Protein AF-A0A2H0VYC4-F1 (afdb_monomer_lite)

Secondary structure (DSSP, 8-state):
-TTTT---EEEEETTEEEETTS-EE-HHHHHHHHHHHHTTTTSTT---------PPP-B-HHHHTT-SSS--EEEEEEETTEEEEEEEEE--TTTTT---GGGT-EEEEE-TTT-BEEEEEETTEEE--STT-TTPBPTTHHHHHHHHHHHHHHHT-SEEEEEEEEETTTEEEEEEEESS--TTHHHHTTS-HHHHHHHTTT----SHHHHHHHHHHHHS---------SS--EEE-SEEEEEEEETTEEEEEEEEEETTSSS-EEEHHHHHHTTSS-TT--SS--EEEEEEEETTEEEEEEEEEE--TTSS-SEEEEGGGGTTEEE-TT-------PPP------S----S-----HHHHHHHHHHHHHHH-HHHHSS-TTHHHHHHHHHHSTT---B---PPPSS-HHHHHHHHHT----SSHHHHHHHHHHHHHHHHHHHHHTTTSTTHHHHHHHHH----HHHHHHHHHHHHTS-SSPPPP---EEHHHHHHHHHHHHHHTT-TT-EEEEES--SSSEEE-SSSEEEEETT-EE-HHHHHHHIIIIIIIIIHHHHHHHTSSSTHHHH--TTHHHHHHHHHHHHHHHS-SS--GGGGHHHHHHHHHHHHHHS-HHHHHHHHHHTT--HHHHHHHHHHHHTT-SBTTSS---GGGGHHHHHHHHHHHHHHTT--GGGGGSSS--GGGHHHHHTSTTPPPP----TT-

Foldseek 3Di:
DPPPLDFAFDDDDVQWTATQLRDTHHPVNVVVSQVCQQCCVVPPVSHGHHDDDDDRFDADPLLCVQAPTEFKKKKFKDALLAGQWIKIWHHDVQLVHDSDLVSFIKIFTAFLQQQFTAFIDTPLDTDPGPPPNHRRRDPPNLVLLLVQSVVCVVVVQRIWMWIWTQGNPPGTDTDDIGSDDDQCRCSNLVHHSVVSVVVCVPPNDDHSNSNSVCNNVRGGPDPDDDDDDPDQAAEDEQKFWKFKQAPVGTDTFIEGEDQVAAAKAFEPVVCVVSVQDDPPDPDPDQWTWIWMATPNDIDIGIHGYDHCVVDPGGIYHYNVRRPRYDYDHVDDDDDDDDDPDDPDPDPPPPDDDDDDDLQVLLVLLVVLLVQLPLVLQLDFPCVVVQVVVCVVVLVDFGFGHTDDRPDDLVVSVVSLVPDQADPALSSVQSVLSSVLSNLSSVLSVQQAHPCNQVSLCVNANADDPVLLVVLVVLLVPADPDDDDFDQPQFQVNLQVVVVVVCVVQVVVQAHEDEDADDPDQWADDPRRYIYGYHGDTGGPLRSQLCCLQHPQQLVLQLVLQVVWPGNCQNVATRPLCLQRLLSSLLSSVVSDPDDDPVNSLLSLLNVLLVCLQAAALSVQLVVVVVSPDDSVSSNVSSSQFQRSHRGRRGGHTNNNRNSNSVSNVVVVVCVVVVHDPQLSSSGRYDPVCSVSVVSDPPRDRRPRHPPVD

Sequence (709 aa):
YGGEGIIPVVGRDGSNFITSSGRKISPDVFVEHIGDILDGRYSLTGSSDIAFFEQLIICDDKVGRYAYKGLPDIRVVVHNLIPVMAMLRLPTVNSDGKANLHLGAIAAGIDIAKGVTTHVVDNKKIVEGPKGLRGLEIPYWDEILLICSKVQIITNLGYLAVDIALDKTNGPVLLEVNARAGLGVQIANLAPLRKRLERIRGVKVTTPEKGVRIAQDMFGNKIEKDIQNVSGKAVVGQKETVDVIGKKGPMKVIASINPVVEGTVIDKSLAQSLALISDDASDEGDKIKLKFTMADIRLQTIAGLEDLSSKDFKLVIGKRDLGNFLVDPSRTYKSKGKIPEFKGVSPDNMGESSKINYADIDNILSDIDRQIKILHHLRPVNLEQERITFLKEKKYNPQFVYPDLKFDPFRLREKLKRIECDGLALGQIFNSKRREILKKLSLVEHIGTDAFSDKSYDLFGLPDDELLDAARAFLDAKPHSFPYEDLSIDHEEAAKRFDKIFNDYGLDEWSTKIKESMVSDCMAGKKGTLFVRKGSMFSEVRLKMLIAHEIETHILTAENGENQPYKVFNRGLAGYLETQEGLAVRNQMLVTDHDVEKNYWSALSVLAVSVAYEKSFYEVFEMVRDLGFSETRAFQVALKVKRGLEDTKLRGVFTKDFIYFKGFNAIKKFESEGGNIKDLYIGKFNLRDLDLVKSVPNLAPPKLLPKWL

pLDDT: mean 84.77, std 14.75, range [23.52, 97.81]

Radius of gyration: 34.25 Å; chains: 1; bounding box: 77×66×100 Å

Structure (mmCIF, N/CA/C/O backbone):
data_AF-A0A2H0VYC4-F1
#
_entry.id   AF-A0A2H0VYC4-F1
#
loop_
_atom_site.group_PDB
_atom_site.id
_atom_site.type_symbol
_atom_site.label_atom_id
_atom_site.label_alt_id
_atom_site.label_comp_id
_atom_site.label_asym_id
_atom_site.label_entity_id
_atom_site.label_seq_id
_atom_site.pdbx_PDB_ins_code
_atom_site.Cartn_x
_atom_site.Cartn_y
_atom_site.Cartn_z
_atom_site.occupancy
_atom_site.B_iso_or_equiv
_atom_site.auth_seq_id
_atom_site.auth_comp_id
_atom_site.auth_asym_id
_atom_site.auth_atom_id
_atom_site.pdbx_PDB_model_num
ATOM 1 N N . TYR A 1 1 ? 18.739 7.137 9.942 1.00 45.19 1 TYR A N 1
ATOM 2 C CA . TYR A 1 1 ? 17.852 8.258 9.591 1.00 45.19 1 TYR A CA 1
ATOM 3 C C . TYR A 1 1 ? 17.037 8.835 10.757 1.00 45.19 1 TYR A C 1
ATOM 5 O O . TYR A 1 1 ? 16.395 9.855 10.561 1.00 45.19 1 TYR A O 1
ATOM 13 N N . GLY A 1 2 ? 17.029 8.261 11.973 1.00 48.12 2 GLY A N 1
ATOM 14 C CA . GLY A 1 2 ? 16.269 8.855 13.090 1.00 48.12 2 GLY A CA 1
ATOM 15 C C . GLY A 1 2 ? 16.852 10.204 13.538 1.00 48.12 2 GLY A C 1
ATOM 16 O O . GLY A 1 2 ? 17.959 10.230 14.075 1.00 48.12 2 GLY A O 1
ATOM 17 N N . GLY A 1 3 ? 16.118 11.298 13.305 1.00 58.59 3 GLY A N 1
ATOM 18 C CA . GLY A 1 3 ? 16.447 12.656 13.766 1.00 58.59 3 GLY A CA 1
ATOM 19 C C . GLY A 1 3 ? 17.227 13.550 12.789 1.00 58.59 3 GLY A C 1
ATOM 20 O O . GLY A 1 3 ? 17.620 14.644 13.174 1.00 58.59 3 GLY A O 1
ATOM 21 N N . GLU A 1 4 ? 17.476 13.121 11.548 1.00 69.00 4 GLU A N 1
ATOM 22 C CA . GLU A 1 4 ? 18.211 13.926 10.545 1.00 69.00 4 GLU A CA 1
ATOM 23 C C . GLU A 1 4 ? 17.337 14.969 9.829 1.00 69.00 4 GLU A C 1
ATOM 25 O O . GLU A 1 4 ? 17.866 15.946 9.309 1.00 69.00 4 GLU A O 1
ATOM 30 N N . GLY A 1 5 ? 16.012 14.797 9.849 1.00 76.06 5 GLY A N 1
ATOM 31 C CA . GLY A 1 5 ? 15.053 15.753 9.282 1.00 76.06 5 GLY A CA 1
ATOM 32 C C . GLY A 1 5 ? 14.655 16.898 10.220 1.00 76.06 5 GLY A C 1
ATOM 33 O O . GLY A 1 5 ? 13.854 17.739 9.831 1.00 76.06 5 GLY A O 1
ATOM 34 N N . ILE A 1 6 ? 15.184 16.952 11.447 1.00 83.25 6 ILE A N 1
ATOM 35 C CA . ILE A 1 6 ? 14.765 17.916 12.477 1.00 83.25 6 ILE A CA 1
ATOM 36 C C . ILE A 1 6 ? 15.792 19.049 12.582 1.00 83.25 6 ILE A C 1
ATOM 38 O O . ILE A 1 6 ? 16.966 18.795 12.853 1.00 83.25 6 ILE A O 1
ATOM 42 N N . ILE A 1 7 ? 15.344 20.302 12.438 1.00 85.56 7 ILE A N 1
ATOM 43 C CA . ILE A 1 7 ? 16.171 21.500 12.652 1.00 85.56 7 ILE A CA 1
ATOM 44 C C . ILE A 1 7 ? 15.656 22.269 13.879 1.00 85.56 7 ILE A C 1
ATOM 46 O O . ILE A 1 7 ? 14.643 22.963 13.786 1.00 85.56 7 ILE A O 1
ATOM 50 N N . PRO A 1 8 ? 16.349 22.202 15.030 1.00 84.06 8 PRO A N 1
ATOM 51 C CA . PRO A 1 8 ? 15.995 22.996 16.202 1.00 84.06 8 PRO A CA 1
ATOM 52 C C . PRO A 1 8 ? 16.482 24.440 16.034 1.00 84.06 8 PRO A C 1
ATOM 54 O O . PRO A 1 8 ? 17.684 24.705 16.100 1.00 84.06 8 PRO A O 1
ATOM 57 N N . VAL A 1 9 ? 15.555 25.377 15.833 1.00 86.88 9 VAL A N 1
ATOM 58 C CA . VAL A 1 9 ? 15.842 26.814 15.697 1.00 86.88 9 VAL A CA 1
ATOM 59 C C . VAL A 1 9 ? 15.722 27.497 17.060 1.00 86.88 9 VAL A C 1
ATOM 61 O O . VAL A 1 9 ? 14.649 27.499 17.652 1.00 86.88 9 VAL A O 1
ATOM 64 N N . VAL A 1 10 ? 16.813 28.092 17.549 1.00 85.44 10 VAL A N 1
ATOM 65 C CA . VAL A 1 10 ? 16.896 28.739 18.878 1.00 85.44 10 VAL A CA 1
ATOM 66 C C . VAL A 1 10 ? 16.934 30.266 18.812 1.00 85.44 10 VAL A C 1
ATOM 68 O O . VAL A 1 10 ? 16.827 30.933 19.836 1.00 85.44 10 VAL A O 1
ATOM 71 N N . GLY A 1 11 ? 17.091 30.838 17.618 1.00 87.62 11 GLY A N 1
ATOM 72 C CA . GLY A 1 11 ? 17.141 32.284 17.429 1.00 87.62 11 GLY A CA 1
ATOM 73 C C . GLY A 1 11 ? 17.253 32.690 15.964 1.00 87.62 11 GLY A C 1
ATOM 74 O O . GLY A 1 11 ? 17.189 31.852 15.060 1.00 87.62 11 GLY A O 1
ATOM 75 N N . ARG A 1 12 ? 17.434 33.990 15.730 1.00 90.12 12 ARG A N 1
ATOM 76 C CA . ARG A 1 12 ? 17.667 34.579 14.406 1.00 90.12 12 ARG A CA 1
ATOM 77 C C . ARG A 1 12 ? 18.776 35.623 14.475 1.00 90.12 12 ARG A C 1
ATOM 79 O O . ARG A 1 12 ? 18.933 36.284 15.496 1.00 90.12 12 ARG A O 1
ATOM 86 N N . ASP A 1 13 ? 19.504 35.769 13.377 1.00 88.31 13 ASP A N 1
ATOM 87 C 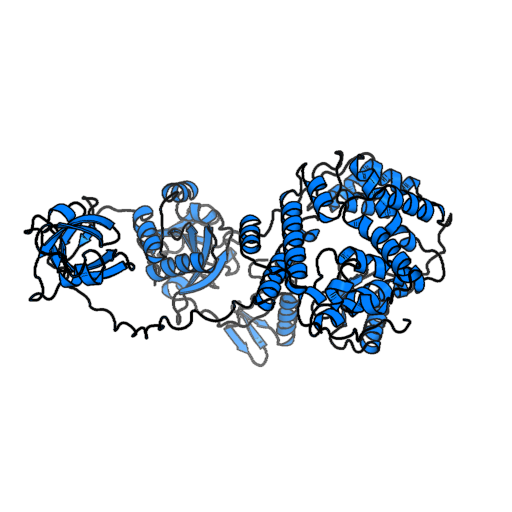CA . ASP A 1 13 ? 20.481 36.836 13.158 1.00 88.31 13 ASP A CA 1
ATOM 88 C C . ASP A 1 13 ? 20.283 37.407 11.749 1.00 88.31 13 ASP A C 1
ATOM 90 O O . ASP A 1 13 ? 20.564 36.746 10.743 1.00 88.31 13 ASP A O 1
ATOM 94 N N . GLY A 1 14 ? 19.700 38.606 11.682 1.00 90.19 14 GLY A N 1
ATOM 95 C CA . GLY A 1 14 ? 19.166 39.169 10.444 1.00 90.19 14 GLY A CA 1
ATOM 96 C C . GLY A 1 14 ? 18.089 38.265 9.831 1.00 90.19 14 GLY A C 1
ATOM 97 O O . GLY A 1 14 ? 17.106 37.919 10.487 1.00 90.19 14 GLY A O 1
ATOM 98 N N . SER A 1 15 ? 18.283 37.872 8.569 1.00 86.44 15 SER A N 1
ATOM 99 C CA . SER A 1 15 ? 17.416 36.931 7.844 1.00 86.44 15 SER A CA 1
ATOM 100 C C . SER A 1 15 ? 17.749 35.454 8.094 1.00 86.44 15 SER A C 1
ATOM 102 O O . SER A 1 15 ? 17.000 34.586 7.654 1.00 86.44 15 SER A O 1
ATOM 104 N N . ASN A 1 16 ? 18.845 35.148 8.796 1.00 89.50 16 ASN A N 1
ATOM 105 C CA . ASN A 1 16 ? 19.293 33.776 9.019 1.00 89.50 16 ASN A CA 1
ATOM 106 C C . ASN A 1 16 ? 18.719 33.190 10.315 1.00 89.50 16 ASN A C 1
ATOM 108 O O . ASN A 1 16 ? 18.574 33.876 11.330 1.00 89.50 16 ASN A O 1
ATOM 112 N N . PHE A 1 17 ? 18.466 31.886 10.305 1.00 89.88 17 PHE A N 1
ATOM 113 C CA . PHE A 1 17 ? 18.061 31.099 11.466 1.00 89.88 17 PHE A CA 1
ATOM 114 C C . PHE A 1 17 ? 19.286 30.564 12.212 1.00 89.88 17 PHE A C 1
ATOM 116 O O . PHE A 1 17 ? 20.222 30.067 11.589 1.00 89.88 17 PHE A O 1
ATOM 123 N N . ILE A 1 18 ? 19.285 30.627 13.544 1.00 87.62 18 ILE A N 1
ATOM 124 C CA . ILE A 1 18 ? 20.335 30.047 14.392 1.00 87.62 18 ILE A CA 1
ATOM 125 C C . ILE A 1 18 ? 19.831 28.721 14.957 1.00 87.62 18 ILE A C 1
ATOM 127 O O . ILE A 1 18 ? 18.775 28.669 15.587 1.00 87.62 18 ILE A O 1
ATOM 131 N N . THR A 1 19 ? 20.599 27.653 14.756 1.00 83.75 19 THR A N 1
ATOM 132 C CA . THR A 1 19 ? 20.294 26.315 15.288 1.00 83.75 19 THR A CA 1
ATOM 133 C C . THR A 1 19 ? 20.862 26.084 16.690 1.00 83.75 19 THR A C 1
ATOM 135 O O . THR A 1 19 ? 21.762 26.803 17.122 1.00 83.75 19 THR A O 1
ATOM 138 N N . SER A 1 20 ? 20.397 25.048 17.396 1.00 72.44 20 SER A N 1
ATOM 139 C CA . SER A 1 20 ? 20.893 24.694 18.743 1.00 72.44 20 SER A CA 1
ATOM 140 C C . SER A 1 20 ? 22.389 24.340 18.809 1.00 72.44 20 SER A C 1
ATOM 142 O O . SER A 1 20 ? 22.995 24.427 19.877 1.00 72.44 20 SER A O 1
ATOM 144 N N . SER A 1 21 ? 23.013 23.982 17.680 1.00 67.94 21 SER A N 1
ATOM 145 C CA . SER A 1 21 ? 24.465 23.772 17.579 1.00 67.94 21 SER A CA 1
ATOM 146 C C . SER A 1 21 ? 25.259 25.072 17.384 1.00 67.94 21 SER A C 1
ATOM 148 O O . SER A 1 21 ? 26.485 25.051 17.472 1.00 67.94 21 SER A O 1
ATOM 150 N N . GLY A 1 22 ? 24.580 26.199 17.140 1.00 74.69 22 GLY A N 1
ATOM 151 C CA . GLY A 1 22 ? 25.177 27.500 16.821 1.00 74.69 22 GLY A CA 1
ATOM 152 C C . GLY A 1 22 ? 25.361 27.761 15.321 1.00 74.69 22 GLY A C 1
ATOM 153 O O . GLY A 1 22 ? 25.827 28.834 14.943 1.00 74.69 22 GLY A O 1
ATOM 154 N N . ARG A 1 23 ? 24.983 26.817 14.443 1.00 81.25 23 ARG A N 1
ATOM 155 C CA . ARG A 1 23 ? 25.055 26.992 12.981 1.00 81.25 23 ARG A CA 1
ATOM 156 C C . ARG A 1 23 ? 23.983 27.973 12.496 1.00 81.25 23 ARG A C 1
ATOM 158 O O . ARG A 1 23 ? 22.827 27.857 12.908 1.00 81.25 23 ARG A O 1
ATOM 165 N N . LYS A 1 24 ? 24.362 28.877 11.586 1.00 88.12 24 LYS A N 1
ATOM 166 C CA . LYS A 1 24 ? 23.450 29.779 10.865 1.00 88.12 24 LYS A CA 1
ATOM 167 C C . LYS A 1 24 ? 22.939 29.111 9.583 1.00 88.12 24 LYS A C 1
ATOM 169 O O . LYS A 1 24 ? 23.734 28.536 8.842 1.00 88.12 24 LYS A O 1
ATOM 174 N N . ILE A 1 25 ? 21.634 29.183 9.336 1.00 89.25 25 ILE A N 1
ATOM 175 C CA . ILE A 1 25 ? 20.953 28.632 8.157 1.00 89.25 25 ILE A CA 1
ATOM 176 C C . ILE A 1 25 ? 20.221 29.772 7.447 1.00 89.25 25 ILE A C 1
ATOM 178 O O . ILE A 1 25 ? 19.449 30.492 8.082 1.00 89.25 25 ILE A O 1
ATOM 182 N N . SER A 1 26 ? 20.474 29.949 6.150 1.00 90.50 26 SER A N 1
ATOM 183 C CA . SER A 1 26 ? 19.767 30.941 5.335 1.00 90.50 26 SER A CA 1
ATOM 184 C C . SER A 1 26 ? 18.345 30.478 4.994 1.00 90.50 26 SER A C 1
ATOM 186 O O . SER A 1 26 ? 18.072 29.276 5.030 1.00 90.50 26 SER A O 1
ATOM 188 N N . PRO A 1 27 ? 17.428 31.399 4.642 1.00 88.38 27 PRO A N 1
ATOM 189 C CA . PRO A 1 27 ? 16.078 31.040 4.212 1.00 88.38 27 PRO A CA 1
ATOM 190 C C . PRO A 1 27 ? 16.046 30.014 3.072 1.00 88.38 27 PRO A C 1
ATOM 192 O O . PRO A 1 27 ? 15.267 29.071 3.151 1.00 88.38 27 PRO A O 1
ATOM 195 N N . ASP A 1 28 ? 16.927 30.139 2.076 1.00 86.06 28 ASP A N 1
ATOM 196 C CA . ASP A 1 28 ? 16.964 29.228 0.922 1.00 86.06 28 ASP A CA 1
ATOM 197 C C . ASP A 1 28 ? 17.301 27.791 1.336 1.00 86.06 28 ASP A C 1
ATOM 199 O O . ASP A 1 28 ? 16.578 26.858 1.002 1.00 86.06 28 ASP A O 1
ATOM 203 N N . VAL A 1 29 ? 18.328 27.613 2.173 1.00 83.88 29 VAL A N 1
ATOM 204 C CA . VAL A 1 29 ? 18.717 26.293 2.703 1.00 83.88 29 VAL A CA 1
ATOM 205 C C . VAL A 1 29 ? 17.620 25.712 3.600 1.00 83.88 29 VAL A C 1
ATOM 207 O O . VAL A 1 29 ? 17.426 24.500 3.668 1.00 83.88 29 VAL A O 1
ATOM 210 N N . PHE A 1 30 ? 16.880 26.570 4.303 1.00 84.56 30 PHE A N 1
ATOM 211 C CA . PHE A 1 30 ? 15.751 26.148 5.125 1.00 84.56 30 PHE A CA 1
ATOM 212 C C . PHE A 1 30 ? 14.576 25.653 4.262 1.00 84.56 30 PHE A C 1
ATOM 214 O O . PHE A 1 30 ? 13.944 24.657 4.609 1.00 84.56 30 PHE A O 1
ATOM 221 N N . VAL A 1 31 ? 14.321 26.298 3.116 1.00 88.94 31 VAL A N 1
ATOM 222 C CA . VAL A 1 31 ? 13.330 25.862 2.117 1.00 88.94 31 VAL A CA 1
ATOM 223 C C . VAL A 1 31 ? 13.757 24.560 1.438 1.00 88.94 31 VAL A C 1
ATOM 225 O O . VAL A 1 31 ? 12.932 23.657 1.311 1.00 88.94 31 VAL A O 1
ATOM 228 N N . GLU A 1 32 ? 15.031 24.416 1.069 1.00 85.50 32 GLU A N 1
ATOM 229 C CA . GLU A 1 32 ? 15.574 23.162 0.526 1.00 85.50 32 GLU A CA 1
ATOM 230 C C . GLU A 1 32 ? 15.392 21.996 1.505 1.00 85.50 32 GLU A C 1
ATOM 232 O O . GLU A 1 32 ? 14.917 20.931 1.118 1.00 85.50 32 GLU A O 1
ATOM 237 N N . HIS A 1 33 ? 15.678 22.211 2.794 1.00 84.88 33 HIS A N 1
ATOM 238 C CA . HIS A 1 33 ? 15.489 21.188 3.827 1.00 84.88 33 HIS A CA 1
ATOM 239 C C . HIS A 1 33 ? 14.016 20.790 4.002 1.00 84.88 33 HIS A C 1
ATOM 241 O O . HIS A 1 33 ? 13.701 19.619 4.215 1.00 84.88 33 HIS A O 1
ATOM 247 N N . ILE A 1 34 ? 13.088 21.746 3.888 1.00 88.69 34 ILE A N 1
ATOM 248 C CA . ILE A 1 34 ? 11.649 21.449 3.851 1.00 88.69 34 ILE A CA 1
ATOM 249 C C . ILE A 1 34 ? 11.321 20.599 2.617 1.00 88.69 34 ILE A C 1
ATOM 251 O O . ILE A 1 34 ? 10.604 19.608 2.749 1.00 88.69 34 ILE A O 1
ATOM 255 N N . GLY A 1 35 ? 11.875 20.939 1.450 1.00 81.56 35 GLY A N 1
ATOM 256 C CA . GLY A 1 35 ? 11.760 20.144 0.225 1.00 81.56 35 GLY A CA 1
ATOM 257 C C . GLY A 1 35 ? 12.229 18.702 0.422 1.00 81.56 35 GLY A C 1
ATOM 258 O O . GLY A 1 35 ? 11.482 17.771 0.138 1.00 81.56 35 GLY A O 1
ATOM 259 N N . ASP A 1 36 ? 13.396 18.509 1.037 1.00 81.56 36 ASP A N 1
ATOM 260 C CA . ASP A 1 36 ? 13.943 17.191 1.369 1.00 81.56 36 ASP A CA 1
ATOM 261 C C . ASP A 1 36 ? 13.001 16.357 2.263 1.00 81.56 36 ASP A C 1
ATOM 263 O O . ASP A 1 36 ? 12.834 15.150 2.051 1.00 81.56 36 ASP A O 1
ATOM 267 N N . ILE A 1 37 ? 12.357 16.975 3.263 1.00 78.88 37 ILE A N 1
ATOM 268 C CA . ILE A 1 37 ? 11.338 16.304 4.091 1.00 78.88 37 ILE A CA 1
ATOM 269 C C . ILE A 1 37 ? 10.130 15.922 3.229 1.00 78.88 37 ILE A C 1
ATOM 271 O O . ILE A 1 37 ? 9.696 14.768 3.249 1.00 78.88 37 ILE A O 1
ATOM 275 N N . LEU A 1 38 ? 9.606 16.869 2.448 1.00 79.44 38 LEU A N 1
ATOM 276 C CA . LEU A 1 38 ? 8.431 16.664 1.599 1.00 79.44 38 LEU A CA 1
ATOM 277 C C . LEU A 1 38 ? 8.662 15.622 0.502 1.00 79.44 38 LEU A C 1
ATOM 279 O O . LEU A 1 38 ? 7.714 14.946 0.114 1.00 79.44 38 LEU A O 1
ATOM 283 N N . ASP A 1 39 ? 9.899 15.433 0.054 1.00 72.25 39 ASP A N 1
ATOM 284 C CA . ASP A 1 39 ? 10.291 14.402 -0.909 1.00 72.25 39 ASP A CA 1
ATOM 285 C C . ASP A 1 39 ? 10.586 13.048 -0.249 1.00 72.25 39 ASP A C 1
ATOM 287 O O . ASP A 1 39 ? 10.765 12.031 -0.924 1.00 72.25 39 ASP A O 1
ATOM 291 N N . GLY A 1 40 ? 10.559 12.999 1.085 1.00 68.69 40 GLY A N 1
ATOM 292 C CA . GLY A 1 40 ? 10.718 11.770 1.845 1.00 68.69 40 GLY A CA 1
ATOM 293 C C . GLY A 1 40 ? 12.164 11.361 2.073 1.00 68.69 40 GLY A C 1
ATOM 294 O O . GLY A 1 40 ? 12.399 10.202 2.417 1.00 68.69 40 GLY A O 1
ATOM 295 N N . ARG A 1 41 ? 13.132 12.275 1.924 1.00 72.56 41 ARG A N 1
ATOM 296 C CA . ARG A 1 41 ? 14.566 12.012 2.153 1.00 72.56 41 ARG A CA 1
ATOM 297 C C . ARG A 1 41 ? 14.838 11.459 3.549 1.00 72.56 41 ARG A C 1
ATOM 299 O O . ARG A 1 41 ? 15.697 10.598 3.723 1.00 72.56 41 ARG A O 1
ATOM 306 N N . TYR A 1 42 ? 14.081 11.936 4.534 1.00 63.78 42 TYR A N 1
ATOM 307 C CA . TYR A 1 42 ? 14.176 11.509 5.931 1.00 63.78 42 TYR A CA 1
ATOM 308 C C . TYR A 1 42 ? 13.147 10.432 6.312 1.00 63.78 42 TYR A C 1
ATOM 310 O O . TYR A 1 42 ? 13.150 9.943 7.443 1.00 63.78 42 TYR A O 1
ATOM 318 N N . SER A 1 43 ? 12.298 10.019 5.367 1.00 57.53 43 SER A N 1
ATOM 319 C CA . SER A 1 43 ? 11.311 8.962 5.557 1.00 57.53 43 SER A CA 1
ATOM 320 C C . SER A 1 43 ? 11.963 7.587 5.401 1.00 57.53 43 SER A C 1
ATOM 322 O O . SER A 1 43 ? 12.645 7.309 4.416 1.00 57.53 43 SER A O 1
ATOM 324 N N . LEU A 1 44 ? 11.683 6.664 6.327 1.00 49.84 44 LEU A N 1
ATOM 325 C CA . LEU A 1 44 ? 12.146 5.265 6.268 1.00 49.84 44 LEU A CA 1
ATOM 326 C C . LEU A 1 44 ? 11.718 4.527 4.982 1.00 49.84 44 LEU A C 1
ATOM 328 O O . LEU A 1 44 ? 12.268 3.472 4.666 1.00 49.84 44 LEU A O 1
ATOM 332 N N . THR A 1 45 ? 10.719 5.048 4.266 1.00 47.66 45 THR A N 1
ATOM 333 C CA . THR A 1 45 ? 10.179 4.487 3.021 1.00 47.66 45 THR A CA 1
ATOM 334 C C . THR A 1 45 ? 10.528 5.296 1.771 1.00 47.66 45 THR A C 1
ATOM 336 O O . THR A 1 45 ? 10.102 4.894 0.688 1.00 47.66 45 THR A O 1
ATOM 339 N N . GLY A 1 46 ? 11.263 6.412 1.893 1.00 51.72 46 GLY A N 1
ATOM 340 C CA . GLY A 1 46 ? 11.589 7.303 0.767 1.00 51.72 46 GLY A CA 1
ATOM 341 C C . GLY A 1 46 ? 10.358 7.925 0.094 1.00 51.72 46 GLY A C 1
ATOM 342 O O . GLY A 1 46 ? 10.381 8.241 -1.091 1.00 51.72 46 GLY A O 1
ATOM 343 N N . SER A 1 47 ? 9.236 7.986 0.812 1.00 49.38 47 SER A N 1
ATOM 344 C CA . SER A 1 47 ? 7.960 8.524 0.335 1.00 49.38 47 SER A CA 1
ATOM 345 C C . SER A 1 47 ? 7.751 9.924 0.879 1.00 49.38 47 SER A C 1
ATOM 347 O O . SER A 1 47 ? 8.128 10.155 2.023 1.00 49.38 47 SER A O 1
ATOM 349 N N . SER A 1 48 ? 7.063 10.780 0.120 1.00 53.19 48 SER A N 1
ATOM 350 C CA . SER A 1 48 ? 6.764 12.152 0.529 1.00 53.19 48 SER A CA 1
ATOM 351 C C . SER A 1 48 ? 6.258 12.231 1.967 1.00 53.19 48 SER A C 1
ATOM 353 O O . SER A 1 48 ? 5.252 11.582 2.288 1.00 53.19 48 SER A O 1
ATOM 355 N N . ASP A 1 49 ? 6.953 12.996 2.798 1.00 71.00 49 ASP A N 1
ATOM 356 C CA . ASP A 1 49 ? 6.613 13.194 4.202 1.00 71.00 49 ASP A CA 1
ATOM 357 C C . ASP A 1 49 ? 5.934 14.557 4.397 1.00 71.00 49 ASP A C 1
ATOM 359 O O . ASP A 1 49 ? 5.692 15.293 3.438 1.00 71.00 49 ASP A O 1
ATOM 363 N N . ILE A 1 50 ? 5.564 14.887 5.629 1.00 81.69 50 ILE A N 1
ATOM 364 C CA . ILE A 1 50 ? 4.999 16.194 5.968 1.00 81.69 50 ILE A CA 1
ATOM 365 C C . ILE A 1 50 ? 6.048 16.969 6.756 1.00 81.69 50 ILE A C 1
ATOM 367 O O . ILE A 1 50 ? 6.487 16.525 7.813 1.00 81.69 50 ILE A O 1
ATOM 371 N N . ALA A 1 51 ? 6.419 18.149 6.262 1.00 84.38 51 ALA A N 1
ATOM 372 C CA . ALA A 1 51 ? 7.144 19.124 7.061 1.00 84.38 51 ALA A CA 1
ATOM 373 C C . ALA A 1 51 ? 6.137 19.917 7.898 1.00 84.38 51 ALA A C 1
ATOM 375 O O . ALA A 1 51 ? 5.179 20.479 7.366 1.00 84.38 51 ALA A O 1
ATOM 376 N N . PHE A 1 52 ? 6.346 19.960 9.205 1.00 86.31 52 PHE A N 1
ATOM 377 C CA . PHE A 1 52 ? 5.534 20.744 10.124 1.00 86.31 52 PHE A CA 1
ATOM 378 C C . PHE A 1 52 ? 6.448 21.504 11.083 1.00 86.31 52 PHE A C 1
ATOM 380 O O . PHE A 1 52 ? 7.578 21.095 11.352 1.00 86.31 52 PHE A O 1
ATOM 387 N N . PHE A 1 53 ? 5.959 22.644 11.562 1.00 87.00 53 PHE A N 1
ATOM 388 C CA . PHE A 1 53 ? 6.660 23.476 12.530 1.00 87.00 53 PHE A CA 1
ATOM 389 C C . PHE A 1 53 ? 6.043 23.249 13.896 1.00 87.00 53 PHE A C 1
ATOM 391 O O . PHE A 1 53 ? 4.846 23.468 14.078 1.00 87.00 53 PHE A O 1
ATOM 398 N N . GLU A 1 54 ? 6.867 22.839 14.850 1.00 85.00 54 GLU A N 1
ATOM 399 C CA . GLU A 1 54 ? 6.449 22.683 16.237 1.00 85.00 54 GLU A CA 1
ATOM 400 C C . GLU A 1 54 ? 7.127 23.707 17.130 1.00 85.00 54 GLU A C 1
ATOM 402 O O . GLU A 1 54 ? 8.147 24.314 16.788 1.00 85.00 54 GLU A O 1
ATOM 407 N N . GLN A 1 55 ? 6.541 23.884 18.307 1.00 83.94 55 GLN A N 1
ATOM 408 C CA . GLN A 1 55 ? 7.158 24.646 19.372 1.00 83.94 55 GLN A CA 1
ATOM 409 C C . GLN A 1 55 ? 8.510 24.022 19.749 1.00 83.94 55 GLN A C 1
ATOM 411 O O . GLN A 1 55 ? 8.619 22.814 19.956 1.00 83.94 55 GLN A O 1
ATOM 416 N N . LEU A 1 56 ? 9.537 24.864 19.889 1.00 85.94 56 LEU A N 1
ATOM 417 C CA . LEU A 1 56 ? 10.814 24.439 20.448 1.00 85.94 56 LEU A CA 1
ATOM 418 C C . LEU A 1 56 ? 10.619 24.034 21.915 1.00 85.94 56 LEU A C 1
ATOM 420 O O . LEU A 1 56 ? 10.216 24.859 22.736 1.00 85.94 56 LEU A O 1
ATOM 424 N N . ILE A 1 57 ? 10.957 22.787 22.237 1.00 86.38 57 ILE A N 1
ATOM 425 C CA . ILE A 1 57 ? 10.937 22.274 23.609 1.00 86.38 57 ILE A CA 1
ATOM 426 C C . ILE A 1 57 ? 12.163 22.798 24.360 1.00 86.38 57 ILE A C 1
ATOM 428 O O . ILE A 1 57 ? 13.305 22.596 23.937 1.00 86.38 57 ILE A O 1
ATOM 432 N N . ILE A 1 58 ? 11.922 23.451 25.493 1.00 85.88 58 ILE A N 1
ATOM 433 C CA . ILE A 1 58 ? 12.955 23.975 26.383 1.00 85.88 58 ILE A CA 1
ATOM 434 C C . ILE A 1 58 ? 13.086 23.001 27.545 1.00 85.88 58 ILE A C 1
ATOM 436 O O . ILE A 1 58 ? 12.173 22.866 28.350 1.00 85.88 58 ILE A O 1
ATOM 440 N N . CYS A 1 59 ? 14.224 22.318 27.647 1.00 86.69 59 CYS A N 1
ATOM 441 C CA . CYS A 1 59 ? 14.409 21.284 28.662 1.00 86.69 59 CYS A CA 1
ATOM 442 C C . CYS A 1 59 ? 14.290 21.835 30.095 1.00 86.69 59 CYS A C 1
ATOM 444 O O . CYS A 1 59 ? 14.838 22.892 30.411 1.00 86.69 59 CYS A O 1
ATOM 446 N N . ASP A 1 60 ? 13.614 21.088 30.970 1.00 90.00 60 ASP A N 1
ATOM 447 C CA . ASP A 1 60 ? 13.555 21.366 32.405 1.00 90.00 60 ASP A CA 1
ATOM 448 C C . ASP A 1 60 ? 14.954 21.318 33.054 1.00 90.00 60 ASP A C 1
ATOM 450 O O . ASP A 1 60 ? 15.704 20.347 32.905 1.00 90.00 60 ASP A O 1
ATOM 454 N N . ASP A 1 61 ? 15.293 22.350 33.833 1.00 87.94 61 ASP A N 1
ATOM 455 C CA . ASP A 1 61 ? 16.617 22.538 34.444 1.00 87.94 61 ASP A CA 1
ATOM 456 C C . ASP A 1 61 ? 17.027 21.391 35.394 1.00 87.94 61 ASP A C 1
ATOM 458 O O . ASP A 1 61 ? 18.217 21.203 35.675 1.00 87.94 61 ASP A O 1
ATOM 462 N N . LYS A 1 62 ? 16.079 20.613 35.939 1.00 87.25 62 LYS A N 1
ATOM 463 C CA . LYS A 1 62 ? 16.379 19.457 36.804 1.00 87.25 62 LYS A CA 1
ATOM 464 C C . LYS A 1 62 ? 17.021 18.312 36.032 1.00 87.25 62 LYS A C 1
ATOM 466 O O . LYS A 1 62 ? 17.888 17.645 36.587 1.00 87.25 62 LYS A O 1
ATOM 471 N N . VAL A 1 63 ? 16.641 18.111 34.771 1.00 88.69 63 VAL A N 1
ATOM 472 C CA . VAL A 1 63 ? 17.202 17.053 33.915 1.00 88.69 63 VAL A CA 1
ATOM 473 C C . VAL A 1 63 ? 18.246 17.619 32.954 1.00 88.69 63 VAL A C 1
ATOM 475 O O . VAL A 1 63 ? 19.316 17.031 32.792 1.00 88.69 63 VAL A O 1
ATOM 478 N N . GLY A 1 64 ? 17.990 18.800 32.386 1.00 86.81 64 GLY A N 1
ATOM 479 C CA . GLY A 1 64 ? 18.856 19.458 31.407 1.00 86.81 64 GLY A CA 1
ATOM 480 C C . GLY A 1 64 ? 20.271 19.736 31.912 1.00 86.81 64 GLY A C 1
ATOM 481 O O . GLY A 1 64 ? 21.216 19.633 31.136 1.00 86.81 64 GLY A O 1
ATOM 482 N N . ARG A 1 65 ? 20.458 19.973 33.220 1.00 88.69 65 ARG A N 1
ATOM 483 C CA . ARG A 1 65 ? 21.786 20.203 33.831 1.00 88.69 65 ARG A CA 1
ATOM 484 C C . ARG A 1 65 ? 22.783 19.051 33.649 1.00 88.69 65 ARG A C 1
ATOM 486 O O . ARG A 1 65 ? 23.980 19.257 33.820 1.00 88.69 65 ARG A O 1
ATOM 493 N N . TYR A 1 66 ? 22.294 17.840 33.377 1.00 88.19 66 TYR A N 1
ATOM 494 C CA . TYR A 1 66 ? 23.123 16.647 33.177 1.00 88.19 66 TYR A CA 1
ATOM 495 C C . TYR A 1 66 ? 23.433 16.379 31.701 1.00 88.19 66 TYR A C 1
ATOM 497 O O . TYR A 1 66 ? 24.232 15.493 31.398 1.00 88.19 66 TYR A O 1
ATOM 505 N N . ALA A 1 67 ? 22.795 17.111 30.788 1.00 86.12 67 ALA A N 1
ATOM 506 C CA . ALA A 1 67 ? 23.000 16.984 29.357 1.00 86.12 67 ALA A CA 1
ATOM 507 C C . ALA A 1 67 ? 24.085 17.952 28.885 1.00 86.12 67 ALA A C 1
ATOM 509 O O . ALA A 1 67 ? 24.199 19.067 29.386 1.00 86.12 67 ALA A O 1
ATOM 510 N N . TYR A 1 68 ? 24.873 17.540 27.891 1.00 78.25 68 TYR A N 1
ATOM 511 C CA . TYR A 1 68 ? 25.848 18.440 27.272 1.00 78.25 68 TYR A CA 1
ATOM 512 C C . TYR A 1 68 ? 25.149 19.531 26.443 1.00 78.25 68 TYR A C 1
ATOM 514 O O . TYR A 1 68 ? 25.278 20.721 26.718 1.00 78.25 68 TYR A O 1
ATOM 522 N N . LYS A 1 69 ? 24.415 19.097 25.412 1.00 77.62 69 LYS A N 1
ATOM 523 C CA . LYS A 1 69 ? 23.597 19.889 24.483 1.00 77.62 69 LYS A CA 1
ATOM 524 C C . LYS A 1 69 ? 22.473 18.992 23.961 1.00 77.62 69 LYS A C 1
ATOM 526 O O . LYS A 1 69 ? 22.661 17.780 23.902 1.00 77.62 69 LYS A O 1
ATOM 531 N N . GLY A 1 70 ? 21.350 19.572 23.548 1.00 79.19 70 GLY A N 1
ATOM 532 C CA . GLY A 1 70 ? 20.194 18.824 23.040 1.00 79.19 70 GLY A CA 1
ATOM 533 C C . GLY A 1 70 ? 19.179 18.456 24.121 1.00 79.19 70 GLY A C 1
ATOM 534 O O . GLY A 1 70 ? 19.251 18.953 25.242 1.00 79.19 70 GLY A O 1
ATOM 535 N N . LEU A 1 71 ? 18.204 17.620 23.759 1.00 86.44 71 LEU A N 1
ATOM 536 C CA . LEU A 1 71 ? 17.040 17.312 24.589 1.00 86.44 71 LEU A CA 1
ATOM 537 C C . LEU A 1 71 ? 17.163 15.904 25.197 1.00 86.44 71 LEU A C 1
ATOM 539 O O . LEU A 1 71 ? 17.148 14.925 24.449 1.00 86.44 71 LEU A O 1
ATOM 543 N N . PRO A 1 72 ? 17.298 15.781 26.529 1.00 91.75 72 PRO A N 1
ATOM 544 C CA . PRO A 1 72 ? 17.072 14.530 27.241 1.00 91.75 72 PRO A CA 1
ATOM 545 C C . PRO A 1 72 ? 15.660 14.008 27.030 1.00 91.75 72 PRO A C 1
ATOM 547 O O . PRO A 1 72 ? 14.703 14.784 27.026 1.00 91.75 72 PRO A O 1
ATOM 550 N N . ASP A 1 73 ? 15.527 12.691 26.957 1.00 93.19 73 ASP A N 1
ATOM 551 C CA . ASP A 1 73 ? 14.224 12.049 26.872 1.00 93.19 73 ASP A CA 1
ATOM 552 C C . ASP A 1 73 ? 14.134 10.827 27.794 1.00 93.19 73 ASP A C 1
ATOM 554 O O . ASP A 1 73 ? 15.121 10.159 28.117 1.00 93.19 73 ASP A O 1
ATOM 558 N N . ILE A 1 74 ? 12.919 10.551 28.240 1.00 96.00 74 ILE A N 1
ATOM 559 C CA . ILE A 1 74 ? 12.556 9.468 29.136 1.00 96.00 74 ILE A CA 1
ATOM 560 C C . ILE A 1 74 ? 11.830 8.423 28.305 1.00 96.00 74 ILE A C 1
ATOM 562 O O . ILE A 1 74 ? 10.683 8.618 27.904 1.00 96.00 74 ILE A O 1
ATOM 566 N N . ARG A 1 75 ? 12.487 7.285 28.096 1.00 96.06 75 ARG A N 1
ATOM 567 C CA . ARG A 1 75 ? 11.901 6.136 27.414 1.00 96.06 75 ARG A CA 1
ATOM 568 C C . ARG A 1 75 ? 11.179 5.249 28.409 1.00 96.06 75 ARG A C 1
ATOM 570 O O . ARG A 1 75 ? 11.822 4.692 29.297 1.00 96.06 75 ARG A O 1
ATOM 577 N N . VAL A 1 76 ? 9.884 5.031 28.209 1.00 96.75 76 VAL A N 1
ATOM 578 C CA . VAL A 1 76 ? 9.044 4.128 29.006 1.00 96.75 76 VAL A CA 1
ATOM 579 C C . VAL A 1 76 ? 8.505 3.012 28.120 1.00 96.75 76 VAL A C 1
ATOM 581 O O . VAL A 1 76 ? 7.785 3.252 27.156 1.00 96.75 76 VAL A O 1
ATOM 584 N N . VAL A 1 77 ? 8.831 1.764 28.447 1.00 96.06 77 VAL A N 1
ATOM 585 C CA . VAL A 1 77 ? 8.271 0.582 27.784 1.00 96.06 77 VAL A CA 1
ATOM 586 C C . VAL A 1 77 ? 6.950 0.222 28.447 1.00 96.06 77 VAL A C 1
ATOM 588 O O . VAL A 1 77 ? 6.898 0.069 29.666 1.00 96.06 77 VAL A O 1
ATOM 591 N N . VAL A 1 78 ? 5.897 0.040 27.652 1.00 94.44 78 VAL A N 1
ATOM 592 C CA . VAL A 1 78 ? 4.543 -0.257 28.131 1.00 94.44 78 VAL A CA 1
ATOM 593 C C . VAL A 1 78 ? 4.008 -1.516 27.456 1.00 94.44 78 VAL A C 1
ATOM 595 O O . VAL A 1 78 ? 4.094 -1.675 26.236 1.00 94.44 78 VAL A O 1
ATOM 598 N N . HIS A 1 79 ? 3.422 -2.418 28.240 1.00 93.12 79 HIS A N 1
ATOM 599 C CA . HIS A 1 79 ? 2.752 -3.622 27.754 1.00 93.12 79 HIS A CA 1
ATOM 600 C C . HIS A 1 79 ? 1.455 -3.850 28.524 1.00 93.12 79 HIS A C 1
ATOM 602 O O . HIS A 1 79 ? 1.469 -3.810 29.751 1.00 93.12 79 HIS A O 1
ATOM 608 N N . ASN A 1 80 ? 0.349 -4.129 27.824 1.00 88.81 80 ASN A N 1
ATOM 609 C CA . ASN A 1 80 ? -0.945 -4.413 28.461 1.00 88.81 80 ASN A CA 1
ATOM 610 C C . ASN A 1 80 ? -1.378 -3.318 29.467 1.00 88.81 80 ASN A C 1
ATOM 612 O O . ASN A 1 80 ? -1.855 -3.598 30.562 1.00 88.81 80 ASN A O 1
ATOM 616 N N . LEU A 1 81 ? -1.152 -2.058 29.088 1.00 90.62 81 LEU A N 1
ATOM 617 C CA . LEU A 1 81 ? -1.360 -0.822 29.852 1.00 90.62 81 LEU A CA 1
ATOM 618 C C . LEU A 1 81 ? -0.438 -0.637 31.063 1.00 90.62 81 LEU A C 1
ATOM 620 O O . LEU A 1 81 ? -0.585 0.336 31.799 1.00 90.62 81 LEU A O 1
ATOM 624 N N . ILE A 1 82 ? 0.530 -1.530 31.262 1.00 95.25 82 ILE A N 1
ATOM 625 C CA . ILE A 1 82 ? 1.450 -1.530 32.400 1.00 95.25 82 ILE A CA 1
ATOM 626 C C . ILE A 1 82 ? 2.815 -1.014 31.928 1.00 95.25 82 ILE A C 1
ATOM 628 O O . ILE A 1 82 ? 3.462 -1.670 31.104 1.00 95.25 82 ILE A O 1
ATOM 632 N N . PRO A 1 83 ? 3.293 0.135 32.435 1.00 95.69 83 PRO A N 1
ATOM 633 C CA . PRO A 1 83 ? 4.683 0.548 32.269 1.00 95.69 83 PRO A CA 1
ATOM 634 C C . PRO A 1 83 ? 5.639 -0.469 32.911 1.00 95.69 83 PRO A C 1
ATOM 636 O O . PRO A 1 83 ? 5.645 -0.663 34.121 1.00 95.69 83 PRO A O 1
ATOM 639 N N . VAL A 1 84 ? 6.446 -1.167 32.116 1.00 94.56 84 VAL A N 1
ATOM 640 C CA . VAL A 1 84 ? 7.268 -2.288 32.608 1.00 94.56 84 VAL A CA 1
ATOM 641 C C . VAL A 1 84 ? 8.695 -1.888 32.964 1.00 94.56 84 VAL A C 1
ATOM 643 O O . VAL A 1 84 ? 9.298 -2.473 33.869 1.00 94.56 84 VAL A O 1
ATOM 646 N N . MET A 1 85 ? 9.264 -0.924 32.242 1.00 94.62 85 MET A N 1
ATOM 647 C CA . MET A 1 85 ? 10.636 -0.444 32.412 1.00 94.62 85 MET A CA 1
ATOM 648 C C . MET A 1 85 ? 10.764 0.973 31.880 1.00 94.62 85 MET A C 1
ATOM 650 O O . MET A 1 85 ? 10.107 1.316 30.900 1.00 94.62 85 MET A O 1
ATOM 654 N N . ALA A 1 86 ? 11.660 1.758 32.470 1.00 96.06 86 ALA A N 1
ATOM 655 C CA . ALA A 1 86 ? 11.962 3.087 31.977 1.00 96.06 86 ALA A CA 1
ATOM 656 C C . ALA A 1 86 ? 13.450 3.420 32.090 1.00 96.06 86 ALA A C 1
ATOM 658 O O . ALA A 1 86 ? 14.170 2.847 32.909 1.00 96.06 86 ALA A O 1
ATOM 659 N N . MET A 1 87 ? 13.925 4.334 31.251 1.00 95.69 87 MET A N 1
ATOM 660 C CA . MET A 1 87 ? 15.263 4.906 31.360 1.00 95.69 87 MET A CA 1
ATOM 661 C C . MET A 1 87 ? 15.270 6.356 30.884 1.00 95.69 87 MET A C 1
ATOM 663 O O . MET A 1 87 ? 14.567 6.705 29.940 1.00 95.69 87 MET A O 1
ATOM 667 N N . LEU A 1 88 ? 16.106 7.175 31.508 1.00 95.62 88 LEU A N 1
ATOM 668 C CA . LEU A 1 88 ? 16.478 8.496 31.028 1.00 95.62 88 LEU A CA 1
ATOM 669 C C . LEU A 1 88 ? 17.639 8.347 30.041 1.00 95.62 88 LEU A C 1
ATOM 671 O O . LEU A 1 88 ? 18.631 7.694 30.360 1.00 95.62 88 LEU A O 1
ATOM 675 N N . ARG A 1 89 ? 17.534 8.952 28.860 1.00 94.12 89 ARG A N 1
ATOM 676 C CA . ARG A 1 89 ? 18.611 9.045 27.872 1.00 94.12 89 ARG A CA 1
ATOM 677 C C . ARG A 1 89 ? 19.182 10.458 27.886 1.00 94.12 89 ARG A C 1
ATOM 679 O O . ARG A 1 89 ? 18.452 11.434 27.732 1.00 94.12 89 ARG A O 1
ATOM 686 N N . LEU A 1 90 ? 20.493 10.558 28.071 1.00 92.00 90 LEU A N 1
ATOM 687 C CA . LEU A 1 90 ? 21.218 11.820 28.150 1.00 92.00 90 LEU A CA 1
ATOM 688 C C . LEU A 1 90 ? 22.133 12.007 26.940 1.00 92.00 90 LEU A C 1
ATOM 690 O O . LEU A 1 90 ? 23.057 11.209 26.741 1.00 92.00 90 LEU A O 1
ATOM 694 N N . PRO A 1 91 ? 21.922 13.083 26.170 1.00 89.94 91 PRO A N 1
ATOM 695 C CA . PRO A 1 91 ? 22.862 13.524 25.159 1.00 89.94 91 PRO A CA 1
ATOM 696 C C . PRO A 1 91 ? 24.250 13.843 25.724 1.00 89.94 91 PRO A C 1
ATOM 698 O O . PRO A 1 91 ? 24.405 14.582 26.700 1.00 89.94 91 PRO A O 1
ATOM 701 N N . THR A 1 92 ? 25.271 13.334 25.048 1.00 87.38 92 THR A N 1
ATOM 702 C CA . THR A 1 92 ? 26.690 13.573 25.330 1.00 87.38 92 THR A CA 1
ATOM 703 C C . THR A 1 92 ? 27.388 14.234 24.143 1.00 87.38 92 THR A C 1
ATOM 705 O O . THR A 1 92 ? 26.835 14.320 23.041 1.00 87.38 92 THR A O 1
ATOM 708 N N . VAL A 1 93 ? 28.642 14.642 24.356 1.00 83.94 93 VAL A N 1
ATOM 709 C CA . VAL A 1 93 ? 29.546 15.092 23.286 1.00 83.94 93 VAL A CA 1
ATOM 710 C C . VAL A 1 93 ? 29.693 14.020 22.200 1.00 83.94 93 VAL A C 1
ATOM 712 O O . VAL A 1 93 ? 29.574 14.333 21.022 1.00 83.94 93 VAL A O 1
ATOM 715 N N . ASN A 1 94 ? 29.866 12.750 22.586 1.00 83.06 94 ASN A N 1
ATOM 716 C CA . ASN A 1 94 ? 30.040 11.637 21.644 1.00 83.06 94 ASN A CA 1
ATOM 717 C C . ASN A 1 94 ? 28.812 11.433 20.747 1.00 83.06 94 ASN A C 1
ATOM 719 O O . ASN A 1 94 ? 28.953 11.095 19.578 1.00 83.06 94 ASN A O 1
ATOM 723 N N . SER A 1 95 ? 27.618 11.692 21.287 1.00 80.56 95 SER A N 1
ATOM 724 C CA . SER A 1 95 ? 26.354 11.610 20.548 1.00 80.56 95 SER A CA 1
ATOM 725 C C . SER A 1 95 ? 25.993 12.853 19.738 1.00 80.56 95 SER A C 1
ATOM 727 O O . SER A 1 95 ? 24.879 12.921 19.220 1.00 80.56 95 SER A O 1
ATOM 729 N N . ASP A 1 96 ? 26.884 13.847 19.681 1.00 77.50 96 ASP A N 1
ATOM 730 C CA . ASP A 1 96 ? 26.638 15.149 19.048 1.00 77.50 96 ASP A CA 1
ATOM 731 C C . ASP A 1 96 ? 25.341 15.817 19.552 1.00 77.50 96 ASP A C 1
ATOM 733 O O . ASP A 1 96 ? 24.544 16.378 18.803 1.00 77.50 96 ASP A O 1
ATOM 737 N N . GLY A 1 97 ? 25.069 15.683 20.855 1.00 79.81 97 GLY A N 1
ATOM 738 C CA . GLY A 1 97 ? 23.865 16.239 21.472 1.00 79.81 97 GLY A CA 1
ATOM 739 C C . GLY A 1 97 ? 22.553 15.503 21.153 1.00 79.81 97 GLY A C 1
ATOM 740 O O . GLY A 1 97 ? 21.478 16.067 21.355 1.00 79.81 97 GLY A O 1
ATOM 741 N N . LYS A 1 98 ? 22.597 14.237 20.712 1.00 82.00 98 LYS A N 1
ATOM 742 C CA . LYS A 1 98 ? 21.400 13.406 20.468 1.00 82.00 98 LYS A CA 1
ATOM 743 C C . LYS A 1 98 ? 21.194 12.349 21.553 1.00 82.00 98 LYS A C 1
ATOM 745 O O . LYS A 1 98 ? 22.124 11.653 21.941 1.00 82.00 98 LYS A O 1
ATOM 750 N N . ALA A 1 99 ? 19.951 12.114 21.969 1.00 82.62 99 ALA A N 1
ATOM 751 C CA . ALA A 1 99 ? 19.605 11.079 22.951 1.00 82.62 99 ALA A CA 1
ATOM 752 C C . ALA A 1 99 ? 19.532 9.655 22.337 1.00 82.62 99 ALA A C 1
ATOM 754 O O . ALA A 1 99 ? 18.562 8.904 22.484 1.00 82.62 99 ALA A O 1
ATOM 755 N N . ASN A 1 100 ? 20.577 9.260 21.603 1.00 82.56 100 ASN A N 1
ATOM 756 C CA . ASN A 1 100 ? 20.672 7.965 20.929 1.00 82.56 100 ASN A CA 1
ATOM 757 C C . ASN A 1 100 ? 21.848 7.140 21.473 1.00 82.56 100 ASN A C 1
ATOM 759 O O . ASN A 1 100 ? 23.012 7.477 21.265 1.00 82.56 100 ASN A O 1
ATOM 763 N N . LEU A 1 101 ? 21.541 6.016 22.131 1.00 83.88 101 LEU A N 1
ATOM 764 C CA . LEU A 1 101 ? 22.546 5.142 22.754 1.00 83.88 101 LEU A CA 1
ATOM 765 C C . LEU A 1 101 ? 23.530 4.533 21.744 1.00 83.88 101 LEU A C 1
ATOM 767 O O . LEU A 1 101 ? 24.670 4.260 22.101 1.00 83.88 101 LEU A O 1
ATOM 771 N N . HIS A 1 102 ? 23.126 4.345 20.483 1.00 81.12 102 HIS A N 1
ATOM 772 C CA . HIS A 1 102 ? 24.029 3.858 19.432 1.00 81.12 102 HIS A CA 1
ATOM 773 C C . HIS A 1 102 ? 25.050 4.910 18.990 1.00 81.12 102 HIS A C 1
ATOM 775 O O . HIS A 1 102 ? 26.098 4.545 18.469 1.00 81.12 102 HIS A O 1
ATOM 781 N N . LEU A 1 103 ? 24.747 6.193 19.205 1.00 79.69 103 LEU A N 1
ATOM 782 C CA . LEU A 1 103 ? 25.638 7.311 18.900 1.00 79.69 103 LEU A CA 1
ATOM 783 C C . LEU A 1 103 ? 26.508 7.703 20.108 1.00 79.69 103 LEU A C 1
ATOM 785 O O . LEU A 1 103 ? 27.273 8.647 20.014 1.00 79.69 103 LEU A O 1
ATOM 789 N N . GLY A 1 104 ? 26.414 7.000 21.243 1.00 82.94 104 GLY A N 1
ATOM 790 C CA . GLY A 1 104 ? 27.214 7.295 22.441 1.00 82.94 104 GLY A CA 1
ATOM 791 C C . GLY A 1 104 ? 26.511 8.157 23.493 1.00 82.94 104 GLY A C 1
ATOM 792 O O . GLY A 1 104 ? 27.178 8.773 24.324 1.00 82.94 104 GLY A O 1
ATOM 793 N N . ALA A 1 105 ? 25.175 8.226 23.472 1.00 87.81 105 ALA A N 1
ATOM 794 C CA . ALA A 1 105 ? 24.410 8.786 24.584 1.00 87.81 105 ALA A CA 1
ATOM 795 C C . ALA A 1 105 ? 24.465 7.860 25.810 1.00 87.81 105 ALA A C 1
ATOM 797 O O . ALA A 1 105 ? 24.563 6.637 25.677 1.00 87.81 105 ALA A O 1
ATOM 798 N N . ILE A 1 106 ? 24.335 8.443 26.999 1.00 91.75 106 ILE A N 1
ATOM 799 C CA . ILE A 1 106 ? 24.316 7.709 28.270 1.00 91.75 106 ILE A CA 1
ATOM 800 C C . ILE A 1 106 ? 22.863 7.394 28.648 1.00 91.75 106 ILE A C 1
ATOM 802 O O . ILE A 1 106 ? 21.970 8.207 28.419 1.00 91.75 106 ILE A O 1
ATOM 806 N N . ALA A 1 107 ? 22.608 6.227 29.244 1.00 93.69 107 ALA A N 1
ATOM 807 C CA . ALA A 1 107 ? 21.303 5.868 29.805 1.00 93.69 107 ALA A CA 1
ATOM 808 C C . ALA A 1 107 ? 21.363 5.758 31.330 1.00 93.69 107 ALA A C 1
ATOM 810 O O . ALA A 1 107 ? 22.287 5.152 31.857 1.00 93.69 107 ALA A O 1
ATOM 811 N N . ALA A 1 108 ? 20.345 6.236 32.039 1.00 94.75 108 ALA A N 1
ATOM 812 C CA . ALA A 1 108 ? 20.127 5.942 33.452 1.00 94.75 108 ALA A CA 1
ATOM 813 C C . ALA A 1 108 ? 18.792 5.207 33.626 1.00 94.75 108 ALA A C 1
ATOM 815 O O . ALA A 1 108 ? 17.750 5.723 33.229 1.00 94.75 108 ALA A O 1
ATOM 816 N N . GLY A 1 109 ? 18.792 3.994 34.188 1.00 94.19 109 GLY A N 1
ATOM 817 C CA . GLY A 1 109 ? 17.548 3.247 34.426 1.00 94.19 109 GLY A CA 1
ATOM 818 C C . GLY A 1 109 ? 16.691 3.943 35.479 1.00 94.19 109 GLY A C 1
ATOM 819 O O . GLY A 1 109 ? 17.249 4.500 36.418 1.00 94.19 109 GLY A O 1
ATOM 820 N N . ILE A 1 110 ? 15.365 3.909 35.365 1.00 95.44 110 ILE A N 1
ATOM 821 C CA . ILE A 1 110 ? 14.457 4.580 36.308 1.00 95.44 110 ILE A CA 1
ATOM 822 C C . ILE A 1 110 ? 13.633 3.535 37.059 1.00 95.44 110 ILE A C 1
ATOM 824 O O . ILE A 1 110 ? 13.013 2.657 36.455 1.00 95.44 110 ILE A O 1
ATOM 828 N N . ASP A 1 111 ? 13.609 3.645 38.385 1.00 93.06 111 ASP A N 1
ATOM 829 C CA . ASP A 1 111 ? 12.732 2.845 39.229 1.00 93.06 111 ASP A CA 1
ATOM 830 C C . ASP A 1 111 ? 11.265 3.218 38.981 1.00 93.06 111 ASP A C 1
ATOM 832 O O . ASP A 1 111 ? 10.869 4.366 39.171 1.00 93.06 111 ASP A O 1
ATOM 836 N N . ILE A 1 112 ? 10.452 2.243 38.571 1.00 93.31 112 ILE A N 1
ATOM 837 C CA . ILE A 1 112 ? 9.059 2.486 38.176 1.00 93.31 112 ILE A CA 1
ATOM 838 C C . ILE A 1 112 ? 8.202 2.992 39.340 1.00 93.31 112 ILE A C 1
ATOM 840 O O . ILE A 1 112 ? 7.317 3.811 39.112 1.00 93.31 112 ILE A O 1
ATOM 844 N N . ALA A 1 113 ? 8.453 2.546 40.572 1.00 87.31 113 ALA A N 1
ATOM 845 C CA . ALA A 1 113 ? 7.661 2.979 41.719 1.00 87.31 113 ALA A CA 1
ATOM 846 C C . ALA A 1 113 ? 8.075 4.364 42.206 1.00 87.31 113 ALA A C 1
ATOM 848 O O . ALA A 1 113 ? 7.220 5.180 42.527 1.00 87.31 113 ALA A O 1
ATOM 849 N N . LYS A 1 114 ? 9.384 4.622 42.271 1.00 85.81 114 LYS A N 1
ATOM 850 C CA . LYS A 1 114 ? 9.914 5.844 42.890 1.00 85.81 114 LYS A CA 1
ATOM 851 C C . LYS A 1 114 ? 10.117 6.993 41.907 1.00 85.81 114 LYS A C 1
ATOM 853 O O . LYS A 1 114 ? 10.228 8.130 42.341 1.00 85.81 114 LYS A O 1
ATOM 858 N N . GLY A 1 115 ? 10.235 6.710 40.610 1.00 92.25 115 GLY A N 1
ATOM 859 C CA . GLY A 1 115 ? 10.645 7.711 39.622 1.00 92.25 115 GLY A CA 1
ATOM 860 C C . GLY A 1 115 ? 12.084 8.175 39.808 1.00 92.25 115 GLY A C 1
ATOM 861 O O . GLY A 1 115 ? 12.430 9.281 39.414 1.00 92.25 115 GLY A O 1
ATOM 862 N N . VAL A 1 116 ? 12.922 7.345 40.435 1.00 94.19 116 VAL A N 1
ATOM 863 C CA . VAL A 1 116 ? 14.307 7.682 40.773 1.00 94.19 116 VAL A CA 1
ATOM 864 C C . VAL A 1 116 ? 15.259 6.947 39.843 1.00 94.19 116 VAL A C 1
ATOM 866 O O . VAL A 1 116 ? 15.134 5.738 39.628 1.00 94.19 116 VAL A O 1
ATOM 869 N N . THR A 1 117 ? 16.233 7.663 39.297 1.00 94.31 117 THR A N 1
ATOM 870 C CA . THR A 1 117 ? 17.290 7.073 38.473 1.00 94.31 117 THR A CA 1
ATOM 871 C C . THR A 1 117 ? 18.201 6.151 39.293 1.00 94.31 117 THR A C 1
ATOM 873 O O . THR A 1 117 ? 18.535 6.400 40.453 1.00 94.31 117 THR A O 1
ATOM 876 N N . THR A 1 118 ? 18.652 5.067 38.673 1.00 91.00 118 THR A N 1
ATOM 877 C CA . THR A 1 118 ? 19.394 3.985 39.322 1.00 91.00 118 THR A CA 1
ATOM 878 C C . THR A 1 118 ? 20.783 3.825 38.707 1.00 91.00 118 THR A C 1
ATOM 880 O O . THR A 1 118 ? 21.683 4.602 39.010 1.00 91.00 118 THR A O 1
ATOM 883 N N . HIS A 1 119 ? 20.998 2.820 37.866 1.00 91.00 119 HIS A N 1
ATOM 884 C CA . HIS A 1 119 ? 22.298 2.536 37.274 1.00 91.00 119 HIS A CA 1
ATOM 885 C C . HIS A 1 119 ? 22.478 3.340 35.995 1.00 91.00 119 HIS A C 1
ATOM 887 O O . HIS A 1 119 ? 21.554 3.451 35.186 1.00 91.00 119 HIS A O 1
ATOM 893 N N . VAL A 1 120 ? 23.681 3.880 35.824 1.00 92.81 120 VAL A N 1
ATOM 894 C CA . VAL A 1 120 ? 24.071 4.618 34.629 1.00 92.81 120 VAL A CA 1
ATOM 895 C C . VAL A 1 120 ? 24.862 3.687 33.719 1.00 92.81 120 VAL A C 1
ATOM 897 O O . VAL A 1 120 ? 25.711 2.923 34.175 1.00 92.81 120 VAL A O 1
ATOM 900 N N . VAL A 1 121 ? 24.550 3.721 32.429 1.00 90.25 121 VAL A N 1
ATOM 901 C CA . VAL A 1 121 ? 25.129 2.865 31.401 1.00 90.25 121 VAL A CA 1
ATOM 902 C C . VAL A 1 121 ? 25.651 3.722 30.264 1.00 90.25 121 VAL A C 1
ATOM 904 O O . VAL A 1 121 ? 24.914 4.524 29.691 1.00 90.25 121 VAL A O 1
ATOM 907 N N . ASP A 1 122 ? 26.903 3.478 29.902 1.00 89.19 122 ASP A N 1
ATOM 908 C CA . ASP A 1 122 ? 27.556 4.027 28.721 1.00 89.19 122 ASP A CA 1
ATOM 909 C C . ASP A 1 122 ? 28.141 2.874 27.900 1.00 89.19 122 ASP A C 1
ATOM 911 O O . ASP A 1 122 ? 28.793 1.980 28.440 1.00 89.19 122 ASP A O 1
ATOM 915 N N . ASN A 1 123 ? 27.848 2.843 26.599 1.00 84.00 123 ASN A N 1
ATOM 916 C CA . ASN A 1 123 ? 28.300 1.808 25.667 1.00 84.00 123 ASN A CA 1
ATOM 917 C C . ASN A 1 123 ? 28.187 0.362 26.219 1.00 84.00 123 ASN A C 1
ATOM 919 O O . ASN A 1 123 ? 29.120 -0.440 26.150 1.00 84.00 123 ASN A O 1
ATOM 923 N N . LYS A 1 124 ? 27.022 0.036 26.802 1.00 81.25 124 LYS A N 1
ATOM 924 C CA . LYS A 1 124 ? 26.683 -1.259 27.438 1.00 81.25 124 LYS A CA 1
ATOM 925 C C . LYS A 1 124 ? 27.469 -1.608 28.715 1.00 81.25 124 LYS A C 1
ATOM 927 O O . LYS A 1 124 ? 27.325 -2.724 29.209 1.00 81.25 124 LYS A O 1
ATOM 932 N N . LYS A 1 125 ? 28.257 -0.688 29.274 1.00 86.31 125 LYS A N 1
ATOM 933 C CA . LYS A 1 125 ? 28.964 -0.849 30.554 1.00 86.31 125 LYS A CA 1
ATOM 934 C C . LYS A 1 125 ? 28.326 0.021 31.628 1.00 86.31 125 LYS A C 1
ATOM 936 O O . LYS A 1 125 ? 27.898 1.135 31.347 1.00 86.31 125 LYS A O 1
ATOM 941 N N . ILE A 1 126 ? 28.271 -0.486 32.857 1.00 88.81 126 ILE A N 1
ATOM 942 C CA . ILE A 1 126 ? 27.839 0.307 34.012 1.00 88.81 126 ILE A CA 1
ATOM 943 C C . ILE A 1 126 ? 28.954 1.298 34.344 1.00 88.81 126 ILE A C 1
ATOM 945 O O . ILE A 1 126 ? 30.114 0.904 34.464 1.00 88.81 126 ILE A O 1
ATOM 949 N N . VAL A 1 127 ? 28.593 2.567 34.490 1.00 90.12 127 VAL A N 1
ATOM 950 C CA . VAL A 1 127 ? 29.502 3.666 34.831 1.00 90.12 127 VAL A CA 1
ATOM 951 C C . VAL A 1 127 ? 28.924 4.468 35.997 1.00 90.12 127 VAL A C 1
ATOM 953 O O . VAL A 1 127 ? 27.749 4.323 36.332 1.00 90.12 127 VAL A O 1
ATOM 956 N N . GLU A 1 128 ? 29.727 5.327 36.624 1.00 84.38 128 GLU A N 1
ATOM 957 C CA . GLU A 1 128 ? 29.208 6.251 37.646 1.00 84.38 128 GLU A CA 1
ATOM 958 C C . GLU A 1 128 ? 28.305 7.334 37.038 1.00 84.38 128 GLU A C 1
ATOM 960 O O . GLU A 1 128 ? 27.285 7.694 37.626 1.00 84.38 128 GLU A O 1
ATOM 965 N N . GLY A 1 129 ? 28.644 7.806 35.834 1.00 85.50 129 GLY A N 1
ATOM 966 C CA . GLY A 1 129 ? 27.948 8.906 35.171 1.00 85.50 129 GLY A CA 1
ATOM 967 C C . GLY A 1 129 ? 28.180 10.270 35.840 1.00 85.50 129 GLY A C 1
ATOM 968 O O . GLY A 1 129 ? 28.997 10.398 36.752 1.00 85.50 129 GLY A O 1
ATOM 969 N N . PRO A 1 130 ? 27.473 11.319 35.388 1.00 87.12 130 PRO A N 1
ATOM 970 C CA . PRO A 1 130 ? 27.502 12.632 36.025 1.00 87.12 130 PRO A CA 1
ATOM 971 C C . PRO A 1 130 ? 27.104 12.577 37.508 1.00 87.12 130 PRO A C 1
ATOM 973 O O . PRO A 1 130 ? 26.130 11.922 37.888 1.00 87.12 130 PRO A O 1
ATOM 976 N N . LYS A 1 131 ? 27.827 13.313 38.359 1.00 86.94 131 LYS A N 1
ATOM 977 C CA . LYS A 1 131 ? 27.556 13.361 39.803 1.00 86.94 131 LYS A CA 1
ATOM 978 C C . LYS A 1 131 ? 26.128 13.843 40.073 1.00 86.94 131 LYS A C 1
ATOM 980 O O . LYS A 1 131 ? 25.740 14.918 39.629 1.00 86.94 131 LYS A O 1
ATOM 985 N N . GLY A 1 132 ? 25.366 13.062 40.838 1.00 86.06 132 GLY A N 1
ATOM 986 C CA . GLY A 1 132 ? 23.965 13.351 41.161 1.00 86.06 132 GLY A CA 1
ATOM 987 C C . GLY A 1 132 ? 22.961 12.876 40.109 1.00 86.06 132 GLY A C 1
ATOM 988 O O . GLY A 1 132 ? 21.767 13.030 40.330 1.00 86.06 132 GLY A O 1
ATOM 989 N N . LEU A 1 133 ? 23.416 12.275 38.999 1.00 90.75 133 LEU A N 1
ATOM 990 C CA . LEU A 1 133 ? 22.509 11.643 38.045 1.00 90.75 133 LEU A CA 1
ATOM 991 C C . LEU A 1 133 ? 21.865 10.395 38.634 1.00 90.75 133 LEU A C 1
ATOM 993 O O . LEU A 1 133 ? 20.701 10.162 38.363 1.00 90.75 133 LEU A O 1
ATOM 997 N N . ARG A 1 134 ? 22.599 9.584 39.403 1.00 91.44 134 ARG A N 1
ATOM 998 C CA . ARG A 1 134 ? 22.052 8.445 40.156 1.00 91.44 134 ARG A CA 1
ATOM 999 C C . ARG A 1 134 ? 21.348 8.960 41.410 1.00 91.44 134 ARG A C 1
ATOM 1001 O O . ARG A 1 134 ? 21.961 9.690 42.183 1.00 91.44 134 ARG A O 1
ATOM 1008 N N . GLY A 1 135 ? 20.101 8.551 41.629 1.00 89.12 135 GLY A N 1
ATOM 1009 C CA . GLY A 1 135 ? 19.272 9.072 42.719 1.00 89.12 135 GLY A CA 1
ATOM 1010 C C . GLY A 1 135 ? 18.482 10.336 42.361 1.00 89.12 135 GLY A C 1
ATOM 1011 O O . GLY A 1 135 ? 17.841 10.909 43.234 1.00 89.12 135 GLY A O 1
ATOM 1012 N N . LEU A 1 136 ? 18.514 10.771 41.099 1.00 92.81 136 LEU A N 1
ATOM 1013 C CA . LEU A 1 136 ? 17.716 11.888 40.605 1.00 92.81 136 LEU A CA 1
ATOM 1014 C C . LEU A 1 136 ? 16.235 11.496 40.573 1.00 92.81 136 LEU A C 1
ATOM 1016 O O . LEU A 1 136 ? 15.864 10.527 39.910 1.00 92.81 136 LEU A O 1
ATOM 1020 N N . GLU A 1 137 ? 15.397 12.279 41.246 1.00 94.25 137 GLU A N 1
ATOM 1021 C CA . GLU A 1 137 ? 13.941 12.195 41.140 1.00 94.25 137 GLU A CA 1
ATOM 1022 C C . GLU A 1 137 ? 13.469 12.849 39.839 1.00 94.25 137 GLU A C 1
ATOM 1024 O O . GLU A 1 137 ? 13.709 14.035 39.596 1.00 94.25 137 GLU A O 1
ATOM 1029 N N . ILE A 1 138 ? 12.793 12.066 39.001 1.00 94.94 138 ILE A N 1
ATOM 1030 C CA . ILE A 1 138 ? 12.212 12.530 37.747 1.00 94.94 138 ILE A CA 1
ATOM 1031 C C . ILE A 1 138 ? 10.916 13.304 38.050 1.00 94.94 138 ILE A C 1
ATOM 1033 O O . ILE A 1 138 ? 9.985 12.737 38.628 1.00 94.94 138 ILE A O 1
ATOM 1037 N N . PRO A 1 139 ? 10.815 14.588 37.659 1.00 91.12 139 PRO A N 1
ATOM 1038 C CA . PRO A 1 139 ? 9.591 15.369 37.822 1.00 91.12 139 PRO A CA 1
ATOM 1039 C C . PRO A 1 139 ? 8.393 14.736 37.105 1.00 91.12 139 PRO A C 1
ATOM 1041 O O . PRO A 1 139 ? 8.554 14.118 36.055 1.00 91.12 139 PRO A O 1
ATOM 1044 N N . TYR A 1 140 ? 7.186 14.937 37.647 1.00 93.25 140 TYR A N 1
ATOM 1045 C CA . TYR A 1 140 ? 5.919 14.494 37.040 1.00 93.25 140 TYR A CA 1
ATOM 1046 C C . TYR A 1 140 ? 5.830 12.978 36.788 1.00 93.25 140 TYR A C 1
ATOM 1048 O O . TYR A 1 140 ? 5.138 12.536 35.876 1.00 93.25 140 TYR A O 1
ATOM 1056 N N . TRP A 1 141 ? 6.521 12.158 37.584 1.00 95.31 141 TRP A N 1
ATOM 1057 C CA . TRP A 1 141 ? 6.676 10.733 37.291 1.00 95.31 141 TRP A CA 1
ATOM 1058 C C . TRP A 1 141 ? 5.359 9.961 37.112 1.00 95.31 141 TRP A C 1
ATOM 1060 O O . TRP A 1 141 ? 5.183 9.266 36.111 1.00 95.31 141 TRP A O 1
ATOM 1070 N N . ASP A 1 142 ? 4.403 10.121 38.029 1.00 89.69 142 ASP A N 1
ATOM 1071 C CA . ASP A 1 142 ? 3.096 9.454 37.931 1.00 89.69 142 ASP A CA 1
ATOM 1072 C C . ASP A 1 142 ? 2.320 9.885 36.680 1.00 89.69 142 ASP A C 1
ATOM 1074 O O . ASP A 1 142 ? 1.658 9.076 36.025 1.00 89.69 142 ASP A O 1
ATOM 1078 N N . GLU A 1 143 ? 2.429 11.164 36.324 1.00 93.00 143 GLU A N 1
ATOM 1079 C CA . GLU A 1 143 ? 1.818 11.725 35.125 1.00 93.00 143 GLU A CA 1
ATOM 1080 C C . GLU A 1 143 ? 2.470 11.162 33.858 1.00 93.00 143 GLU A C 1
ATOM 1082 O O . GLU A 1 143 ? 1.753 10.744 32.952 1.00 93.00 143 GLU A O 1
ATOM 1087 N N . ILE A 1 144 ? 3.801 11.042 33.819 1.00 97.06 144 ILE A N 1
ATOM 1088 C CA . ILE A 1 144 ? 4.544 10.405 32.721 1.00 97.06 144 ILE A CA 1
ATOM 1089 C C . ILE A 1 144 ? 4.068 8.967 32.520 1.00 97.06 144 ILE A C 1
ATOM 1091 O O . ILE A 1 144 ? 3.725 8.580 31.401 1.00 97.06 144 ILE A O 1
ATOM 1095 N N . LEU A 1 145 ? 4.009 8.168 33.591 1.00 95.88 145 LEU A N 1
ATOM 1096 C CA . LEU A 1 145 ? 3.543 6.782 33.517 1.00 95.88 145 LEU A CA 1
ATOM 1097 C C . LEU A 1 145 ? 2.105 6.700 32.992 1.00 95.88 145 LEU A C 1
ATOM 1099 O O . LEU A 1 145 ? 1.791 5.842 32.157 1.00 95.88 145 LEU A O 1
ATOM 1103 N N . LEU A 1 146 ? 1.244 7.614 33.443 1.00 93.38 146 LEU A N 1
ATOM 1104 C CA . LEU A 1 146 ? -0.143 7.688 33.008 1.00 93.38 146 LEU A CA 1
ATOM 1105 C C . LEU A 1 146 ? -0.268 8.091 31.536 1.00 93.38 146 LEU A C 1
ATOM 1107 O O . LEU A 1 146 ? -1.042 7.465 30.810 1.00 93.38 146 LEU A O 1
ATOM 1111 N N . ILE A 1 147 ? 0.499 9.085 31.080 1.00 94.88 147 ILE A N 1
ATOM 1112 C CA . ILE A 1 147 ? 0.588 9.478 29.669 1.00 94.88 147 ILE A CA 1
ATOM 1113 C C . ILE A 1 147 ? 1.009 8.269 28.840 1.00 94.88 147 ILE A C 1
ATOM 1115 O O . ILE A 1 147 ? 0.321 7.926 27.884 1.00 94.88 147 ILE A O 1
ATOM 1119 N N . CYS A 1 148 ? 2.064 7.556 29.237 1.00 96.00 148 CYS A N 1
ATOM 1120 C CA . CYS A 1 148 ? 2.566 6.403 28.492 1.00 96.00 148 CYS A CA 1
ATOM 1121 C C . CYS A 1 148 ? 1.519 5.280 28.379 1.00 96.00 148 CYS A C 1
ATOM 1123 O O . CYS A 1 148 ? 1.336 4.689 27.312 1.00 96.00 148 CYS A O 1
ATOM 1125 N N . SER A 1 149 ? 0.782 5.011 29.459 1.00 91.50 149 SER A N 1
ATOM 1126 C CA . SER A 1 149 ? -0.299 4.021 29.457 1.00 91.50 149 SER A CA 1
ATOM 1127 C C . SER A 1 149 ? -1.514 4.471 28.624 1.00 91.50 149 SER A C 1
ATOM 1129 O O . SER A 1 149 ? -2.077 3.685 27.861 1.00 91.50 149 SER A O 1
ATOM 1131 N N . LYS A 1 150 ? -1.880 5.760 28.665 1.00 90.19 150 LYS A N 1
ATOM 1132 C CA . LYS A 1 150 ? -2.918 6.340 27.792 1.00 90.19 150 LYS A CA 1
ATOM 1133 C C . LYS A 1 150 ? -2.517 6.294 26.320 1.00 90.19 150 LYS A C 1
ATOM 1135 O O . LYS A 1 150 ? -3.333 5.911 25.485 1.00 90.19 150 LYS A O 1
ATOM 1140 N N . VAL A 1 151 ? -1.263 6.610 26.002 1.00 90.94 151 VAL A N 1
ATOM 1141 C CA . VAL A 1 151 ? -0.702 6.494 24.649 1.00 90.94 151 VAL A CA 1
ATOM 1142 C C . VAL A 1 151 ? -0.825 5.057 24.149 1.00 90.94 151 VAL A C 1
ATOM 1144 O O . VAL A 1 151 ? -1.196 4.852 22.994 1.00 90.94 151 VAL A O 1
ATOM 1147 N N . GLN A 1 152 ? -0.622 4.049 25.005 1.00 87.69 152 GLN A N 1
ATOM 1148 C CA . GLN A 1 152 ? -0.851 2.654 24.624 1.00 87.69 152 GLN A CA 1
ATOM 1149 C C . GLN A 1 152 ? -2.305 2.371 24.218 1.00 87.69 152 GLN A C 1
ATOM 1151 O O . GLN A 1 152 ? -2.531 1.689 23.218 1.00 87.69 152 GLN A O 1
ATOM 1156 N N . ILE A 1 153 ? -3.284 2.912 24.953 1.00 79.56 153 ILE A N 1
ATOM 1157 C CA . ILE A 1 153 ? -4.705 2.798 24.581 1.00 79.56 153 ILE A CA 1
ATOM 1158 C C . ILE A 1 153 ? -4.969 3.490 23.246 1.00 79.56 153 ILE A C 1
ATOM 1160 O O . ILE A 1 153 ? -5.550 2.884 22.349 1.00 79.56 153 ILE A O 1
ATOM 1164 N N . ILE A 1 154 ? -4.534 4.744 23.110 1.00 83.75 154 ILE A N 1
ATOM 1165 C CA . ILE A 1 154 ? -4.824 5.588 21.943 1.00 83.75 154 ILE A CA 1
ATOM 1166 C C . ILE A 1 154 ? -4.215 4.984 20.672 1.00 83.75 154 ILE A C 1
ATOM 1168 O O . ILE A 1 154 ? -4.864 4.921 19.631 1.00 83.75 154 ILE A O 1
ATOM 1172 N N . THR A 1 155 ? -2.979 4.490 20.763 1.00 80.12 155 THR A N 1
ATOM 1173 C CA . THR A 1 155 ? -2.278 3.850 19.638 1.00 80.12 155 THR A CA 1
ATOM 1174 C C . THR A 1 155 ? -2.732 2.409 19.401 1.00 80.12 155 THR A C 1
ATOM 1176 O O . THR A 1 155 ? -2.535 1.867 18.310 1.00 80.12 155 THR A O 1
ATOM 1179 N N . ASN A 1 156 ? -3.372 1.789 20.399 1.00 79.50 156 ASN A N 1
ATOM 1180 C CA . ASN A 1 156 ? -3.812 0.395 20.403 1.00 79.50 156 ASN A CA 1
ATOM 1181 C C . ASN A 1 156 ? -2.672 -0.592 20.063 1.00 79.50 156 ASN A C 1
ATOM 1183 O O . ASN A 1 156 ? -2.887 -1.611 19.400 1.00 79.50 156 ASN A O 1
ATOM 1187 N N . LEU A 1 157 ? -1.445 -0.272 20.485 1.00 81.19 157 LEU A N 1
ATOM 1188 C CA . LEU A 1 157 ? -0.268 -1.130 20.344 1.00 81.19 157 LEU A CA 1
ATOM 1189 C C . LEU A 1 157 ? -0.128 -2.015 21.586 1.00 81.19 157 LEU A C 1
ATOM 1191 O O . LEU A 1 157 ? 0.001 -1.518 22.698 1.00 81.19 157 LEU A O 1
ATOM 1195 N N . GLY A 1 158 ? -0.094 -3.340 21.422 1.00 80.88 158 GLY A N 1
ATOM 1196 C CA . GLY A 1 158 ? 0.025 -4.261 22.563 1.00 80.88 158 GLY A CA 1
ATOM 1197 C C . GLY A 1 158 ? 1.334 -4.109 23.353 1.00 80.88 158 GLY A C 1
ATOM 1198 O O . GLY A 1 158 ? 1.374 -4.398 24.546 1.00 80.88 158 GLY A O 1
ATOM 1199 N N . TYR A 1 159 ? 2.394 -3.627 22.707 1.00 89.81 159 TYR A N 1
ATOM 1200 C CA . TYR A 1 159 ? 3.707 -3.341 23.279 1.00 89.81 159 TYR A CA 1
ATOM 1201 C C . TYR A 1 159 ? 4.301 -2.133 22.548 1.00 89.81 159 TYR A C 1
ATOM 1203 O O . TYR A 1 159 ? 4.254 -2.091 21.319 1.00 89.81 159 TYR A O 1
ATOM 1211 N N . LEU A 1 160 ? 4.840 -1.158 23.277 1.00 93.81 160 LEU A N 1
ATOM 1212 C CA . LEU A 1 160 ? 5.529 -0.003 22.695 1.00 93.81 160 LEU A CA 1
ATOM 1213 C C . LEU A 1 160 ? 6.542 0.599 23.679 1.00 93.81 160 LEU A C 1
ATOM 1215 O O . LEU A 1 160 ? 6.491 0.327 24.878 1.00 93.81 160 LEU A O 1
ATOM 1219 N N . ALA A 1 161 ? 7.435 1.441 23.168 1.00 94.44 161 ALA A N 1
ATOM 1220 C CA . ALA A 1 161 ? 8.161 2.435 23.947 1.00 94.44 161 ALA A CA 1
ATOM 1221 C C . ALA A 1 161 ? 7.589 3.822 23.655 1.00 94.44 161 ALA A C 1
ATOM 1223 O O . ALA A 1 161 ? 7.331 4.157 22.501 1.00 94.44 161 ALA A O 1
ATOM 1224 N N . VAL A 1 162 ? 7.401 4.604 24.705 1.00 95.12 162 VAL A N 1
ATOM 1225 C CA . VAL A 1 162 ? 6.982 6.001 24.652 1.00 95.12 162 VAL A CA 1
ATOM 1226 C C . VAL A 1 162 ? 8.162 6.837 25.105 1.00 95.12 162 VAL A C 1
ATOM 1228 O O . VAL A 1 162 ? 8.705 6.570 26.175 1.00 95.12 162 VAL A O 1
ATOM 1231 N N . ASP A 1 163 ? 8.544 7.826 24.309 1.00 94.56 163 ASP A N 1
ATOM 1232 C CA . ASP A 1 163 ? 9.653 8.714 24.635 1.00 94.56 163 ASP A CA 1
ATOM 1233 C C . ASP A 1 163 ? 9.110 10.099 24.973 1.00 94.56 163 ASP A C 1
ATOM 1235 O O . ASP A 1 163 ? 8.424 10.733 24.168 1.00 94.56 163 ASP A O 1
ATOM 1239 N N . ILE A 1 164 ? 9.373 10.527 26.205 1.00 95.44 164 ILE A N 1
ATOM 1240 C CA . ILE A 1 164 ? 8.827 11.739 26.813 1.00 95.44 164 ILE A CA 1
ATOM 1241 C C . ILE A 1 164 ? 9.962 12.722 27.095 1.00 95.44 164 ILE A C 1
ATOM 1243 O O . ILE A 1 164 ? 10.932 12.371 27.761 1.00 95.44 164 ILE A O 1
ATOM 1247 N N . ALA A 1 165 ? 9.830 13.967 26.652 1.00 93.38 165 ALA A N 1
ATOM 1248 C CA . ALA A 1 165 ? 10.668 15.066 27.118 1.00 93.38 165 ALA A CA 1
ATOM 1249 C C . ALA A 1 165 ? 10.028 15.772 28.312 1.00 93.38 165 ALA A C 1
ATOM 1251 O O . ALA A 1 165 ? 8.809 15.771 28.473 1.00 93.38 165 ALA A O 1
ATOM 1252 N N . LEU A 1 166 ? 10.860 16.422 29.123 1.00 92.06 166 LEU A N 1
ATOM 1253 C CA . LEU A 1 166 ? 10.401 17.365 30.136 1.00 92.06 166 LEU A CA 1
ATOM 1254 C C . LEU A 1 166 ? 10.647 18.786 29.648 1.00 92.06 166 LEU A C 1
ATOM 1256 O O . LEU A 1 166 ? 11.795 19.232 29.583 1.00 92.06 166 LEU A O 1
ATOM 1260 N N . ASP A 1 167 ? 9.560 19.465 29.301 1.00 90.38 167 ASP A N 1
ATOM 1261 C CA . ASP A 1 167 ? 9.553 20.872 28.937 1.00 90.38 167 ASP A CA 1
ATOM 1262 C C . ASP A 1 167 ? 9.392 21.753 30.183 1.00 90.38 167 ASP A C 1
ATOM 1264 O O . ASP A 1 167 ? 8.556 21.491 31.050 1.00 90.38 167 ASP A O 1
ATOM 1268 N N . LYS A 1 168 ? 10.169 22.832 30.255 1.00 87.00 168 LYS A N 1
ATOM 1269 C CA . LYS A 1 168 ? 10.187 23.786 31.368 1.00 87.00 168 LYS A CA 1
ATOM 1270 C C . LYS A 1 168 ? 8.859 24.528 31.543 1.00 87.00 168 LYS A C 1
ATOM 1272 O O . LYS A 1 168 ? 8.569 24.990 32.645 1.00 87.00 168 LYS A O 1
ATOM 1277 N N . THR A 1 169 ? 8.075 24.687 30.477 1.00 83.25 169 THR A N 1
ATOM 1278 C CA . THR A 1 169 ? 6.807 25.430 30.494 1.00 83.25 169 THR A CA 1
ATOM 1279 C C . THR A 1 169 ? 5.602 24.495 30.537 1.00 83.25 169 THR A C 1
ATOM 1281 O O . THR A 1 169 ? 4.669 24.740 31.298 1.00 83.25 169 THR A O 1
ATOM 1284 N N . ASN A 1 170 ? 5.626 23.423 29.748 1.00 83.00 170 ASN A N 1
ATOM 1285 C CA . ASN A 1 170 ? 4.486 22.537 29.523 1.00 83.00 170 ASN A CA 1
ATOM 1286 C C . ASN A 1 170 ? 4.540 21.225 30.328 1.00 83.00 170 ASN A C 1
ATOM 1288 O O . ASN A 1 170 ? 3.564 20.479 30.322 1.00 83.00 170 ASN A O 1
ATOM 1292 N N . GLY A 1 171 ? 5.645 20.926 31.021 1.00 90.81 171 GLY A N 1
ATOM 1293 C CA . GLY A 1 171 ? 5.812 19.665 31.746 1.00 90.81 171 GLY A CA 1
ATOM 1294 C C . GLY A 1 171 ? 6.102 18.483 30.805 1.00 90.81 171 GLY A C 1
ATOM 1295 O O . GLY A 1 171 ? 6.864 18.640 29.848 1.00 90.81 171 GLY A O 1
ATOM 1296 N N . PRO A 1 172 ? 5.565 17.275 31.066 1.00 92.44 172 PRO A N 1
ATOM 1297 C CA . PRO A 1 172 ? 5.792 16.104 30.217 1.00 92.44 172 PRO A CA 1
ATOM 1298 C C . PRO A 1 172 ? 5.219 16.254 28.801 1.00 92.44 172 PRO A C 1
ATOM 1300 O O . PRO A 1 172 ? 4.011 16.396 28.619 1.00 92.44 172 PRO A O 1
ATOM 1303 N N . VAL A 1 173 ? 6.073 16.130 27.785 1.00 92.25 173 VAL A N 1
ATOM 1304 C CA . VAL A 1 173 ? 5.699 16.215 26.365 1.00 92.25 173 VAL A CA 1
ATOM 1305 C C . VAL A 1 173 ? 6.055 14.915 25.648 1.00 92.25 173 VAL A C 1
ATOM 1307 O O . VAL A 1 173 ? 7.178 14.424 25.744 1.00 92.25 173 VAL A O 1
ATOM 1310 N N . LEU A 1 174 ? 5.098 14.352 24.910 1.00 92.19 174 LEU A N 1
ATOM 1311 C CA . LEU A 1 174 ? 5.314 13.176 24.067 1.00 92.19 174 LEU A CA 1
ATOM 1312 C C . LEU A 1 174 ? 6.152 13.540 22.835 1.00 92.19 174 LEU A C 1
ATOM 1314 O O . LEU A 1 174 ? 5.703 14.346 22.029 1.00 92.19 174 LEU A O 1
ATOM 1318 N N . LEU A 1 175 ? 7.324 12.917 22.673 1.00 88.19 175 LEU A N 1
ATOM 1319 C CA . LEU A 1 175 ? 8.190 13.112 21.505 1.00 88.19 175 LEU A CA 1
ATOM 1320 C C . LEU A 1 175 ? 7.936 12.074 20.413 1.00 88.19 175 LEU A C 1
ATOM 1322 O O . LEU A 1 175 ? 7.672 12.411 19.264 1.00 88.19 175 LEU A O 1
ATOM 1326 N N . GLU A 1 176 ? 8.060 10.794 20.761 1.00 88.81 176 GLU A N 1
ATOM 1327 C CA . GLU A 1 176 ? 7.965 9.702 19.795 1.00 88.81 176 GLU A CA 1
ATOM 1328 C C . GLU A 1 176 ? 7.312 8.459 20.410 1.00 88.81 176 GLU A C 1
ATOM 1330 O O . GLU A 1 176 ? 7.421 8.178 21.608 1.00 88.81 176 GLU A O 1
ATOM 1335 N N . VAL A 1 177 ? 6.616 7.695 19.563 1.00 89.25 177 VAL A N 1
ATOM 1336 C CA . VAL A 1 177 ? 6.044 6.392 19.914 1.00 89.25 177 VAL A CA 1
ATOM 1337 C C . VAL A 1 177 ? 6.689 5.313 19.060 1.00 89.25 177 VAL A C 1
ATOM 1339 O O . VAL A 1 177 ? 6.520 5.258 17.844 1.00 89.25 177 VAL A O 1
ATOM 1342 N N . ASN A 1 178 ? 7.389 4.401 19.722 1.00 87.94 178 ASN A N 1
ATOM 1343 C CA . ASN A 1 178 ? 8.167 3.347 19.100 1.00 87.94 178 ASN A CA 1
ATOM 1344 C C . ASN A 1 178 ? 7.483 1.983 19.271 1.00 87.94 178 ASN A C 1
ATOM 1346 O O . ASN A 1 178 ? 7.536 1.371 20.337 1.00 87.94 178 ASN A O 1
ATOM 1350 N N . ALA A 1 179 ? 6.899 1.448 18.194 1.00 80.31 179 ALA A N 1
ATOM 1351 C CA . ALA A 1 179 ? 6.263 0.121 18.199 1.00 80.31 179 ALA A CA 1
ATOM 1352 C C . ALA A 1 179 ? 7.259 -1.043 18.408 1.00 80.31 179 ALA A C 1
ATOM 1354 O O . ALA A 1 179 ? 6.867 -2.152 18.765 1.00 80.31 179 ALA A O 1
ATOM 1355 N N . ARG A 1 180 ? 8.562 -0.800 18.203 1.00 79.06 180 ARG A N 1
ATOM 1356 C CA . ARG A 1 180 ? 9.656 -1.750 18.457 1.00 79.06 180 ARG A CA 1
ATOM 1357 C C . ARG A 1 180 ? 10.622 -1.156 19.480 1.00 79.06 180 ARG A C 1
ATOM 1359 O O . ARG A 1 180 ? 11.635 -0.565 19.121 1.00 79.06 180 ARG A O 1
ATOM 1366 N N . ALA A 1 181 ? 10.299 -1.286 20.763 1.00 76.75 181 ALA A N 1
ATOM 1367 C CA . ALA A 1 181 ? 11.165 -0.775 21.821 1.00 76.75 181 ALA A CA 1
ATOM 1368 C C . ALA A 1 181 ? 12.521 -1.506 21.839 1.00 76.75 181 ALA A C 1
ATOM 1370 O O . ALA A 1 181 ? 12.577 -2.734 21.937 1.00 76.75 181 ALA A O 1
ATOM 1371 N N . GLY A 1 182 ? 13.614 -0.744 21.774 1.00 70.69 182 GLY A N 1
ATOM 1372 C CA . GLY A 1 182 ? 14.969 -1.285 21.847 1.00 70.69 182 GLY A CA 1
ATOM 1373 C C . GLY A 1 182 ? 15.259 -1.971 23.187 1.00 70.69 182 GLY A C 1
ATOM 1374 O O . GLY A 1 182 ? 14.868 -1.495 24.251 1.00 70.69 182 GLY A O 1
ATOM 1375 N N . LEU A 1 183 ? 16.011 -3.074 23.146 1.00 80.06 183 LEU A N 1
ATOM 1376 C CA . LEU A 1 183 ? 16.301 -3.907 24.322 1.00 80.06 183 LEU A CA 1
ATOM 1377 C C . LEU A 1 183 ? 17.268 -3.260 25.333 1.00 80.06 183 LEU A C 1
ATOM 1379 O O . LEU A 1 183 ? 17.397 -3.772 26.444 1.00 80.06 183 LEU A O 1
ATOM 1383 N N . GLY A 1 184 ? 17.917 -2.144 24.976 1.00 80.44 184 GLY A N 1
ATOM 1384 C CA . GLY A 1 184 ? 18.924 -1.461 25.801 1.00 80.44 184 GLY A CA 1
ATOM 1385 C C . GLY A 1 184 ? 18.423 -0.995 27.173 1.00 80.44 184 GLY A C 1
ATOM 1386 O O . GLY A 1 184 ? 19.212 -0.937 28.113 1.00 80.44 184 GLY A O 1
ATOM 1387 N N . VAL A 1 185 ? 17.110 -0.778 27.326 1.00 86.31 185 VAL A N 1
ATOM 1388 C CA . VAL A 1 185 ? 16.476 -0.421 28.611 1.00 86.31 185 VAL A CA 1
ATOM 1389 C C . VAL A 1 185 ? 16.749 -1.448 29.718 1.00 86.31 185 VAL A C 1
ATOM 1391 O O . VAL A 1 185 ? 16.841 -1.091 30.891 1.00 86.31 185 VAL A O 1
ATOM 1394 N N . GLN A 1 186 ? 16.955 -2.716 29.350 1.00 89.75 186 GLN A N 1
ATOM 1395 C CA . GLN A 1 186 ? 17.263 -3.804 30.283 1.00 89.75 186 GLN A CA 1
ATOM 1396 C C . GLN A 1 186 ? 18.615 -3.631 30.963 1.00 89.75 186 GLN A C 1
ATOM 1398 O O . GLN A 1 186 ? 18.759 -3.963 32.137 1.00 89.75 186 GLN A O 1
ATOM 1403 N N . ILE A 1 187 ? 19.596 -3.105 30.223 1.00 87.50 187 ILE A N 1
ATOM 1404 C CA . ILE A 1 187 ? 20.961 -2.914 30.717 1.00 87.50 187 ILE A CA 1
ATOM 1405 C C . ILE A 1 187 ? 20.953 -1.794 31.759 1.00 87.50 187 ILE A C 1
ATOM 1407 O O . ILE A 1 187 ? 21.488 -1.967 32.845 1.00 87.50 187 ILE A O 1
ATOM 1411 N N . ALA A 1 188 ? 20.263 -0.686 31.475 1.00 86.75 188 ALA A N 1
ATOM 1412 C CA . ALA A 1 188 ? 20.147 0.443 32.399 1.00 86.75 188 ALA A CA 1
ATOM 1413 C C . ALA A 1 188 ? 19.384 0.090 33.692 1.00 86.75 188 ALA A C 1
ATOM 1415 O O . ALA A 1 188 ? 19.675 0.628 34.755 1.00 86.75 188 ALA A O 1
ATOM 1416 N N . ASN A 1 189 ? 18.432 -0.845 33.616 1.00 88.19 189 ASN A N 1
ATOM 1417 C CA . ASN A 1 189 ? 17.643 -1.303 34.765 1.00 88.19 189 ASN A CA 1
ATOM 1418 C C . ASN A 1 189 ? 18.223 -2.541 35.473 1.00 88.19 189 ASN A C 1
ATOM 1420 O O . ASN A 1 189 ? 17.638 -2.990 36.457 1.00 88.19 189 ASN A O 1
ATOM 1424 N N . LEU A 1 190 ? 19.318 -3.125 34.965 1.00 88.06 190 LEU A N 1
ATOM 1425 C CA . LEU A 1 190 ? 19.901 -4.397 35.429 1.00 88.06 190 LEU A CA 1
ATOM 1426 C C . LEU A 1 190 ? 18.871 -5.520 35.631 1.00 88.06 190 LEU A C 1
ATOM 1428 O O . LEU A 1 190 ? 18.975 -6.343 36.540 1.00 88.06 190 LEU A O 1
ATOM 1432 N N . ALA A 1 191 ? 17.858 -5.563 34.769 1.00 86.25 191 ALA A N 1
ATOM 1433 C CA . ALA A 1 191 ? 16.761 -6.511 34.869 1.00 86.25 191 ALA A CA 1
ATOM 1434 C C . ALA A 1 191 ? 16.399 -7.055 33.478 1.00 86.25 191 ALA A C 1
ATOM 1436 O O . ALA A 1 191 ? 16.307 -6.277 32.527 1.00 86.25 191 ALA A O 1
ATOM 1437 N N . PRO A 1 192 ? 16.140 -8.370 33.330 1.00 87.69 192 PRO A N 1
ATOM 1438 C CA . PRO A 1 192 ? 15.647 -8.921 32.073 1.00 87.69 192 PRO A CA 1
ATOM 1439 C C . PRO A 1 192 ? 14.199 -8.489 31.817 1.00 87.69 192 PRO A C 1
ATOM 1441 O O . PRO A 1 192 ? 13.298 -8.785 32.607 1.00 87.69 192 PRO A O 1
ATOM 1444 N N . LEU A 1 193 ? 13.953 -7.848 30.678 1.00 88.75 193 LEU A N 1
ATOM 1445 C CA . LEU A 1 193 ? 12.628 -7.400 30.244 1.00 88.75 193 LEU A CA 1
ATOM 1446 C C . LEU A 1 193 ? 11.676 -8.580 30.096 1.00 88.75 193 LEU A C 1
ATOM 1448 O O . LEU A 1 193 ? 10.538 -8.497 30.545 1.00 88.75 193 LEU A O 1
ATOM 1452 N N . ARG A 1 194 ? 12.162 -9.705 29.554 1.00 88.62 194 ARG A N 1
ATOM 1453 C CA . ARG A 1 194 ? 11.376 -10.938 29.423 1.00 88.62 194 ARG A CA 1
ATOM 1454 C C . ARG A 1 194 ? 10.741 -11.355 30.752 1.00 88.62 194 ARG A C 1
ATOM 1456 O O . ARG A 1 194 ? 9.539 -11.583 30.790 1.00 88.62 194 ARG A O 1
ATOM 1463 N N . LYS A 1 195 ? 11.512 -11.363 31.848 1.00 85.81 195 LYS A N 1
ATOM 1464 C CA . LYS A 1 195 ? 11.000 -11.723 33.183 1.00 85.81 195 LYS A CA 1
ATOM 1465 C C . LYS A 1 195 ? 9.909 -10.761 33.659 1.00 85.81 195 LYS A C 1
ATOM 1467 O O . LYS A 1 195 ? 8.963 -11.192 34.309 1.00 85.81 195 LYS A O 1
ATOM 1472 N N . ARG A 1 196 ? 10.022 -9.462 33.352 1.00 88.81 196 ARG A N 1
ATOM 1473 C CA . ARG A 1 196 ? 8.982 -8.477 33.698 1.00 88.81 196 ARG A CA 1
ATOM 1474 C C . ARG A 1 196 ? 7.717 -8.669 32.864 1.00 88.81 196 ARG A C 1
ATOM 1476 O O . ARG A 1 196 ? 6.632 -8.666 33.431 1.00 88.81 196 ARG A O 1
ATOM 1483 N N . LEU A 1 197 ? 7.852 -8.908 31.559 1.00 89.81 197 LEU A N 1
ATOM 1484 C CA . LEU A 1 197 ? 6.721 -9.190 30.667 1.00 89.81 197 LEU A CA 1
ATOM 1485 C C . LEU A 1 197 ? 5.986 -10.480 31.059 1.00 89.81 197 LEU A C 1
ATOM 1487 O O . LEU A 1 197 ? 4.760 -10.503 31.095 1.00 89.81 197 LEU A O 1
ATOM 1491 N N . GLU A 1 198 ? 6.719 -11.537 31.413 1.00 88.06 198 GLU A N 1
ATOM 1492 C CA . GLU A 1 198 ? 6.134 -12.799 31.880 1.00 88.06 198 GLU A CA 1
ATOM 1493 C C . GLU A 1 198 ? 5.338 -12.624 33.184 1.00 88.06 198 GLU A C 1
ATOM 1495 O O . GLU A 1 198 ? 4.268 -13.213 33.312 1.00 88.06 198 GLU A O 1
ATOM 1500 N N . ARG A 1 199 ? 5.790 -11.770 34.119 1.00 83.62 199 ARG A N 1
ATOM 1501 C CA . ARG A 1 199 ? 5.076 -11.490 35.385 1.00 83.62 199 ARG A CA 1
ATOM 1502 C C . ARG A 1 199 ? 3.699 -10.859 35.194 1.00 83.62 199 ARG A C 1
ATOM 1504 O O . ARG A 1 199 ? 2.814 -11.095 36.008 1.00 83.62 199 ARG A O 1
ATOM 1511 N N . ILE A 1 200 ? 3.522 -10.060 34.145 1.00 86.50 200 ILE A N 1
ATOM 1512 C CA . ILE A 1 200 ? 2.245 -9.388 33.856 1.00 86.50 200 ILE A CA 1
ATOM 1513 C C . ILE A 1 200 ? 1.396 -10.143 32.831 1.00 86.50 200 ILE A C 1
ATOM 1515 O O . ILE A 1 200 ? 0.301 -9.700 32.474 1.00 86.50 200 ILE A O 1
ATOM 1519 N N . ARG A 1 201 ? 1.872 -11.300 32.357 1.00 81.75 201 ARG A N 1
ATOM 1520 C CA . ARG A 1 201 ? 1.140 -12.143 31.416 1.00 81.75 201 ARG A CA 1
ATOM 1521 C C . ARG A 1 201 ? -0.161 -12.622 32.063 1.00 81.75 201 ARG A C 1
ATOM 1523 O O . ARG A 1 201 ? -0.151 -13.257 33.109 1.00 81.75 201 ARG A O 1
ATOM 1530 N N . GLY A 1 202 ? -1.290 -12.326 31.421 1.00 75.62 202 GLY A N 1
ATOM 1531 C CA . GLY A 1 202 ? -2.620 -12.713 31.906 1.00 75.62 202 GLY A CA 1
ATOM 1532 C C . GLY A 1 202 ? -3.237 -11.768 32.946 1.00 75.62 202 GLY A C 1
ATOM 1533 O O . GLY A 1 202 ? -4.395 -11.964 33.318 1.00 75.62 202 GLY A O 1
ATOM 1534 N N . VAL A 1 203 ? -2.530 -10.718 33.378 1.00 77.25 203 VAL A N 1
ATOM 1535 C CA . VAL A 1 203 ? -3.100 -9.674 34.243 1.00 77.25 203 VAL A CA 1
ATOM 1536 C C . VAL A 1 203 ? -4.125 -8.863 33.443 1.00 77.25 203 VAL A C 1
ATOM 1538 O O . VAL A 1 203 ? -3.819 -8.353 32.371 1.00 77.25 203 VAL A O 1
ATOM 1541 N N . LYS A 1 204 ? -5.361 -8.729 33.938 1.00 75.88 204 LYS A N 1
ATOM 1542 C CA . LYS A 1 204 ? -6.411 -7.954 33.254 1.00 75.88 204 LYS A CA 1
ATOM 1543 C C . LYS A 1 204 ? -6.409 -6.496 33.711 1.00 75.88 204 LYS A C 1
ATOM 1545 O O . LYS A 1 204 ? -6.842 -6.178 34.827 1.00 75.88 204 LYS A O 1
ATOM 1550 N N . VAL A 1 205 ? -5.968 -5.614 32.821 1.00 78.69 205 VAL A N 1
ATOM 1551 C CA . VAL A 1 205 ? -5.926 -4.167 33.040 1.00 78.69 205 VAL A CA 1
ATOM 1552 C C . VAL A 1 205 ? -6.988 -3.501 32.180 1.00 78.69 205 VAL A C 1
ATOM 1554 O O . VAL A 1 205 ? -7.028 -3.692 30.971 1.00 78.69 205 VAL A O 1
ATOM 1557 N N . THR A 1 206 ? -7.884 -2.761 32.824 1.00 75.25 206 THR A N 1
ATOM 1558 C CA . THR A 1 206 ? -9.062 -2.157 32.186 1.00 75.25 206 THR A CA 1
ATOM 1559 C C . THR A 1 206 ? -8.938 -0.647 32.021 1.00 75.25 206 THR A C 1
ATOM 1561 O O . THR A 1 206 ? -9.674 -0.075 31.225 1.00 75.25 206 THR A O 1
ATOM 1564 N N . THR A 1 207 ? -8.024 -0.001 32.753 1.00 77.75 207 THR A N 1
ATOM 1565 C CA . THR A 1 207 ? -7.771 1.445 32.680 1.00 77.75 207 THR A CA 1
ATOM 1566 C C . THR A 1 207 ? -6.272 1.750 32.802 1.00 77.75 207 THR A C 1
ATOM 1568 O O . THR A 1 207 ? -5.552 0.981 33.453 1.00 77.75 207 THR A O 1
ATOM 1571 N N . PRO A 1 208 ? -5.783 2.864 32.222 1.00 78.25 208 PRO A N 1
ATOM 1572 C CA . PRO A 1 208 ? -4.393 3.291 32.361 1.00 78.25 208 PRO A CA 1
ATOM 1573 C C . PRO A 1 208 ? -3.953 3.461 33.814 1.00 78.25 208 PRO A C 1
ATOM 1575 O O . PRO A 1 208 ? -2.884 3.000 34.201 1.00 78.25 208 PRO A O 1
ATOM 1578 N N . GLU A 1 209 ? -4.814 4.046 34.647 1.00 85.50 209 GLU A N 1
ATOM 1579 C CA . GLU A 1 209 ? -4.545 4.304 36.063 1.00 85.50 209 GLU A CA 1
ATOM 1580 C C . GLU A 1 209 ? -4.302 2.995 36.827 1.00 85.50 209 GLU A C 1
ATOM 1582 O O . GLU A 1 209 ? -3.405 2.907 37.668 1.00 85.50 209 GLU A O 1
ATOM 1587 N N . LYS A 1 210 ? -5.063 1.943 36.496 1.00 80.19 210 LYS A N 1
ATOM 1588 C CA . LYS A 1 210 ? -4.864 0.605 37.059 1.00 80.19 210 LYS A CA 1
ATOM 1589 C C . LYS A 1 210 ? -3.542 -0.004 36.593 1.00 80.19 210 LYS A C 1
ATOM 1591 O O . LYS A 1 210 ? -2.857 -0.648 37.383 1.00 80.19 210 LYS A O 1
ATOM 1596 N N . GLY A 1 211 ? -3.182 0.203 35.328 1.00 85.94 211 GLY A N 1
ATOM 1597 C CA . GLY A 1 211 ? -1.921 -0.268 34.763 1.00 85.94 211 GLY A CA 1
ATOM 1598 C C . GLY A 1 211 ? -0.695 0.369 35.415 1.00 85.94 211 GLY A C 1
ATOM 1599 O O . GLY A 1 211 ? 0.247 -0.344 35.755 1.00 85.94 211 GLY A O 1
ATOM 1600 N N . VAL A 1 212 ? -0.741 1.680 35.675 1.00 87.81 212 VAL A N 1
ATOM 1601 C CA . VAL A 1 212 ? 0.307 2.409 36.410 1.00 87.81 212 VAL A CA 1
ATOM 1602 C C . VAL A 1 212 ? 0.441 1.891 37.841 1.00 87.81 212 VAL A C 1
ATOM 1604 O O . VAL A 1 212 ? 1.547 1.568 38.264 1.00 87.81 212 VAL A O 1
ATOM 1607 N N . ARG A 1 213 ? -0.670 1.707 38.565 1.00 83.62 213 ARG A N 1
ATOM 1608 C CA . ARG A 1 213 ? -0.627 1.160 39.932 1.00 83.62 213 ARG A CA 1
ATOM 1609 C C . ARG A 1 213 ? 0.024 -0.227 39.975 1.00 83.62 213 ARG A C 1
ATOM 1611 O O . ARG A 1 213 ? 0.932 -0.462 40.763 1.00 83.62 213 ARG A O 1
ATOM 1618 N N . ILE A 1 214 ? -0.389 -1.124 39.074 1.00 85.19 214 ILE A N 1
ATOM 1619 C CA . ILE A 1 214 ? 0.187 -2.474 38.962 1.00 85.19 214 ILE A CA 1
ATOM 1620 C C . ILE A 1 214 ? 1.685 -2.410 38.644 1.00 85.19 214 ILE A C 1
ATOM 1622 O O . ILE A 1 214 ? 2.465 -3.175 39.207 1.00 85.19 214 ILE A O 1
ATOM 1626 N N . ALA A 1 215 ? 2.095 -1.504 37.754 1.00 89.00 215 ALA A N 1
ATOM 1627 C CA . ALA A 1 215 ? 3.496 -1.303 37.412 1.00 89.00 215 ALA A CA 1
ATOM 1628 C C . ALA A 1 215 ? 4.337 -0.914 38.635 1.00 89.00 215 ALA A C 1
ATOM 1630 O O . ALA A 1 215 ? 5.384 -1.517 38.881 1.00 89.00 215 ALA A O 1
ATOM 1631 N N . GLN A 1 216 ? 3.865 0.064 39.408 1.00 86.19 216 GLN A N 1
ATOM 1632 C CA . GLN A 1 216 ? 4.536 0.543 40.616 1.00 86.19 216 GLN A CA 1
ATOM 1633 C C . GLN A 1 216 ? 4.642 -0.571 41.666 1.00 86.19 216 GLN A C 1
ATOM 1635 O O . GLN A 1 216 ? 5.727 -0.817 42.193 1.00 86.19 216 GLN A O 1
ATOM 1640 N N . ASP A 1 217 ? 3.564 -1.328 41.879 1.00 80.88 217 ASP A N 1
ATOM 1641 C CA . ASP A 1 217 ? 3.538 -2.431 42.844 1.00 80.88 217 ASP A CA 1
ATOM 1642 C C . ASP A 1 217 ? 4.458 -3.602 42.450 1.00 80.88 217 ASP A C 1
ATOM 1644 O O . ASP A 1 217 ? 5.118 -4.201 43.303 1.00 80.88 217 ASP A O 1
ATOM 1648 N N . MET A 1 218 ? 4.503 -3.958 41.160 1.00 79.94 218 MET A N 1
ATOM 1649 C CA . MET A 1 218 ? 5.218 -5.148 40.676 1.00 79.94 218 MET A CA 1
ATOM 1650 C C . MET A 1 218 ? 6.700 -4.913 40.366 1.00 79.94 218 MET A C 1
ATOM 1652 O O . MET A 1 218 ? 7.485 -5.872 40.390 1.00 79.94 218 MET A O 1
ATOM 1656 N N . PHE A 1 219 ? 7.081 -3.683 40.006 1.00 82.38 219 PHE A N 1
ATOM 1657 C CA . PHE A 1 219 ? 8.384 -3.395 39.397 1.00 82.38 219 PHE A CA 1
ATOM 1658 C C . PHE A 1 219 ? 9.235 -2.345 40.117 1.00 82.38 219 PHE A C 1
ATOM 1660 O O . PHE A 1 219 ? 10.360 -2.095 39.669 1.00 82.38 219 PHE A O 1
ATOM 1667 N N . GLY A 1 220 ? 8.751 -1.767 41.218 1.00 68.81 220 GLY A N 1
ATOM 1668 C CA . GLY A 1 220 ? 9.568 -0.950 42.116 1.00 68.81 220 GLY A CA 1
ATOM 1669 C C . GLY A 1 220 ? 10.570 -1.774 42.922 1.00 68.81 220 GLY A C 1
ATOM 1670 O O . GLY A 1 220 ? 10.252 -2.865 43.404 1.00 68.81 220 GLY A O 1
ATOM 1671 N N . ASN A 1 221 ? 11.781 -1.251 43.124 1.00 53.69 221 ASN A N 1
ATOM 1672 C CA . ASN A 1 221 ? 12.711 -1.812 44.097 1.00 53.69 221 ASN A CA 1
ATOM 1673 C C . ASN A 1 221 ? 12.225 -1.459 45.509 1.00 53.69 221 ASN A C 1
ATOM 1675 O O . ASN A 1 221 ? 12.444 -0.352 46.018 1.00 53.69 221 ASN A O 1
ATOM 1679 N N . LYS A 1 222 ? 11.570 -2.424 46.160 1.00 36.47 222 LYS A N 1
ATOM 1680 C CA . LYS A 1 222 ? 11.322 -2.386 47.602 1.00 36.47 222 LYS A CA 1
ATOM 1681 C C . LYS A 1 222 ? 12.665 -2.419 48.335 1.00 36.47 222 LYS A C 1
ATOM 1683 O O . LYS A 1 222 ? 13.286 -3.467 48.454 1.00 36.47 222 LYS A O 1
ATOM 1688 N N . ILE A 1 223 ? 13.086 -1.265 48.850 1.00 32.22 223 ILE A N 1
ATOM 1689 C CA . ILE A 1 223 ? 13.673 -1.247 50.190 1.00 32.22 223 ILE A CA 1
ATOM 1690 C C . ILE A 1 223 ? 12.459 -1.320 51.110 1.00 32.22 223 ILE A C 1
ATOM 1692 O O . ILE A 1 223 ? 11.562 -0.484 51.009 1.00 32.22 223 ILE A O 1
ATOM 1696 N N . GLU A 1 224 ? 12.386 -2.385 51.897 1.00 34.81 224 GLU A N 1
ATOM 1697 C CA . GLU A 1 224 ? 11.366 -2.572 52.921 1.00 34.81 224 GLU A CA 1
ATOM 1698 C C . GLU A 1 224 ? 11.357 -1.397 53.907 1.00 34.81 224 GLU A C 1
ATOM 1700 O O . GLU A 1 224 ? 12.424 -0.964 54.348 1.00 34.81 224 GLU A O 1
ATOM 1705 N N . LYS A 1 225 ? 10.129 -0.960 54.234 1.00 29.19 225 LYS A N 1
ATOM 1706 C CA . LYS A 1 225 ? 9.636 0.078 55.170 1.00 29.19 225 LYS A CA 1
ATOM 1707 C C . LYS A 1 225 ? 8.791 1.081 54.368 1.00 29.19 225 LYS A C 1
ATOM 1709 O O . LYS A 1 225 ? 9.336 1.842 53.586 1.00 29.19 225 LYS A O 1
ATOM 1714 N N . ASP A 1 226 ? 7.460 1.058 54.372 1.00 29.84 226 ASP A N 1
ATOM 1715 C CA . ASP A 1 226 ? 6.549 0.728 55.463 1.00 29.84 226 ASP A CA 1
ATOM 1716 C C . ASP A 1 226 ? 5.374 -0.169 55.053 1.00 29.84 226 ASP A C 1
ATOM 1718 O O . ASP A 1 226 ? 4.910 -0.228 53.914 1.00 29.84 226 ASP A O 1
ATOM 1722 N N . ILE A 1 227 ? 4.938 -0.920 56.053 1.00 39.62 227 ILE A N 1
ATOM 1723 C CA . ILE A 1 227 ? 3.888 -1.925 56.048 1.00 39.62 227 ILE A CA 1
ATOM 1724 C C . ILE A 1 227 ? 2.529 -1.236 55.920 1.00 39.62 227 ILE A C 1
ATOM 1726 O O . ILE A 1 227 ? 2.106 -0.564 56.851 1.00 39.62 227 ILE A O 1
ATOM 1730 N N . GLN A 1 228 ? 1.816 -1.483 54.817 1.00 34.72 228 GLN A N 1
ATOM 1731 C CA . GLN A 1 228 ? 0.347 -1.506 54.769 1.00 34.72 228 GLN A CA 1
ATOM 1732 C C . GLN A 1 228 ? -0.126 -2.222 53.492 1.00 34.72 228 GLN A C 1
ATOM 1734 O O . GLN A 1 228 ? -0.584 -1.608 52.542 1.00 34.72 228 GLN A O 1
ATOM 1739 N N . ASN A 1 229 ? 0.080 -3.543 53.442 1.00 36.41 229 ASN A N 1
ATOM 1740 C CA . ASN A 1 229 ? -0.738 -4.513 52.692 1.00 36.41 229 ASN A CA 1
ATOM 1741 C C . ASN A 1 229 ? -0.215 -5.925 52.985 1.00 36.41 229 ASN A C 1
ATOM 1743 O O . ASN A 1 229 ? 0.335 -6.609 52.127 1.00 36.41 229 ASN A O 1
ATOM 1747 N N . VAL A 1 230 ? -0.349 -6.349 54.243 1.00 37.03 230 VAL A N 1
ATOM 1748 C CA . VAL A 1 230 ? 0.000 -7.716 54.673 1.00 37.03 230 VAL A CA 1
ATOM 1749 C C . VAL A 1 230 ? -1.197 -8.670 54.548 1.00 37.03 230 VAL A C 1
ATOM 1751 O O . VAL A 1 230 ? -1.014 -9.879 54.554 1.00 37.03 230 VAL A O 1
ATOM 1754 N N . SER A 1 231 ? -2.429 -8.179 54.370 1.00 44.53 231 SER A N 1
ATOM 1755 C CA . SER A 1 231 ? -3.615 -9.050 54.420 1.00 44.53 231 SER A CA 1
ATOM 1756 C C . SER A 1 231 ? -4.198 -9.459 53.062 1.00 44.53 231 SER A C 1
ATOM 1758 O O . SER A 1 231 ? -5.069 -10.324 53.032 1.00 44.53 231 SER A O 1
ATOM 1760 N N . GLY A 1 232 ? -3.780 -8.837 51.949 1.00 49.81 232 GLY A N 1
ATOM 1761 C CA . GLY A 1 232 ? -4.436 -9.023 50.645 1.00 49.81 232 GLY A CA 1
ATOM 1762 C C . GLY A 1 232 ? -5.872 -8.473 50.577 1.00 49.81 232 GLY A C 1
ATOM 1763 O O . GLY A 1 232 ? -6.605 -8.811 49.650 1.00 49.81 232 GLY A O 1
ATOM 1764 N N . LYS A 1 233 ? -6.284 -7.642 51.548 1.00 58.78 233 LYS A N 1
ATOM 1765 C CA . LYS A 1 233 ? -7.634 -7.067 51.659 1.00 58.78 233 LYS A CA 1
ATOM 1766 C C . LYS A 1 233 ? -7.652 -5.585 51.272 1.00 58.78 233 LYS A C 1
ATOM 1768 O O . LYS A 1 233 ? -6.764 -4.838 51.671 1.00 58.78 233 LYS A O 1
ATOM 1773 N N . ALA A 1 234 ? -8.669 -5.150 50.530 1.00 66.12 234 ALA A N 1
ATOM 1774 C CA . ALA A 1 234 ? -8.823 -3.764 50.084 1.00 66.12 234 ALA A CA 1
ATOM 1775 C C . ALA A 1 234 ? -9.310 -2.846 51.222 1.00 66.12 234 ALA A C 1
ATOM 1777 O O . ALA A 1 234 ? -10.236 -3.192 51.948 1.00 66.12 234 ALA A O 1
ATOM 1778 N N . VAL A 1 235 ? -8.721 -1.661 51.388 1.00 74.88 235 VAL A N 1
ATOM 1779 C CA . VAL A 1 235 ? -9.144 -0.716 52.438 1.00 74.88 235 VAL A CA 1
ATOM 1780 C C . VAL A 1 235 ? -10.371 0.084 51.974 1.00 74.88 235 VAL A C 1
ATOM 1782 O O . VAL A 1 235 ? -10.356 0.641 50.874 1.00 74.88 235 VAL A O 1
ATOM 1785 N N . VAL A 1 236 ? -11.412 0.176 52.806 1.00 79.94 236 VAL A N 1
ATOM 1786 C CA . VAL A 1 236 ? -12.677 0.909 52.572 1.00 79.94 236 VAL A CA 1
ATOM 1787 C C . VAL A 1 236 ? -12.997 1.833 53.751 1.00 79.94 236 VAL A C 1
ATOM 1789 O O . VAL A 1 236 ? -12.619 1.535 54.881 1.00 79.94 236 VAL A O 1
ATOM 1792 N N . GLY A 1 237 ? -13.654 2.968 53.504 1.00 81.69 237 GLY A N 1
ATOM 1793 C CA . GLY A 1 237 ? -14.117 3.890 54.553 1.00 81.69 237 GLY A CA 1
ATOM 1794 C C . GLY A 1 237 ? -15.452 3.476 55.188 1.00 81.69 237 GLY A C 1
ATOM 1795 O O . GLY A 1 237 ? -16.019 2.443 54.847 1.00 81.69 237 GLY A O 1
ATOM 1796 N N . GLN A 1 238 ? -16.002 4.303 56.089 1.00 83.50 238 GLN A N 1
ATOM 1797 C CA . GLN A 1 238 ? -17.328 4.061 56.705 1.00 83.50 238 GLN A CA 1
ATOM 1798 C C . GLN A 1 238 ? -18.504 4.207 55.720 1.00 83.50 238 GLN A C 1
ATOM 1800 O O . GLN A 1 238 ? -19.598 3.688 55.960 1.00 83.50 238 GLN A O 1
ATOM 1805 N N . LYS A 1 239 ? -18.290 4.926 54.613 1.00 86.25 239 LYS A N 1
ATOM 1806 C CA . LYS A 1 239 ? -19.229 5.081 53.497 1.00 86.25 239 LYS A CA 1
ATOM 1807 C C . LYS A 1 239 ? -18.468 4.959 52.184 1.00 86.25 239 LYS A C 1
ATOM 1809 O O . LYS A 1 239 ? -17.428 5.592 52.023 1.00 86.25 239 LYS A O 1
ATOM 1814 N N . GLU A 1 240 ? -19.006 4.188 51.248 1.00 82.69 240 GLU A N 1
ATOM 1815 C CA . GLU A 1 240 ? -18.400 3.952 49.936 1.00 82.69 240 GLU A CA 1
ATOM 1816 C C . GLU A 1 240 ? -19.444 4.051 48.824 1.00 82.69 240 GLU A C 1
ATOM 1818 O O . GLU A 1 240 ? -20.627 3.774 49.025 1.00 82.69 240 GLU A O 1
ATOM 1823 N N . THR A 1 241 ? -19.007 4.446 47.626 1.00 83.56 241 THR A N 1
ATOM 1824 C CA . THR A 1 241 ? -19.856 4.343 46.430 1.00 83.56 241 THR A CA 1
ATOM 1825 C C . THR A 1 241 ? -19.749 2.933 45.874 1.00 83.56 241 THR A C 1
ATOM 1827 O O . THR A 1 241 ? -18.652 2.445 45.608 1.00 83.56 241 THR A O 1
ATOM 1830 N N . VAL A 1 242 ? -20.896 2.294 45.690 1.00 84.50 242 VAL A N 1
ATOM 1831 C CA . VAL A 1 242 ? -21.013 0.898 45.287 1.00 84.50 242 VAL A CA 1
ATOM 1832 C C . VAL A 1 242 ? -21.825 0.813 44.003 1.00 84.50 242 VAL A C 1
ATOM 1834 O O . VAL A 1 242 ? -22.908 1.388 43.906 1.00 84.50 242 VAL A O 1
ATOM 1837 N N . ASP A 1 243 ? -21.310 0.081 43.016 1.00 82.88 243 ASP A N 1
ATOM 1838 C CA . ASP A 1 243 ? -22.035 -0.196 41.776 1.00 82.88 243 ASP A CA 1
ATOM 1839 C C . ASP A 1 243 ? -22.927 -1.422 41.987 1.00 82.88 243 ASP A C 1
ATOM 1841 O O . ASP A 1 243 ? -22.450 -2.560 41.982 1.00 82.88 243 ASP A O 1
ATOM 1845 N N . VAL A 1 244 ? -24.224 -1.205 42.183 1.00 85.69 244 VAL A N 1
ATOM 1846 C CA . VAL A 1 244 ? -25.218 -2.267 42.349 1.00 85.69 244 VAL A CA 1
ATOM 1847 C C . VAL A 1 244 ? -25.760 -2.676 40.984 1.00 85.69 244 VAL A C 1
ATOM 1849 O O . VAL A 1 244 ? -26.217 -1.845 40.206 1.00 85.69 244 VAL A O 1
ATOM 1852 N N . ILE A 1 245 ? -25.719 -3.969 40.671 1.00 79.50 245 ILE A N 1
ATOM 1853 C CA . ILE A 1 245 ? -26.123 -4.497 39.365 1.00 79.50 245 ILE A CA 1
ATOM 1854 C C . ILE A 1 245 ? -27.598 -4.910 39.421 1.00 79.50 245 ILE A C 1
ATOM 1856 O O . ILE A 1 245 ? -27.922 -5.982 39.936 1.00 79.50 245 ILE A O 1
ATOM 1860 N N . GLY A 1 246 ? -28.476 -4.067 38.870 1.00 78.88 246 GLY A N 1
ATOM 1861 C CA . GLY A 1 246 ? -29.896 -4.364 38.664 1.00 78.88 246 GLY A CA 1
ATOM 1862 C C . GLY A 1 246 ? -30.174 -5.026 37.310 1.00 78.88 246 GLY A C 1
ATOM 1863 O O . GLY A 1 246 ? -29.275 -5.189 36.481 1.00 78.88 246 GLY A O 1
ATOM 1864 N N . LYS A 1 247 ? -31.440 -5.379 37.040 1.00 74.44 247 LYS A N 1
ATOM 1865 C CA . LYS A 1 247 ? -31.833 -5.960 35.735 1.00 74.44 247 LYS A CA 1
ATOM 1866 C C . LYS A 1 247 ? -31.749 -4.954 34.582 1.00 74.44 247 LYS A C 1
ATOM 1868 O O . LYS A 1 247 ? -31.544 -5.354 33.443 1.00 74.44 247 LYS A O 1
ATOM 1873 N N . LYS A 1 248 ? -31.877 -3.658 34.883 1.00 65.69 248 LYS A N 1
ATOM 1874 C CA . LYS A 1 248 ? -31.785 -2.550 33.914 1.00 65.69 248 LYS A CA 1
ATOM 1875 C C . LYS A 1 248 ? -30.351 -2.030 33.707 1.00 65.69 248 LYS A C 1
ATOM 1877 O O . LYS A 1 248 ? -30.153 -1.105 32.930 1.00 65.69 248 LYS A O 1
ATOM 1882 N N . GLY A 1 249 ? -29.360 -2.615 34.388 1.00 64.38 249 GLY A N 1
ATOM 1883 C CA . GLY A 1 249 ? -27.958 -2.191 34.343 1.00 64.38 249 GLY A CA 1
ATOM 1884 C C . GLY A 1 249 ? -27.382 -1.827 35.721 1.00 64.38 249 GLY A C 1
ATOM 1885 O O . GLY A 1 249 ? -28.080 -1.927 36.735 1.00 64.38 249 GLY A O 1
ATOM 1886 N N . PRO A 1 250 ? -26.089 -1.460 35.783 1.00 69.81 250 PRO A N 1
ATOM 1887 C CA . PRO A 1 250 ? -25.432 -1.044 37.018 1.00 69.81 250 PRO A CA 1
ATOM 1888 C C . PRO A 1 250 ? -25.859 0.369 37.443 1.00 69.81 250 PRO A C 1
ATOM 1890 O O . PRO A 1 250 ? -25.913 1.282 36.622 1.00 69.81 250 PRO A O 1
ATOM 1893 N N . MET A 1 251 ? -26.115 0.557 38.736 1.00 78.94 251 MET A N 1
ATOM 1894 C CA . MET A 1 251 ? -26.469 1.834 39.356 1.00 78.94 251 MET A CA 1
ATOM 1895 C C . MET A 1 251 ? -25.512 2.140 40.508 1.00 78.94 251 MET A C 1
ATOM 1897 O O . MET A 1 251 ? -25.229 1.270 41.331 1.00 78.94 251 MET A O 1
ATOM 1901 N N . LYS A 1 252 ? -25.049 3.388 40.597 1.00 83.19 252 LYS A N 1
ATOM 1902 C CA . LYS A 1 252 ? -24.217 3.854 41.712 1.00 83.19 252 LYS A CA 1
ATOM 1903 C C . LYS A 1 252 ? -25.070 4.194 42.922 1.00 83.19 252 LYS A C 1
ATOM 1905 O O . LYS A 1 252 ? -25.976 5.016 42.828 1.00 83.19 252 LYS A O 1
ATOM 1910 N N . VAL A 1 253 ? -24.738 3.596 44.060 1.00 85.12 253 VAL A N 1
ATOM 1911 C CA . VAL A 1 253 ? -25.437 3.781 45.333 1.00 85.12 253 VAL A CA 1
ATOM 1912 C C . VAL A 1 253 ? -24.414 4.069 46.424 1.00 85.12 253 VAL A C 1
ATOM 1914 O O . VAL A 1 253 ? -23.337 3.478 46.446 1.00 85.12 253 VAL A O 1
ATOM 1917 N N . ILE A 1 254 ? -24.740 4.973 47.345 1.00 86.44 254 ILE A N 1
ATOM 1918 C CA . ILE A 1 254 ? -23.942 5.175 48.557 1.00 86.44 254 ILE A CA 1
ATOM 1919 C C . ILE A 1 254 ? -24.283 4.059 49.544 1.00 86.44 254 ILE A C 1
ATOM 1921 O O . ILE A 1 254 ? -25.440 3.912 49.948 1.00 86.44 254 ILE A O 1
ATOM 1925 N N . ALA A 1 255 ? -23.269 3.289 49.928 1.00 89.56 255 ALA A N 1
ATOM 1926 C CA . ALA A 1 255 ? -23.377 2.219 50.902 1.00 89.56 255 ALA A CA 1
ATOM 1927 C C . ALA A 1 255 ? -22.707 2.607 52.221 1.00 89.56 255 ALA A C 1
ATOM 1929 O O . ALA A 1 255 ? -21.601 3.154 52.225 1.00 89.56 255 ALA A O 1
ATOM 1930 N N . SER A 1 256 ? -23.348 2.284 53.342 1.00 91.56 256 SER A N 1
ATOM 1931 C CA . SER A 1 256 ? -22.709 2.315 54.657 1.00 91.56 256 SER A CA 1
ATOM 1932 C C . SER A 1 256 ? -21.960 1.006 54.898 1.00 91.56 256 SER A C 1
ATOM 1934 O O . SER A 1 256 ? -22.518 -0.077 54.724 1.00 91.56 256 SER A O 1
ATOM 1936 N N . ILE A 1 257 ? -20.694 1.102 55.296 1.00 90.38 257 ILE A N 1
ATOM 1937 C CA . ILE A 1 257 ? -19.863 -0.047 55.647 1.00 90.38 257 ILE A CA 1
ATOM 1938 C C . ILE A 1 257 ? -19.974 -0.265 57.149 1.00 90.38 257 ILE A C 1
ATOM 1940 O O . ILE A 1 257 ? -19.435 0.518 57.933 1.00 90.38 257 ILE A O 1
ATOM 1944 N N . ASN A 1 258 ? -20.691 -1.314 57.555 1.00 86.69 258 ASN A N 1
ATOM 1945 C CA . ASN A 1 258 ? -21.000 -1.541 58.959 1.00 86.69 258 ASN A CA 1
ATOM 1946 C C . ASN A 1 258 ? -20.663 -2.980 59.391 1.00 86.69 258 ASN A C 1
ATOM 1948 O O . ASN A 1 258 ? -21.476 -3.888 59.210 1.00 86.69 258 ASN A O 1
ATOM 1952 N N . PRO A 1 259 ? -19.490 -3.207 60.014 1.00 82.12 259 PRO A N 1
ATOM 1953 C CA . PRO A 1 259 ? -19.083 -4.533 60.472 1.00 82.12 259 PRO A CA 1
ATOM 1954 C C . PRO A 1 259 ? -19.888 -5.052 61.679 1.00 82.12 259 PRO A C 1
ATOM 1956 O O . PRO A 1 259 ? -19.694 -6.201 62.067 1.00 82.12 259 PRO A O 1
ATOM 1959 N N . VAL A 1 260 ? -20.775 -4.241 62.276 1.00 81.56 260 VAL A N 1
ATOM 1960 C CA . VAL A 1 260 ? -21.682 -4.669 63.359 1.00 81.56 260 VAL A CA 1
ATOM 1961 C C . VAL A 1 260 ? -22.890 -5.434 62.805 1.00 81.56 260 VAL A C 1
ATOM 1963 O O . VAL A 1 260 ? -23.436 -6.298 63.483 1.00 81.56 260 VAL A O 1
ATOM 1966 N N . VAL A 1 261 ? -23.295 -5.158 61.562 1.00 84.44 261 VAL A N 1
ATOM 1967 C CA . VAL A 1 261 ? -24.417 -5.849 60.914 1.00 84.44 261 VAL A CA 1
ATOM 1968 C C . VAL A 1 261 ? -23.906 -7.144 60.279 1.00 84.44 261 VAL A C 1
ATOM 1970 O O . VAL A 1 261 ? -22.950 -7.127 59.508 1.00 84.44 261 VAL A O 1
ATOM 1973 N N . GLU A 1 262 ? -24.527 -8.286 60.580 1.00 83.56 262 GLU A N 1
ATOM 1974 C CA . GLU A 1 262 ? -24.067 -9.597 60.082 1.00 83.56 262 GLU A CA 1
ATOM 1975 C C . GLU A 1 262 ? -24.328 -9.812 58.576 1.00 83.56 262 GLU A C 1
ATOM 1977 O O . GLU A 1 262 ? -23.583 -10.522 57.899 1.00 83.56 262 GLU A O 1
ATOM 1982 N N . GLY A 1 263 ? -25.380 -9.220 58.009 1.00 85.62 263 GLY A N 1
ATOM 1983 C CA . GLY A 1 263 ? -25.728 -9.340 56.588 1.00 85.62 263 GLY A CA 1
ATOM 1984 C C . GLY A 1 263 ? -25.744 -8.006 55.859 1.00 85.62 263 GLY A C 1
ATOM 1985 O O . GLY A 1 263 ? -25.954 -6.966 56.471 1.00 85.62 263 GLY A O 1
ATOM 1986 N N . THR A 1 264 ? -25.545 -8.035 54.542 1.00 93.00 264 THR A N 1
ATOM 1987 C CA . THR A 1 264 ? -25.847 -6.872 53.700 1.00 93.00 264 THR A CA 1
ATOM 1988 C C . THR A 1 264 ? -27.357 -6.632 53.680 1.00 93.00 264 THR A C 1
ATOM 1990 O O . THR A 1 264 ? -28.128 -7.589 53.624 1.00 93.00 264 THR A O 1
ATOM 1993 N N . VAL A 1 265 ? -27.781 -5.373 53.726 1.00 90.31 265 VAL A N 1
ATOM 1994 C CA . VAL A 1 265 ? -29.189 -4.953 53.741 1.00 90.31 265 VAL A CA 1
ATOM 1995 C C . VAL A 1 265 ? -29.399 -3.866 52.700 1.00 90.31 265 VAL A C 1
ATOM 1997 O O . VAL A 1 265 ? -28.566 -2.971 52.564 1.00 90.31 265 VAL A O 1
ATOM 2000 N N . ILE A 1 266 ? -30.501 -3.939 51.964 1.00 90.94 266 ILE A N 1
ATOM 2001 C CA . ILE A 1 266 ? -30.871 -2.994 50.914 1.00 90.94 266 ILE A CA 1
ATOM 2002 C C . ILE A 1 266 ? -32.285 -2.467 51.140 1.00 90.94 266 ILE A C 1
ATOM 2004 O O . ILE A 1 266 ? -33.186 -3.204 51.534 1.00 90.94 266 ILE A O 1
ATOM 2008 N N . ASP A 1 267 ? -32.463 -1.179 50.868 1.00 89.00 267 ASP A N 1
ATOM 2009 C CA . ASP A 1 267 ? -33.750 -0.507 50.984 1.00 89.00 267 ASP A CA 1
ATOM 2010 C C . ASP A 1 267 ? -34.788 -1.039 49.977 1.00 89.00 267 ASP A C 1
ATOM 2012 O O . ASP A 1 267 ? -34.462 -1.253 48.800 1.00 89.00 267 ASP A O 1
ATOM 2016 N N . LYS A 1 268 ? -36.053 -1.177 50.403 1.00 84.31 268 LYS A N 1
ATOM 2017 C CA . LYS A 1 268 ? -37.158 -1.642 49.538 1.00 84.31 268 LYS A CA 1
ATOM 2018 C C . LYS A 1 268 ? -37.326 -0.779 48.273 1.00 84.31 268 LYS A C 1
ATOM 2020 O O . LYS A 1 268 ? -37.425 -1.331 47.175 1.00 84.31 268 LYS A O 1
ATOM 2025 N N . SER A 1 269 ? -37.253 0.553 48.382 1.00 83.12 269 SER A N 1
ATOM 2026 C CA . SER A 1 269 ? -37.396 1.462 47.226 1.00 83.12 269 SER A CA 1
ATOM 2027 C C . SER A 1 269 ? -36.232 1.334 46.239 1.00 83.12 269 SER A C 1
ATOM 2029 O O . SER A 1 269 ? -36.406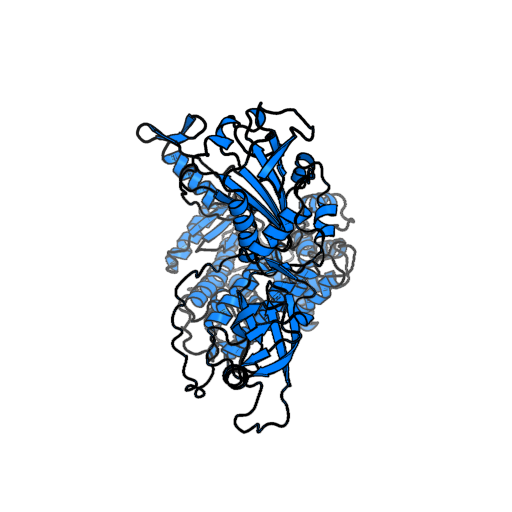 1.410 45.018 1.00 83.12 269 SER A O 1
ATOM 2031 N N . LEU A 1 270 ? -35.023 1.086 46.753 1.00 84.25 270 LEU A N 1
ATOM 2032 C CA . LEU A 1 270 ? -33.855 0.860 45.911 1.00 84.25 270 LEU A CA 1
ATOM 2033 C C . LEU A 1 270 ? -33.957 -0.490 45.187 1.00 84.25 270 LEU A C 1
ATOM 2035 O O . LEU A 1 270 ? -33.702 -0.555 43.984 1.00 84.25 270 LEU A O 1
ATOM 2039 N N . ALA A 1 271 ? -34.386 -1.549 45.874 1.00 83.56 271 ALA A N 1
ATOM 2040 C CA . ALA A 1 271 ? -34.595 -2.863 45.269 1.00 83.56 271 ALA A CA 1
ATOM 2041 C C . ALA A 1 271 ? -35.654 -2.838 44.146 1.00 83.56 271 ALA A C 1
ATOM 2043 O O . ALA A 1 271 ? -35.441 -3.461 43.099 1.00 83.56 271 ALA A O 1
ATOM 2044 N N . GLN A 1 272 ? -36.742 -2.077 44.322 1.00 82.50 272 GLN A N 1
ATOM 2045 C CA . GLN A 1 272 ? -37.762 -1.839 43.288 1.00 82.50 272 GLN A CA 1
ATOM 2046 C C . GLN A 1 272 ? -37.180 -1.102 42.076 1.00 82.50 272 GLN A C 1
ATOM 2048 O O . GLN A 1 272 ? -37.305 -1.571 40.944 1.00 82.50 272 GLN A O 1
ATOM 2053 N N . SER A 1 273 ? -36.456 0.004 42.289 1.00 79.75 273 SER A N 1
ATOM 2054 C CA . SER A 1 273 ? -35.881 0.783 41.175 1.00 79.75 273 SER A CA 1
ATOM 2055 C C . SER A 1 273 ? -34.853 -0.005 40.344 1.00 79.75 273 SER A C 1
ATOM 2057 O O . SER A 1 273 ? -34.737 0.193 39.132 1.00 79.75 273 SER A O 1
ATOM 2059 N N . LEU A 1 274 ? -34.160 -0.965 40.967 1.00 81.62 274 LEU A N 1
ATOM 2060 C CA . LEU A 1 274 ? -33.242 -1.901 40.309 1.00 81.62 274 LEU A CA 1
ATOM 2061 C C . LEU A 1 274 ? -33.943 -3.094 39.629 1.00 81.62 274 LEU A C 1
ATOM 2063 O O . LEU A 1 274 ? -33.266 -3.931 39.015 1.00 81.62 274 LEU A O 1
ATOM 2067 N N . ALA A 1 275 ? -35.276 -3.171 39.716 1.00 79.88 275 ALA A N 1
ATOM 2068 C CA . ALA A 1 275 ? -36.117 -4.277 39.255 1.00 79.88 275 ALA A CA 1
ATOM 2069 C C . ALA A 1 275 ? -35.703 -5.642 39.847 1.00 79.88 275 ALA A C 1
ATOM 2071 O O . ALA A 1 275 ? -35.733 -6.676 39.166 1.00 79.88 275 ALA A O 1
ATOM 2072 N N . LEU A 1 276 ? -35.263 -5.637 41.112 1.00 77.19 276 LEU A N 1
ATOM 2073 C CA . LEU A 1 276 ? -34.901 -6.842 41.865 1.00 77.19 276 LEU A CA 1
ATOM 2074 C C . LEU A 1 276 ? -36.108 -7.467 42.580 1.00 77.19 276 LEU A C 1
ATOM 2076 O O . LEU A 1 276 ? -36.094 -8.676 42.802 1.00 77.19 276 LEU A O 1
ATOM 2080 N N . ILE A 1 277 ? -37.144 -6.673 42.867 1.00 76.19 277 ILE A N 1
ATOM 2081 C CA . ILE A 1 277 ? -38.447 -7.099 43.404 1.00 76.19 277 ILE A CA 1
ATOM 2082 C C . ILE A 1 277 ? -39.588 -6.497 42.568 1.00 76.19 277 ILE A C 1
ATOM 2084 O O . ILE A 1 277 ? -39.376 -5.488 41.894 1.00 76.19 277 ILE A O 1
ATOM 2088 N N . SER A 1 278 ? -40.757 -7.143 42.562 1.00 65.81 278 SER A N 1
ATOM 2089 C CA . SER A 1 278 ? -41.995 -6.624 41.956 1.00 65.81 278 SER A CA 1
ATOM 2090 C C . SER A 1 278 ? -42.716 -5.669 42.909 1.00 65.81 278 SER A C 1
ATOM 2092 O O . SER A 1 278 ? -42.559 -5.790 44.124 1.00 65.81 278 SER A O 1
ATOM 2094 N N . ASP A 1 279 ? -43.528 -4.760 42.366 1.00 58.69 279 ASP A N 1
ATOM 2095 C CA . ASP A 1 279 ? -44.259 -3.755 43.156 1.00 58.69 279 ASP A CA 1
ATOM 2096 C C . ASP A 1 279 ? -45.284 -4.380 44.130 1.00 58.69 279 ASP A C 1
ATOM 2098 O O . ASP A 1 279 ? -45.537 -3.808 45.186 1.00 58.69 279 ASP A O 1
ATOM 2102 N N . ASP A 1 280 ? -45.760 -5.601 43.845 1.00 52.44 280 ASP A N 1
ATOM 2103 C CA . ASP A 1 280 ? -46.772 -6.329 44.636 1.00 52.44 280 ASP A CA 1
ATOM 2104 C C . ASP A 1 280 ? -46.199 -7.383 45.611 1.00 52.44 280 ASP A C 1
ATOM 2106 O O . ASP A 1 280 ? -46.927 -8.248 46.096 1.00 52.44 280 ASP A O 1
ATOM 2110 N N . ALA A 1 281 ? -44.887 -7.388 45.881 1.00 50.53 281 ALA A N 1
ATOM 2111 C CA . ALA A 1 281 ? -44.279 -8.400 46.752 1.00 50.53 281 ALA A CA 1
ATOM 2112 C C . ALA A 1 281 ? -44.591 -8.139 48.242 1.00 50.53 281 ALA A C 1
ATOM 2114 O O . ALA A 1 281 ? -43.808 -7.514 48.957 1.00 50.53 281 ALA A O 1
ATOM 2115 N N . SER A 1 282 ? -45.737 -8.639 48.706 1.00 46.78 282 SER A N 1
ATOM 2116 C CA . SER A 1 282 ? -46.103 -8.740 50.120 1.00 46.78 282 SER A CA 1
ATOM 2117 C C . SER A 1 282 ? -45.286 -9.834 50.826 1.00 46.78 282 SER A C 1
ATOM 2119 O O . SER A 1 282 ? -45.449 -11.016 50.534 1.00 46.78 282 SER A O 1
ATOM 2121 N N . ASP A 1 283 ? -44.398 -9.411 51.727 1.00 49.16 283 ASP A N 1
ATOM 2122 C CA . ASP A 1 283 ? -43.928 -10.058 52.969 1.00 49.16 283 ASP A CA 1
ATOM 2123 C C . ASP A 1 283 ? -43.497 -11.546 53.023 1.00 49.16 283 ASP A C 1
ATOM 2125 O O . ASP A 1 283 ? -43.208 -12.032 54.112 1.00 49.16 283 ASP A O 1
ATOM 2129 N N . GLU A 1 284 ? -43.330 -12.278 51.917 1.00 46.12 284 GLU A N 1
ATOM 2130 C CA . GLU A 1 284 ? -42.863 -13.688 51.978 1.00 46.12 284 GLU A CA 1
ATOM 2131 C C . GLU A 1 284 ? -41.414 -13.932 51.517 1.00 46.12 284 GLU A C 1
ATOM 2133 O O . GLU A 1 284 ? -40.984 -15.064 51.290 1.00 46.12 284 GLU A O 1
ATOM 2138 N N . GLY A 1 285 ? -40.589 -12.886 51.459 1.00 55.06 285 GLY A N 1
ATOM 2139 C CA . GLY A 1 285 ? -39.165 -13.058 51.186 1.00 55.06 285 GLY A CA 1
ATOM 2140 C C . GLY A 1 285 ? -38.318 -11.856 51.563 1.00 55.06 285 GLY A C 1
ATOM 2141 O O . GLY A 1 285 ? -37.930 -11.083 50.693 1.00 55.06 285 GLY A O 1
ATOM 2142 N N . ASP A 1 286 ? -37.929 -11.755 52.835 1.00 67.56 286 ASP A N 1
ATOM 2143 C CA . ASP A 1 286 ? -37.066 -10.687 53.379 1.00 67.56 286 ASP A CA 1
ATOM 2144 C C . ASP A 1 286 ? -35.644 -10.640 52.791 1.00 67.56 286 ASP A C 1
ATOM 2146 O O . ASP A 1 286 ? -34.779 -9.935 53.304 1.00 67.56 286 ASP A O 1
ATOM 2150 N N . LYS A 1 287 ? -35.335 -11.427 51.755 1.00 80.88 287 LYS A N 1
ATOM 2151 C CA . LYS A 1 287 ? -33.975 -11.626 51.250 1.00 80.88 287 LYS A CA 1
ATOM 2152 C C . LYS A 1 287 ? -33.930 -11.667 49.728 1.00 80.88 287 LYS A C 1
ATOM 2154 O O . LYS A 1 287 ? -34.596 -12.483 49.099 1.00 80.88 287 LYS A O 1
ATOM 2159 N N . ILE A 1 288 ? -33.048 -10.863 49.137 1.00 86.31 288 ILE A N 1
ATOM 2160 C CA . ILE A 1 288 ? -32.833 -10.788 47.689 1.00 86.31 288 ILE A CA 1
ATOM 2161 C C . ILE A 1 288 ? -31.387 -11.083 47.306 1.00 86.31 288 ILE A C 1
ATOM 2163 O O . ILE A 1 288 ? -30.443 -10.799 48.041 1.00 86.31 288 ILE A O 1
ATOM 2167 N N . LYS A 1 289 ? -31.184 -11.639 46.111 1.00 84.31 289 LYS A N 1
ATOM 2168 C CA . LYS A 1 289 ? -29.839 -11.860 45.575 1.00 84.31 289 LYS A CA 1
ATOM 2169 C C . LYS A 1 289 ? -29.281 -10.549 45.031 1.00 84.31 289 LYS A C 1
ATOM 2171 O O . LYS A 1 289 ? -29.752 -10.050 44.011 1.00 84.31 289 LYS A O 1
ATOM 2176 N N . LEU A 1 290 ? -28.242 -10.034 45.674 1.00 88.25 290 LEU A N 1
ATOM 2177 C CA . LEU A 1 290 ? -27.613 -8.770 45.323 1.00 88.25 290 LEU A CA 1
ATOM 2178 C C . LEU A 1 290 ? -26.232 -9.013 44.714 1.00 88.25 290 LEU A C 1
ATOM 2180 O O . LEU A 1 290 ? -25.414 -9.754 45.259 1.00 88.25 290 LEU A O 1
ATOM 2184 N N . LYS A 1 291 ? -25.962 -8.378 43.573 1.00 85.81 291 LYS A N 1
ATOM 2185 C CA . LYS A 1 291 ? -24.629 -8.319 42.965 1.00 85.81 291 LYS A CA 1
ATOM 2186 C C . LYS A 1 291 ? -24.162 -6.879 42.987 1.00 85.81 291 LYS A C 1
ATOM 2188 O O . LYS A 1 291 ? -24.872 -6.011 42.485 1.00 85.81 291 LYS A O 1
ATOM 2193 N N . PHE A 1 292 ? -22.972 -6.637 43.511 1.00 87.19 292 PHE A N 1
ATOM 2194 C CA . PHE A 1 292 ? -22.418 -5.294 43.552 1.00 87.19 292 PHE A CA 1
ATOM 2195 C C . PHE A 1 292 ? -20.896 -5.300 43.432 1.00 87.19 292 PHE A C 1
ATOM 2197 O O . PHE A 1 292 ? -20.252 -6.327 43.648 1.00 87.19 292 PHE A O 1
ATOM 2204 N N . THR A 1 293 ? -20.327 -4.159 43.061 1.00 78.56 293 THR A N 1
ATOM 2205 C CA . THR A 1 293 ? -18.878 -3.954 42.992 1.00 78.56 293 THR A CA 1
ATOM 2206 C C . THR A 1 293 ? -18.481 -2.858 43.971 1.00 78.56 293 THR A C 1
ATOM 2208 O O . THR A 1 293 ? -19.043 -1.765 43.936 1.00 78.56 293 THR A O 1
ATOM 2211 N N . MET A 1 294 ? -17.511 -3.151 44.837 1.00 83.38 294 MET A N 1
ATOM 2212 C CA . MET A 1 294 ? -16.959 -2.217 45.820 1.00 83.38 294 MET A CA 1
ATOM 2213 C C . MET A 1 294 ? -15.433 -2.307 45.799 1.00 83.38 294 MET A C 1
ATOM 2215 O O . MET A 1 294 ? -14.888 -3.408 45.855 1.00 83.38 294 MET A O 1
ATOM 2219 N N . ALA A 1 295 ? -14.751 -1.160 45.699 1.00 68.56 295 ALA A N 1
ATOM 2220 C CA . ALA A 1 295 ? -13.290 -1.073 45.578 1.00 68.56 295 ALA A CA 1
ATOM 2221 C C . ALA A 1 295 ? -12.707 -2.061 44.538 1.00 68.56 295 ALA A C 1
ATOM 2223 O O . ALA A 1 295 ? -11.759 -2.791 44.817 1.00 68.56 295 ALA A O 1
ATOM 2224 N N . ASP A 1 296 ? -13.324 -2.108 43.350 1.00 58.00 296 ASP A N 1
ATOM 2225 C CA . ASP A 1 296 ? -12.984 -2.991 42.219 1.00 58.00 296 ASP A CA 1
ATOM 2226 C C . ASP A 1 296 ? -13.135 -4.507 42.472 1.00 58.00 296 ASP A C 1
ATOM 2228 O O . ASP A 1 296 ? -12.779 -5.325 41.618 1.00 58.00 296 ASP A O 1
ATOM 2232 N N . ILE A 1 297 ? -13.719 -4.902 43.608 1.00 64.12 297 ILE A N 1
ATOM 2233 C CA . ILE A 1 297 ? -14.044 -6.291 43.943 1.00 64.12 297 ILE A CA 1
ATOM 2234 C C . ILE A 1 297 ? -15.537 -6.519 43.707 1.00 64.12 297 ILE A C 1
ATOM 2236 O O . ILE A 1 297 ? -16.394 -5.854 44.291 1.00 64.12 297 ILE A O 1
ATOM 2240 N N . ARG A 1 298 ? -15.856 -7.488 42.844 1.00 75.25 298 ARG A N 1
ATOM 2241 C CA . ARG A 1 298 ? -17.234 -7.907 42.574 1.00 75.25 298 ARG A CA 1
ATOM 2242 C C . ARG A 1 298 ? -17.683 -8.930 43.611 1.00 75.25 298 ARG A C 1
ATOM 2244 O O . ARG A 1 298 ? -17.054 -9.974 43.764 1.00 75.25 298 ARG A O 1
ATOM 2251 N N . LEU A 1 299 ? -18.807 -8.654 44.256 1.00 80.00 299 LEU A N 1
ATOM 2252 C CA . LEU A 1 299 ? -19.412 -9.486 45.286 1.00 80.00 299 LEU A CA 1
ATOM 2253 C C . LEU A 1 299 ? -20.817 -9.912 44.862 1.00 80.00 299 LEU A C 1
ATOM 2255 O O . LEU A 1 299 ? -21.526 -9.216 44.127 1.00 80.00 299 LEU A O 1
ATOM 2259 N N . GLN A 1 300 ? -21.214 -11.090 45.328 1.00 86.81 300 GLN A N 1
ATOM 2260 C CA . GLN A 1 300 ? -22.567 -11.605 45.190 1.00 86.81 300 GLN A CA 1
ATOM 2261 C C . GLN A 1 300 ? -23.010 -12.115 46.555 1.00 86.81 300 GLN A C 1
ATOM 2263 O O . GLN A 1 300 ? -22.391 -13.029 47.090 1.00 86.81 300 GLN A O 1
ATOM 2268 N N . THR A 1 301 ? -24.093 -11.554 47.082 1.00 88.62 301 THR A N 1
ATOM 2269 C CA . THR A 1 301 ? -24.611 -11.878 48.413 1.00 88.62 301 THR A CA 1
ATOM 2270 C C . THR A 1 301 ? -26.128 -12.045 48.395 1.00 88.62 301 THR A C 1
ATOM 2272 O O . THR A 1 301 ? -26.791 -11.811 47.379 1.00 88.62 301 THR A O 1
ATOM 2275 N N . ILE A 1 302 ? -26.671 -12.480 49.525 1.00 89.38 302 ILE A N 1
ATOM 2276 C CA . ILE A 1 302 ? -28.102 -12.468 49.812 1.00 89.38 302 ILE A CA 1
ATOM 2277 C C . ILE A 1 302 ? -28.326 -11.325 50.800 1.00 89.38 302 ILE A C 1
ATOM 2279 O O . ILE A 1 302 ? -27.917 -11.431 51.958 1.00 89.38 302 ILE A O 1
ATOM 2283 N N . ALA A 1 303 ? -28.927 -10.242 50.314 1.00 88.94 303 ALA A N 1
ATOM 2284 C CA . ALA A 1 303 ? -29.178 -9.032 51.078 1.00 88.94 303 ALA A CA 1
ATOM 2285 C C . ALA A 1 303 ? -30.580 -9.048 51.696 1.00 88.94 303 ALA A C 1
ATOM 2287 O O . ALA A 1 303 ? -31.526 -9.458 51.027 1.00 88.94 303 ALA A O 1
ATOM 2288 N N . GLY A 1 304 ? -30.704 -8.607 52.946 1.00 87.31 304 GLY A N 1
ATOM 2289 C CA . GLY A 1 304 ? -31.994 -8.399 53.604 1.00 87.31 304 GLY A CA 1
ATOM 2290 C C . GLY A 1 304 ? -32.728 -7.178 53.045 1.00 87.31 304 GLY A C 1
ATOM 2291 O O . GLY A 1 304 ? -32.073 -6.223 52.630 1.00 87.31 304 GLY A O 1
ATOM 2292 N N . LEU A 1 305 ? -34.058 -7.198 53.030 1.00 85.56 305 LEU A N 1
ATOM 2293 C CA . LEU A 1 305 ? -34.883 -6.027 52.732 1.00 85.56 305 LEU A CA 1
ATOM 2294 C C . LEU A 1 305 ? -35.262 -5.328 54.038 1.00 85.56 305 LEU A C 1
ATOM 2296 O O . LEU A 1 305 ? -35.964 -5.903 54.861 1.00 85.56 305 LEU A O 1
ATOM 2300 N N . GLU A 1 306 ? -34.841 -4.078 54.208 1.00 82.50 306 GLU A N 1
ATOM 2301 C CA . GLU A 1 306 ? -35.263 -3.234 55.334 1.00 82.50 306 GLU A CA 1
ATOM 2302 C C . GLU A 1 306 ? -35.738 -1.870 54.829 1.00 82.50 306 GLU A C 1
ATOM 2304 O O . GLU A 1 306 ? -35.493 -1.490 53.682 1.00 82.50 306 GLU A O 1
ATOM 2309 N N . ASP A 1 307 ? -36.437 -1.133 55.687 1.00 79.19 307 ASP A N 1
ATOM 2310 C CA . ASP A 1 307 ? -36.768 0.266 55.438 1.00 79.19 307 ASP A CA 1
ATOM 2311 C C . ASP A 1 307 ? -35.615 1.161 55.917 1.00 79.19 307 ASP A C 1
ATOM 2313 O O . ASP A 1 307 ? -35.389 1.340 57.117 1.00 79.19 307 ASP A O 1
ATOM 2317 N N . LEU A 1 308 ? -34.866 1.715 54.962 1.00 81.81 308 LEU A N 1
ATOM 2318 C CA . LEU A 1 308 ? -33.770 2.654 55.201 1.00 81.81 308 LEU A CA 1
ATOM 2319 C C . LEU A 1 308 ? -34.145 4.074 54.750 1.00 81.81 308 LEU A C 1
ATOM 2321 O O . LEU A 1 308 ? -33.266 4.925 54.617 1.00 81.81 308 LEU A O 1
ATOM 2325 N N . SER A 1 309 ? -35.434 4.364 54.542 1.00 75.19 309 SER A N 1
ATOM 2326 C CA . SER A 1 309 ? -35.927 5.664 54.060 1.00 75.19 309 SER A CA 1
ATOM 2327 C C . SER A 1 309 ? -35.487 6.855 54.923 1.00 75.19 309 SER A C 1
ATOM 2329 O O . SER A 1 309 ? -35.283 7.953 54.409 1.00 75.19 309 SER A O 1
ATOM 2331 N N . SER A 1 310 ? -35.281 6.631 56.225 1.00 73.75 310 SER A N 1
ATOM 2332 C CA . SER A 1 310 ? -34.818 7.634 57.194 1.00 73.75 310 SER A CA 1
ATOM 2333 C C . SER A 1 310 ? -33.294 7.841 57.233 1.00 73.75 310 SER A C 1
ATOM 2335 O O . SER A 1 310 ? -32.802 8.641 58.033 1.00 73.75 310 SER A O 1
ATOM 2337 N N . LYS A 1 311 ? -32.521 7.115 56.414 1.00 79.06 311 LYS A N 1
ATOM 2338 C CA . LYS A 1 311 ? -31.051 7.170 56.376 1.00 79.06 311 LYS A CA 1
ATOM 2339 C C . LYS A 1 311 ? -30.551 7.874 55.115 1.00 79.06 311 LYS A C 1
ATOM 2341 O O . LYS A 1 311 ? -31.216 7.914 54.087 1.00 79.06 311 LYS A O 1
ATOM 2346 N N . ASP A 1 312 ? -29.325 8.391 55.172 1.00 78.81 312 ASP A N 1
ATOM 2347 C CA . ASP A 1 312 ? -28.660 9.032 54.029 1.00 78.81 312 ASP A CA 1
ATOM 2348 C C . ASP A 1 312 ? -27.957 8.034 53.084 1.00 78.81 312 ASP A C 1
ATOM 2350 O O . ASP A 1 312 ? -27.224 8.417 52.173 1.00 78.81 312 ASP A O 1
ATOM 2354 N N . PHE A 1 313 ? -28.191 6.738 53.293 1.00 82.31 313 PHE A N 1
ATOM 2355 C CA . PHE A 1 313 ? -27.726 5.624 52.476 1.00 82.31 313 PHE A CA 1
ATOM 2356 C C . PHE A 1 313 ? -28.868 4.624 52.293 1.00 82.31 313 PHE A C 1
ATOM 2358 O O . PHE A 1 313 ? -29.693 4.439 53.183 1.00 82.31 313 PHE A O 1
ATOM 2365 N N . LYS A 1 314 ? -28.887 3.945 51.145 1.00 87.06 314 LYS A N 1
ATOM 2366 C CA . LYS A 1 314 ? -29.919 2.947 50.804 1.00 87.06 314 LYS A CA 1
ATOM 2367 C C . LYS A 1 314 ? -29.388 1.510 50.753 1.00 87.06 314 LYS A C 1
ATOM 2369 O O . LYS A 1 314 ? -30.100 0.590 50.357 1.00 87.06 314 LYS A O 1
ATOM 2374 N N . LEU A 1 315 ? -28.124 1.324 51.128 1.00 91.56 315 LEU A N 1
ATOM 2375 C CA . LEU A 1 315 ? -27.433 0.039 51.170 1.00 91.56 315 LEU A CA 1
ATOM 2376 C C . LEU A 1 315 ? -26.515 0.004 52.399 1.00 91.56 315 LEU A C 1
ATOM 2378 O O . LEU A 1 315 ? -25.794 0.967 52.661 1.00 91.56 315 LEU A O 1
ATOM 2382 N N . VAL A 1 316 ? -26.515 -1.105 53.131 1.00 91.62 316 VAL A N 1
ATOM 2383 C CA . VAL A 1 316 ? -25.594 -1.378 54.241 1.00 91.62 316 VAL A CA 1
ATOM 2384 C C . VAL A 1 316 ? -24.837 -2.655 53.922 1.00 91.62 316 VAL A C 1
ATOM 2386 O O . VAL A 1 316 ? -25.459 -3.688 53.699 1.00 91.62 316 VAL A O 1
ATOM 2389 N N . ILE A 1 317 ? -23.507 -2.603 53.897 1.00 92.56 317 ILE A N 1
ATOM 2390 C CA . ILE A 1 317 ? -22.657 -3.778 53.679 1.00 92.56 317 ILE A CA 1
ATOM 2391 C C . ILE A 1 317 ? -22.204 -4.304 55.037 1.00 92.56 317 ILE A C 1
ATOM 2393 O O . ILE A 1 317 ? -21.474 -3.629 55.768 1.00 92.56 317 ILE A O 1
ATOM 2397 N N . GLY A 1 318 ? -22.666 -5.513 55.353 1.00 88.50 318 GLY A N 1
ATOM 2398 C CA . GLY A 1 318 ? -22.421 -6.182 56.625 1.00 88.50 318 GLY A CA 1
ATOM 2399 C C . GLY A 1 318 ? -21.143 -7.020 56.645 1.00 88.50 318 GLY A C 1
ATOM 2400 O O . GLY A 1 318 ? -20.552 -7.342 55.613 1.00 88.50 318 GLY A O 1
ATOM 2401 N N . LYS A 1 319 ? -20.745 -7.439 57.846 1.00 86.56 319 LYS A N 1
ATOM 2402 C CA . LYS A 1 319 ? -19.535 -8.212 58.169 1.00 86.56 319 LYS A CA 1
ATOM 2403 C C . LYS A 1 319 ? -19.252 -9.382 57.225 1.00 86.56 319 LYS A C 1
ATOM 2405 O O . LYS A 1 319 ? -18.106 -9.566 56.820 1.00 86.56 319 LYS A O 1
ATOM 2410 N N . ARG A 1 320 ? -20.279 -10.153 56.849 1.00 86.81 320 ARG A N 1
ATOM 2411 C CA . ARG A 1 320 ? -20.148 -11.324 55.962 1.00 86.81 320 ARG A CA 1
ATOM 2412 C C . ARG A 1 320 ? -19.543 -10.983 54.602 1.00 86.81 320 ARG A C 1
ATOM 2414 O O . ARG A 1 320 ? -18.763 -11.763 54.066 1.00 86.81 320 ARG A O 1
ATOM 2421 N N . ASP A 1 321 ? -19.869 -9.809 54.076 1.00 87.44 321 ASP A N 1
ATOM 2422 C CA . ASP A 1 321 ? -19.431 -9.359 52.754 1.00 87.44 321 ASP A CA 1
ATOM 2423 C C . ASP A 1 321 ? -18.157 -8.495 52.825 1.00 87.44 321 ASP A C 1
ATOM 2425 O O . ASP A 1 321 ? -17.577 -8.146 51.796 1.00 87.44 321 ASP A O 1
ATOM 2429 N N . LEU A 1 322 ? -17.661 -8.217 54.039 1.00 87.19 322 LEU A N 1
ATOM 2430 C CA . LEU A 1 322 ? -16.434 -7.456 54.300 1.00 87.19 322 LEU A CA 1
ATOM 2431 C C . LEU A 1 322 ? -15.174 -8.325 54.425 1.00 87.19 322 LEU A C 1
ATOM 2433 O O . LEU A 1 322 ? -14.094 -7.809 54.701 1.00 87.19 322 LEU A O 1
ATOM 2437 N N . GLY A 1 323 ? -15.266 -9.636 54.180 1.00 76.69 323 GLY A N 1
ATOM 2438 C CA . GLY A 1 323 ? -14.156 -10.579 54.373 1.00 76.69 323 GLY A CA 1
ATOM 2439 C C . GLY A 1 323 ? -12.857 -10.208 53.641 1.00 76.69 323 GLY A C 1
ATOM 2440 O O . GLY A 1 323 ? -11.775 -10.452 54.178 1.00 76.69 323 GLY A O 1
ATOM 2441 N N . ASN A 1 324 ? -12.960 -9.559 52.477 1.00 75.06 324 ASN A N 1
ATOM 2442 C CA . ASN A 1 324 ? -11.832 -9.109 51.651 1.00 75.06 324 ASN A CA 1
ATOM 2443 C C . ASN A 1 324 ? -11.459 -7.636 51.859 1.00 75.06 324 ASN A C 1
ATOM 2445 O O . ASN A 1 324 ? -10.708 -7.088 51.053 1.00 75.06 324 ASN A O 1
ATOM 2449 N N . PHE A 1 325 ? -11.972 -6.989 52.909 1.00 81.25 325 PHE A N 1
ATOM 2450 C CA . PHE A 1 325 ? -11.782 -5.561 53.128 1.00 81.25 325 PHE A CA 1
ATOM 2451 C C . PHE A 1 325 ? -11.253 -5.243 54.529 1.00 81.25 325 PHE A C 1
ATOM 2453 O O . PHE A 1 325 ? -11.447 -6.000 55.480 1.00 81.25 325 PHE A O 1
ATOM 2460 N N . LEU A 1 326 ? -10.558 -4.114 54.644 1.00 79.19 326 LEU A N 1
ATOM 2461 C CA . LEU A 1 326 ? -10.181 -3.487 55.910 1.00 79.19 326 LEU A CA 1
ATOM 2462 C C . LEU A 1 326 ? -10.954 -2.175 56.034 1.00 79.19 326 LEU A C 1
ATOM 2464 O O . LEU A 1 326 ? -10.896 -1.351 55.127 1.00 79.19 326 LEU A O 1
ATOM 2468 N N . VAL A 1 327 ? -11.686 -1.983 57.130 1.00 80.38 327 VAL A N 1
ATOM 2469 C CA . VAL A 1 327 ? -12.467 -0.757 57.348 1.00 80.38 327 VAL A CA 1
ATOM 2470 C C . VAL A 1 327 ? -11.588 0.268 58.058 1.00 80.38 327 VAL A C 1
ATOM 2472 O O . VAL A 1 327 ? -11.138 0.011 59.172 1.00 80.38 327 VAL A O 1
ATOM 2475 N N . ASP A 1 328 ? -11.351 1.413 57.422 1.00 78.75 328 ASP A N 1
ATOM 2476 C CA . ASP A 1 328 ? -10.622 2.550 57.989 1.00 78.75 328 ASP A CA 1
ATOM 2477 C C . ASP A 1 328 ? -11.606 3.674 58.383 1.00 78.75 328 ASP A C 1
ATOM 2479 O O . ASP A 1 328 ? -12.137 4.366 57.506 1.00 78.75 328 ASP A O 1
ATOM 2483 N N . PRO A 1 329 ? -11.854 3.891 59.691 1.00 70.94 329 PRO A N 1
ATOM 2484 C CA . PRO A 1 329 ? -12.747 4.939 60.187 1.00 70.94 329 PRO A CA 1
ATOM 2485 C C . PRO A 1 329 ? -12.298 6.368 59.861 1.00 70.94 329 PRO A C 1
ATOM 2487 O O . PRO A 1 329 ? -13.127 7.275 59.861 1.00 70.94 329 PRO A O 1
ATOM 2490 N N . SER A 1 330 ? -11.003 6.586 59.611 1.00 68.38 330 SER A N 1
ATOM 2491 C CA . SER A 1 330 ? -10.426 7.916 59.377 1.00 68.38 330 SER A CA 1
ATOM 2492 C C . SER A 1 330 ? -10.590 8.399 57.931 1.00 68.38 330 SER A C 1
ATOM 2494 O O . SER A 1 330 ? -10.442 9.589 57.634 1.00 68.38 330 SER A O 1
ATOM 2496 N N . ARG A 1 331 ? -10.955 7.488 57.021 1.00 66.19 331 ARG A N 1
ATOM 2497 C CA . ARG A 1 331 ? -11.159 7.780 55.605 1.00 66.19 331 ARG A CA 1
ATOM 2498 C C . ARG A 1 331 ? -12.491 8.499 55.387 1.00 66.19 331 ARG A C 1
ATOM 2500 O O . ARG A 1 331 ? -13.558 7.890 55.366 1.00 66.19 331 ARG A O 1
ATOM 2507 N N . THR A 1 332 ? -12.416 9.812 55.185 1.00 54.31 332 THR A N 1
ATOM 2508 C CA . THR A 1 332 ? -13.569 10.686 54.932 1.00 54.31 332 THR A CA 1
ATOM 2509 C C . THR A 1 332 ? -13.843 10.872 53.437 1.00 54.31 332 THR A C 1
ATOM 2511 O O . THR A 1 332 ? -12.939 11.003 52.608 1.00 54.31 332 THR A O 1
ATOM 2514 N N . TYR A 1 333 ? -15.130 10.862 53.087 1.00 48.97 333 TYR A N 1
ATOM 2515 C CA . TYR A 1 333 ? -15.650 10.992 51.726 1.00 48.97 333 TYR A CA 1
ATOM 2516 C C . TYR A 1 333 ? -15.271 12.345 51.091 1.00 48.97 333 TYR A C 1
ATOM 2518 O O . TYR A 1 333 ? -15.598 13.401 51.629 1.00 48.97 333 TYR A O 1
ATOM 2526 N N . LYS A 1 334 ? -14.622 12.326 49.915 1.00 38.38 334 LYS A N 1
ATOM 2527 C CA . LYS A 1 334 ? -14.429 13.512 49.060 1.00 38.38 334 LYS A CA 1
ATOM 2528 C C . LYS A 1 334 ? -15.470 13.500 47.942 1.00 38.38 334 LYS A C 1
ATOM 2530 O O . LYS A 1 334 ? -15.298 12.793 46.951 1.00 38.38 334 LYS A O 1
ATOM 2535 N N . SER A 1 335 ? -16.517 14.316 48.063 1.00 35.78 335 SER A N 1
ATOM 2536 C CA . SER A 1 335 ? -17.434 14.590 46.952 1.00 35.78 335 SER A CA 1
ATOM 2537 C C . SER A 1 335 ? -16.682 15.338 45.845 1.00 35.78 335 SER A C 1
ATOM 2539 O O . SER A 1 335 ? -16.424 16.537 45.965 1.00 35.78 335 SER A O 1
ATOM 2541 N N . LYS A 1 336 ? -16.306 14.664 44.757 1.00 34.75 336 LYS A N 1
ATOM 2542 C CA . LYS A 1 336 ? -15.857 15.351 43.540 1.00 34.75 336 LYS A CA 1
ATOM 2543 C C . LYS A 1 336 ? -16.985 15.388 42.513 1.00 34.75 336 LYS A C 1
ATOM 2545 O O . LYS A 1 336 ? -17.320 14.360 41.942 1.00 34.75 336 LYS A O 1
ATOM 2550 N N . GLY A 1 337 ? -17.452 16.611 42.248 1.00 30.61 337 GLY A N 1
ATOM 2551 C CA . GLY A 1 337 ? -17.946 17.062 40.944 1.00 30.61 337 GLY A CA 1
ATOM 2552 C C . GLY A 1 337 ? -19.430 16.838 40.666 1.00 30.61 337 GLY A C 1
ATOM 2553 O O . GLY A 1 337 ? -19.920 15.717 40.738 1.00 30.61 337 GLY A O 1
ATOM 2554 N N . LYS A 1 338 ? -20.134 17.915 40.288 1.00 26.56 338 LYS A N 1
ATOM 2555 C CA . LYS A 1 338 ? -21.475 17.853 39.690 1.00 26.56 338 LYS A CA 1
ATOM 2556 C C . LYS A 1 338 ? -21.476 16.876 38.509 1.00 26.56 338 LYS A C 1
ATOM 2558 O O . LYS A 1 338 ? -20.662 16.997 37.597 1.00 26.56 338 LYS A O 1
ATOM 2563 N N . ILE A 1 339 ? -22.413 15.938 38.547 1.00 29.08 339 ILE A N 1
ATOM 2564 C CA . ILE A 1 339 ? -22.747 15.028 37.453 1.00 29.08 339 ILE A CA 1
ATOM 2565 C C . ILE A 1 339 ? -23.429 15.868 36.356 1.00 29.08 339 ILE A C 1
ATOM 2567 O O . ILE A 1 339 ? -24.346 16.621 36.689 1.00 29.08 339 ILE A O 1
ATOM 2571 N N . PRO A 1 340 ? -23.013 15.794 35.078 1.00 27.92 340 PRO A N 1
ATOM 2572 C CA . PRO A 1 340 ? -23.785 16.373 33.983 1.00 27.92 340 PRO A CA 1
ATOM 2573 C C . PRO A 1 340 ? -25.155 15.691 33.916 1.00 27.92 340 PRO A C 1
ATOM 2575 O O . PRO A 1 340 ? -25.228 14.462 33.877 1.00 27.92 340 PRO A O 1
ATOM 2578 N N . GLU A 1 341 ? -26.234 16.472 33.910 1.00 23.52 341 GLU A N 1
ATOM 2579 C CA . GLU A 1 341 ? -27.582 15.955 33.671 1.00 23.52 341 GLU A CA 1
ATOM 2580 C C . GLU A 1 341 ? -27.638 15.266 32.302 1.00 23.52 341 GLU A C 1
ATOM 2582 O O . GLU A 1 341 ? -27.515 15.900 31.253 1.00 23.52 341 GLU A O 1
ATOM 2587 N N . PHE A 1 342 ? -27.847 13.950 32.310 1.00 25.48 342 PHE A N 1
ATOM 2588 C CA . PHE A 1 342 ? -28.286 13.226 31.127 1.00 25.48 342 PHE A CA 1
ATOM 2589 C C . PHE A 1 342 ? -29.752 13.584 30.882 1.00 25.48 342 PHE A C 1
ATOM 2591 O O . PHE A 1 342 ? -30.640 13.104 31.587 1.00 25.48 342 PHE A O 1
ATOM 2598 N N . LYS A 1 343 ? -30.021 14.405 29.862 1.00 26.22 343 LYS A N 1
ATOM 2599 C CA . LYS A 1 343 ? -31.355 14.429 29.258 1.00 26.22 343 LYS A CA 1
ATOM 2600 C C . LYS A 1 343 ? -31.591 13.050 28.652 1.00 26.22 343 LYS A C 1
ATOM 2602 O O . LYS A 1 343 ? -30.866 12.638 27.748 1.00 26.22 343 LYS A O 1
ATOM 2607 N N . GLY A 1 344 ? -32.555 12.327 29.216 1.00 26.55 344 GLY A N 1
ATOM 2608 C CA . GLY A 1 344 ? -32.979 11.028 28.719 1.00 26.55 344 GLY A CA 1
ATOM 2609 C C . GLY A 1 344 ? -33.304 11.122 27.235 1.00 26.55 344 GLY A C 1
ATOM 2610 O O . GLY A 1 344 ? -34.065 11.989 26.810 1.00 26.55 344 GLY A O 1
ATOM 2611 N N . VAL A 1 345 ? -32.702 10.237 26.448 1.00 25.94 345 VAL A N 1
ATOM 2612 C CA . VAL A 1 345 ? -33.215 9.937 25.117 1.00 25.94 345 VAL A CA 1
ATOM 2613 C C . VAL A 1 345 ? -34.533 9.208 25.348 1.00 25.94 345 VAL A C 1
ATOM 2615 O O . VAL A 1 345 ? -34.547 8.111 25.910 1.00 25.94 345 VAL A O 1
ATOM 2618 N N . SER A 1 346 ? -35.637 9.864 24.998 1.00 27.09 346 SER A N 1
ATOM 2619 C CA . SER A 1 346 ? -36.970 9.272 25.010 1.00 27.09 346 SER A CA 1
ATOM 2620 C C . SER A 1 346 ? -36.985 8.006 24.145 1.00 27.09 346 SER A C 1
ATOM 2622 O O . SER A 1 346 ? -36.425 8.024 23.045 1.00 27.09 346 SER A O 1
ATOM 2624 N N . PRO A 1 347 ? -37.629 6.915 24.587 1.00 30.53 347 PRO A N 1
ATOM 2625 C CA . PRO A 1 347 ? -37.853 5.733 23.770 1.00 30.53 347 PRO A CA 1
ATOM 2626 C C . PRO A 1 347 ? -39.051 5.972 22.843 1.00 30.53 347 PRO A C 1
ATOM 2628 O O . PRO A 1 347 ? -40.033 5.254 22.912 1.00 30.53 347 PRO A O 1
ATOM 2631 N N . ASP A 1 348 ? -38.960 6.988 21.991 1.00 29.42 348 ASP A N 1
ATOM 2632 C CA . ASP A 1 348 ? -39.903 7.241 20.901 1.00 29.42 348 ASP A CA 1
ATOM 2633 C C . ASP A 1 348 ? -39.079 7.624 19.676 1.00 29.42 348 ASP A C 1
ATOM 2635 O O . ASP A 1 348 ? -38.832 8.793 19.403 1.00 29.42 348 ASP A O 1
ATOM 2639 N N . ASN A 1 349 ? -38.523 6.593 19.039 1.00 29.00 349 ASN A N 1
ATOM 2640 C CA . ASN A 1 349 ? -38.166 6.531 17.618 1.00 29.00 349 ASN A CA 1
ATOM 2641 C C . ASN A 1 349 ? -37.711 5.094 17.302 1.00 29.00 349 ASN A C 1
ATOM 2643 O O . ASN A 1 349 ? -36.600 4.840 16.843 1.00 29.00 349 ASN A O 1
ATOM 2647 N N . MET A 1 350 ? -38.580 4.118 17.585 1.00 31.12 350 MET A N 1
ATOM 2648 C CA . MET A 1 350 ? -38.592 2.873 16.818 1.00 31.12 350 MET A CA 1
ATOM 2649 C C . MET A 1 350 ? -39.588 3.063 15.680 1.00 31.12 350 MET A C 1
ATOM 2651 O O . MET A 1 350 ? -40.770 2.767 15.814 1.00 31.12 350 MET A O 1
ATOM 2655 N N . GLY A 1 351 ? -39.093 3.619 14.579 1.00 28.52 351 GLY A N 1
ATOM 2656 C CA . GLY A 1 351 ? -39.883 3.862 13.382 1.00 28.52 351 GLY A CA 1
ATOM 2657 C C . GLY A 1 351 ? -39.127 4.714 12.374 1.00 28.52 351 GLY A C 1
ATOM 2658 O O . GLY A 1 351 ? -39.299 5.921 12.370 1.00 28.52 351 GLY A O 1
ATOM 2659 N N . GLU A 1 352 ? -38.257 4.068 11.590 1.00 31.33 352 GLU A N 1
ATOM 2660 C CA . GLU A 1 352 ? -38.017 4.258 10.143 1.00 31.33 352 GLU A CA 1
ATOM 2661 C C . GLU A 1 352 ? -36.585 3.831 9.749 1.00 31.33 352 GLU A C 1
ATOM 2663 O O . GLU A 1 352 ? -35.612 4.034 10.467 1.00 31.33 352 GLU A O 1
ATOM 2668 N N . SER A 1 353 ? -36.493 3.135 8.614 1.00 35.09 353 SER A N 1
ATOM 2669 C CA . SER A 1 353 ? -35.389 2.310 8.094 1.00 35.09 353 SER A CA 1
ATOM 2670 C C . SER A 1 353 ? -33.942 2.759 8.380 1.00 35.09 353 SER A C 1
ATOM 2672 O O . SER A 1 353 ? -33.544 3.877 8.050 1.00 35.09 353 SER A O 1
ATOM 2674 N N . SER A 1 354 ? -33.104 1.815 8.821 1.00 41.03 354 SER A N 1
ATOM 2675 C CA . SER A 1 354 ? -31.640 1.909 8.800 1.00 41.03 354 SER A CA 1
ATOM 2676 C C . SER A 1 354 ? -31.116 2.066 7.363 1.00 41.03 354 SER A C 1
ATOM 2678 O O . SER A 1 354 ? -30.905 1.077 6.659 1.00 41.03 354 SER A O 1
ATOM 2680 N N . LYS A 1 355 ? -30.906 3.298 6.891 1.00 64.88 355 LYS A N 1
ATOM 2681 C CA . LYS A 1 355 ? -30.194 3.531 5.626 1.00 64.88 355 LYS A CA 1
ATOM 2682 C C . LYS A 1 355 ? -28.713 3.200 5.814 1.00 64.88 355 LYS A C 1
ATOM 2684 O O . LYS A 1 355 ? -28.039 3.813 6.639 1.00 64.88 355 LYS A O 1
ATOM 2689 N N . ILE A 1 356 ? -28.209 2.236 5.045 1.00 82.62 356 ILE A N 1
ATOM 2690 C CA . ILE A 1 356 ? -26.779 1.919 4.965 1.00 82.62 356 ILE A CA 1
ATOM 2691 C C . ILE A 1 356 ? -26.020 3.157 4.466 1.00 82.62 356 ILE A C 1
ATOM 2693 O O . ILE A 1 356 ? -26.368 3.732 3.434 1.00 82.62 356 ILE A O 1
ATOM 2697 N N . ASN A 1 357 ? -24.969 3.562 5.184 1.00 87.88 357 ASN A N 1
ATOM 2698 C CA . ASN A 1 357 ? -24.107 4.665 4.764 1.00 87.88 357 ASN A CA 1
ATOM 2699 C C . ASN A 1 357 ? -22.954 4.156 3.884 1.00 87.88 357 ASN A C 1
ATOM 2701 O O . ASN A 1 357 ? -21.896 3.757 4.372 1.00 87.88 357 ASN A O 1
ATOM 2705 N N . TYR A 1 358 ? -23.144 4.199 2.567 1.00 91.19 358 TYR A N 1
ATOM 2706 C CA . TYR A 1 358 ? -22.120 3.777 1.609 1.00 91.19 358 TYR A CA 1
ATOM 2707 C C . TYR A 1 358 ? -20.848 4.630 1.628 1.00 91.19 358 TYR A C 1
ATOM 2709 O O . TYR A 1 358 ? -19.785 4.110 1.303 1.00 91.19 358 TYR A O 1
ATOM 2717 N N . ALA A 1 359 ? -20.917 5.904 2.029 1.00 89.56 359 ALA A N 1
ATOM 2718 C CA . ALA A 1 359 ? -19.725 6.747 2.124 1.00 89.56 359 ALA A CA 1
ATOM 2719 C C . ALA A 1 359 ? -18.787 6.261 3.244 1.00 89.56 359 ALA A C 1
ATOM 2721 O O . ALA A 1 359 ? -17.566 6.254 3.079 1.00 89.56 359 ALA A O 1
ATOM 2722 N N . ASP A 1 360 ? -19.348 5.784 4.359 1.00 87.50 360 ASP A N 1
ATOM 2723 C CA . ASP A 1 360 ? -18.567 5.186 5.446 1.00 87.50 360 ASP A CA 1
ATOM 2724 C C . ASP A 1 360 ? -17.934 3.863 5.006 1.00 87.50 360 ASP A C 1
ATOM 2726 O O . ASP A 1 360 ? -16.749 3.629 5.253 1.00 87.50 360 ASP A O 1
ATOM 2730 N N . ILE A 1 361 ? -18.694 3.018 4.298 1.00 92.75 361 ILE A N 1
ATOM 2731 C CA . ILE A 1 361 ? -18.184 1.757 3.741 1.00 92.75 361 ILE A CA 1
ATOM 2732 C C . ILE A 1 361 ? -17.035 2.028 2.765 1.00 92.75 361 ILE A C 1
ATOM 2734 O O . ILE A 1 361 ? -15.978 1.400 2.876 1.00 92.75 361 ILE A O 1
ATOM 2738 N N . ASP A 1 362 ? -17.215 2.981 1.851 1.00 93.62 362 ASP A N 1
ATOM 2739 C CA . ASP A 1 362 ? -16.199 3.395 0.888 1.00 93.62 362 ASP A CA 1
ATOM 2740 C C . ASP A 1 362 ? -14.922 3.852 1.602 1.00 93.62 362 ASP A C 1
ATOM 2742 O O . ASP A 1 362 ? -13.844 3.324 1.332 1.00 93.62 362 ASP A O 1
ATOM 2746 N N . ASN A 1 363 ? -15.031 4.739 2.598 1.00 88.56 363 ASN A N 1
ATOM 2747 C CA . ASN A 1 363 ? -13.888 5.205 3.388 1.00 88.56 363 ASN A CA 1
ATOM 2748 C C . ASN A 1 363 ? -13.163 4.057 4.112 1.00 88.56 363 ASN A C 1
ATOM 2750 O O . ASN A 1 363 ? -11.935 3.962 4.037 1.00 88.56 363 ASN A O 1
ATOM 2754 N N . ILE A 1 364 ? -13.899 3.151 4.764 1.00 87.75 364 ILE A N 1
ATOM 2755 C CA . ILE A 1 364 ? -13.315 2.012 5.487 1.00 87.75 364 ILE A CA 1
ATOM 2756 C C . ILE A 1 364 ? -12.579 1.074 4.524 1.00 87.75 364 ILE A C 1
ATOM 2758 O O . ILE A 1 364 ? -11.424 0.721 4.772 1.00 87.75 364 ILE A O 1
ATOM 2762 N N . LEU A 1 365 ? -13.216 0.664 3.422 1.00 91.94 365 LEU A N 1
ATOM 2763 C CA . LEU A 1 365 ? -12.604 -0.237 2.439 1.00 91.94 365 LEU A CA 1
ATOM 2764 C C . LEU A 1 365 ? -11.379 0.407 1.787 1.00 91.94 365 LEU A C 1
ATOM 2766 O O . LEU A 1 365 ? -10.335 -0.232 1.643 1.00 91.94 365 LEU A O 1
ATOM 2770 N N . SER A 1 366 ? -11.491 1.690 1.456 1.00 87.75 366 SER A N 1
ATOM 2771 C CA . SER A 1 366 ? -10.436 2.523 0.890 1.00 87.75 366 SER A CA 1
ATOM 2772 C C . SER A 1 366 ? -9.217 2.618 1.817 1.00 87.75 366 SER A C 1
ATOM 2774 O O . SER A 1 366 ? -8.073 2.498 1.362 1.00 87.75 366 SER A O 1
ATOM 2776 N N . ASP A 1 367 ? -9.426 2.765 3.125 1.00 86.38 367 ASP A N 1
ATOM 2777 C CA . ASP A 1 367 ? -8.347 2.784 4.113 1.00 86.38 367 ASP A CA 1
ATOM 2778 C C . ASP A 1 367 ? -7.692 1.422 4.330 1.00 86.38 367 ASP A C 1
ATOM 2780 O O . ASP A 1 367 ? -6.478 1.353 4.546 1.00 86.38 367 ASP A O 1
ATOM 2784 N N . ILE A 1 368 ? -8.465 0.338 4.262 1.00 85.75 368 ILE A N 1
ATOM 2785 C CA . ILE A 1 368 ? -7.939 -1.022 4.396 1.00 85.75 368 ILE A CA 1
ATOM 2786 C C . ILE A 1 368 ? -7.113 -1.404 3.159 1.00 85.75 368 ILE A C 1
ATOM 2788 O O . ILE A 1 368 ? -5.964 -1.815 3.311 1.00 85.75 368 ILE A O 1
ATOM 2792 N N . ASP A 1 369 ? -7.629 -1.206 1.939 1.00 86.06 369 ASP A N 1
ATOM 2793 C CA . ASP A 1 369 ? -6.912 -1.540 0.690 1.00 86.06 369 ASP A CA 1
ATOM 2794 C C . ASP A 1 369 ? -5.586 -0.753 0.585 1.00 86.06 369 ASP A C 1
ATOM 2796 O O . ASP A 1 369 ? -4.551 -1.288 0.177 1.00 86.06 369 ASP A O 1
ATOM 2800 N N . ARG A 1 370 ? -5.568 0.502 1.069 1.00 83.81 370 ARG A N 1
ATOM 2801 C CA . ARG A 1 370 ? -4.361 1.350 1.131 1.00 83.81 370 ARG A CA 1
ATOM 2802 C C . ARG A 1 370 ? -3.254 0.785 2.028 1.00 83.81 370 ARG A C 1
ATOM 2804 O O . ARG A 1 370 ? -2.089 1.114 1.790 1.00 83.81 370 ARG A O 1
ATOM 2811 N N . GLN A 1 371 ? -3.586 -0.011 3.042 1.00 80.94 371 GLN A N 1
ATOM 2812 C CA . GLN A 1 371 ? -2.606 -0.607 3.957 1.00 80.94 371 GLN A CA 1
ATOM 2813 C C . GLN A 1 371 ? -1.959 -1.873 3.383 1.00 80.94 371 GLN A C 1
ATOM 2815 O O . GLN A 1 371 ? -0.790 -2.118 3.661 1.00 80.94 371 GLN A O 1
ATOM 2820 N N . ILE A 1 372 ? -2.679 -2.639 2.555 1.00 80.88 372 ILE A N 1
ATOM 2821 C CA . ILE A 1 372 ? -2.238 -3.971 2.105 1.00 80.88 372 ILE A CA 1
ATOM 2822 C C . ILE A 1 372 ? -1.120 -3.896 1.062 1.00 80.88 372 ILE A C 1
ATOM 2824 O O . ILE A 1 372 ? -0.181 -4.678 1.138 1.00 80.88 372 ILE A O 1
ATOM 2828 N N . LYS A 1 373 ? -1.226 -2.990 0.073 1.00 77.62 373 LYS A N 1
ATOM 2829 C CA . LYS A 1 373 ? -0.226 -2.745 -0.997 1.00 77.62 373 LYS A CA 1
ATOM 2830 C C . LYS A 1 373 ? 0.571 -3.996 -1.427 1.00 77.62 373 LYS A C 1
ATOM 2832 O O . LYS A 1 373 ? 1.787 -4.041 -1.256 1.00 77.62 373 LYS A O 1
ATOM 2837 N N . ILE A 1 374 ? -0.094 -4.983 -2.035 1.00 80.88 374 ILE A N 1
ATOM 2838 C CA . ILE A 1 374 ? 0.474 -6.312 -2.367 1.00 80.88 374 ILE A CA 1
ATOM 2839 C C . ILE A 1 374 ? 1.904 -6.248 -2.940 1.00 80.88 374 ILE A C 1
ATOM 2841 O O . ILE A 1 374 ? 2.807 -6.917 -2.444 1.00 80.88 374 ILE A O 1
ATOM 2845 N N . LEU A 1 375 ? 2.137 -5.408 -3.956 1.00 76.50 375 LEU A N 1
ATOM 2846 C CA . LEU A 1 375 ? 3.425 -5.341 -4.661 1.00 76.50 375 LEU A CA 1
ATOM 2847 C C . LEU A 1 375 ? 4.603 -4.896 -3.780 1.00 76.50 375 LEU A C 1
ATOM 2849 O O . LEU A 1 375 ? 5.741 -5.240 -4.083 1.00 76.50 375 LEU A O 1
ATOM 2853 N N . HIS A 1 376 ? 4.349 -4.157 -2.696 1.00 77.75 376 HIS A N 1
ATOM 2854 C CA . HIS A 1 376 ? 5.390 -3.755 -1.748 1.00 77.75 376 HIS A CA 1
ATOM 2855 C C . HIS A 1 376 ? 5.904 -4.947 -0.926 1.00 77.75 376 HIS A C 1
ATOM 2857 O O . HIS A 1 376 ? 7.076 -4.968 -0.563 1.00 77.75 376 HIS A O 1
ATOM 2863 N N . HIS A 1 377 ? 5.055 -5.947 -0.682 1.00 82.69 377 HIS A N 1
ATOM 2864 C CA . HIS A 1 377 ? 5.417 -7.164 0.046 1.00 82.69 377 HIS A CA 1
ATOM 2865 C C . HIS A 1 377 ? 5.981 -8.257 -0.873 1.00 82.69 377 HIS A C 1
ATOM 2867 O O . HIS A 1 377 ? 6.739 -9.100 -0.417 1.00 82.69 377 HIS A O 1
ATOM 2873 N N . LEU A 1 378 ? 5.689 -8.200 -2.179 1.00 84.94 378 LEU A N 1
ATOM 2874 C CA . LEU A 1 378 ? 6.185 -9.149 -3.189 1.00 84.94 378 LEU A CA 1
ATOM 2875 C C . LEU A 1 378 ? 7.535 -8.772 -3.817 1.00 84.94 378 LEU A C 1
ATOM 2877 O O . LEU A 1 378 ? 7.931 -9.366 -4.822 1.00 84.94 378 LEU A O 1
ATOM 2881 N N . ARG A 1 379 ? 8.248 -7.779 -3.277 1.00 85.62 379 ARG A N 1
ATOM 2882 C CA . ARG A 1 379 ? 9.613 -7.457 -3.714 1.00 85.62 379 ARG A CA 1
ATOM 2883 C C . ARG A 1 379 ? 10.614 -8.182 -2.806 1.00 85.62 379 ARG A C 1
ATOM 2885 O O . ARG A 1 379 ? 10.683 -7.821 -1.631 1.00 85.62 379 ARG A O 1
ATOM 2892 N N . PRO A 1 380 ? 11.406 -9.139 -3.327 1.00 88.94 380 PRO A N 1
ATOM 2893 C CA . PRO A 1 380 ? 12.438 -9.790 -2.530 1.00 88.94 380 PRO A CA 1
ATOM 2894 C C . PRO A 1 380 ? 13.474 -8.777 -2.034 1.00 88.94 380 PRO A C 1
ATOM 2896 O O . PRO A 1 380 ? 13.911 -7.910 -2.800 1.00 88.94 380 PRO A O 1
ATOM 2899 N N . VAL A 1 381 ? 13.895 -8.889 -0.774 1.00 90.88 381 VAL A N 1
ATOM 2900 C CA . VAL A 1 381 ? 14.917 -8.010 -0.181 1.00 90.88 381 VAL A CA 1
ATOM 2901 C C . VAL A 1 381 ? 16.310 -8.295 -0.743 1.00 90.88 381 VAL A C 1
ATOM 2903 O O . VAL A 1 381 ? 17.127 -7.386 -0.849 1.00 90.88 381 VAL A O 1
ATOM 2906 N N . ASN A 1 382 ? 16.562 -9.535 -1.165 1.00 92.81 382 ASN A N 1
ATOM 2907 C CA . ASN A 1 382 ? 17.818 -9.999 -1.753 1.00 92.81 382 ASN A CA 1
ATOM 2908 C C . ASN A 1 382 ? 17.812 -10.006 -3.295 1.00 92.81 382 ASN A C 1
ATOM 2910 O O . ASN A 1 382 ? 18.699 -10.598 -3.903 1.00 92.81 382 ASN A O 1
ATOM 2914 N N . LEU A 1 383 ? 16.850 -9.335 -3.943 1.00 87.94 383 LEU A N 1
ATOM 2915 C CA . LEU A 1 383 ? 16.643 -9.415 -5.396 1.00 87.94 383 LEU A CA 1
ATOM 2916 C C . LEU A 1 383 ? 17.901 -9.117 -6.232 1.00 87.94 383 LEU A C 1
ATOM 2918 O O . LEU A 1 383 ? 18.181 -9.848 -7.177 1.00 87.94 383 LEU A O 1
ATOM 2922 N N . GLU A 1 384 ? 18.653 -8.058 -5.914 1.00 86.88 384 GLU A N 1
ATOM 2923 C CA . GLU A 1 384 ? 19.857 -7.714 -6.691 1.00 86.88 384 GLU A CA 1
ATOM 2924 C C . GLU A 1 384 ? 20.955 -8.771 -6.553 1.00 86.88 384 GLU A C 1
ATOM 2926 O O . GLU A 1 384 ? 21.608 -9.107 -7.540 1.00 86.88 384 GLU A O 1
ATOM 2931 N N . GLN A 1 385 ? 21.120 -9.339 -5.356 1.00 90.12 385 GLN A N 1
ATOM 2932 C CA . GLN A 1 385 ? 22.083 -10.411 -5.126 1.00 90.12 385 GLN A CA 1
ATOM 2933 C C . GLN A 1 385 ? 21.704 -11.656 -5.935 1.00 90.12 385 GLN A C 1
ATOM 2935 O O . GLN A 1 385 ? 22.535 -12.184 -6.671 1.00 90.12 385 GLN A O 1
ATOM 2940 N N . GLU A 1 386 ? 20.438 -12.072 -5.862 1.00 92.69 386 GLU A N 1
ATOM 2941 C CA . GLU A 1 386 ? 19.929 -13.222 -6.614 1.00 92.69 386 GLU A CA 1
ATOM 2942 C C . GLU A 1 386 ? 20.034 -13.015 -8.128 1.00 92.69 386 GLU A C 1
ATOM 2944 O O . GLU A 1 386 ? 20.403 -13.935 -8.857 1.00 92.69 386 GLU A O 1
ATOM 2949 N N . ARG A 1 387 ? 19.769 -11.795 -8.614 1.00 88.88 387 ARG A N 1
ATOM 2950 C CA . ARG A 1 387 ? 19.914 -11.443 -10.031 1.00 88.88 387 ARG A CA 1
ATOM 2951 C C . ARG A 1 387 ? 21.354 -11.612 -10.507 1.00 88.88 387 ARG A C 1
ATOM 2953 O O . ARG A 1 387 ? 21.578 -12.195 -11.565 1.00 88.88 387 ARG A O 1
ATOM 2960 N N . ILE A 1 388 ? 22.328 -11.110 -9.745 1.00 89.62 388 ILE A N 1
ATOM 2961 C CA . ILE A 1 388 ? 23.752 -11.230 -10.088 1.00 89.62 388 ILE A CA 1
ATOM 2962 C C . ILE A 1 388 ? 24.178 -12.701 -10.103 1.00 89.62 388 ILE A C 1
ATOM 2964 O O . ILE A 1 388 ? 24.873 -13.117 -11.030 1.00 89.62 388 ILE A O 1
ATOM 2968 N N . THR A 1 389 ? 23.760 -13.486 -9.107 1.00 92.00 389 THR A N 1
ATOM 2969 C CA . THR A 1 389 ? 24.079 -14.918 -9.026 1.00 92.00 389 THR A CA 1
ATOM 2970 C C . THR A 1 389 ? 23.480 -15.689 -10.203 1.00 92.00 389 THR A C 1
ATOM 2972 O O . THR A 1 389 ? 24.205 -16.384 -10.909 1.00 92.00 389 THR A O 1
ATOM 2975 N N . PHE A 1 390 ? 22.188 -15.504 -10.484 1.00 92.56 390 PHE A N 1
ATOM 2976 C CA . PHE A 1 390 ? 21.491 -16.191 -11.573 1.00 92.56 390 PHE A CA 1
ATOM 2977 C C . PHE A 1 390 ? 22.105 -15.908 -12.951 1.00 92.56 390 PHE A C 1
ATOM 2979 O O . PHE A 1 390 ? 22.297 -16.821 -13.749 1.00 92.56 390 PHE A O 1
ATOM 2986 N N . LEU A 1 391 ? 22.448 -14.646 -13.236 1.00 87.62 391 LEU A N 1
ATOM 2987 C CA . LEU A 1 391 ? 23.027 -14.274 -14.532 1.00 87.62 391 LEU A CA 1
ATOM 2988 C C . LEU A 1 391 ? 24.442 -14.841 -14.742 1.00 87.62 391 LEU A C 1
ATOM 2990 O O . LEU A 1 391 ? 24.856 -15.017 -15.889 1.00 87.62 391 LEU A O 1
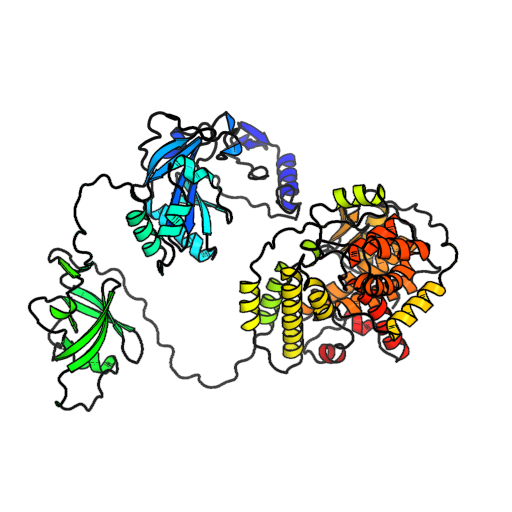ATOM 2994 N N . LYS A 1 392 ? 25.172 -15.146 -13.658 1.00 89.06 392 LYS A N 1
ATOM 2995 C CA . LYS A 1 392 ? 26.466 -15.847 -13.710 1.00 89.06 392 LYS A CA 1
ATOM 2996 C C . LYS A 1 392 ? 26.278 -17.351 -13.885 1.00 89.06 392 LYS A C 1
ATOM 2998 O O . LYS A 1 392 ? 26.876 -17.956 -14.769 1.00 89.06 392 LYS A O 1
ATOM 3003 N N . GLU A 1 393 ? 25.437 -17.943 -13.048 1.00 81.88 393 GLU A N 1
ATOM 3004 C CA . GLU A 1 393 ? 25.198 -19.379 -12.973 1.00 81.88 393 GLU A CA 1
ATOM 3005 C C . GLU A 1 393 ? 23.818 -19.680 -13.555 1.00 81.88 393 GLU A C 1
ATOM 3007 O O . GLU A 1 393 ? 22.870 -19.952 -12.823 1.00 81.88 393 GLU A O 1
ATOM 3012 N N . LYS A 1 394 ? 23.709 -19.621 -14.890 1.00 75.38 394 LYS A N 1
ATOM 3013 C CA . LYS A 1 394 ? 22.471 -19.743 -15.692 1.00 75.38 394 LYS A CA 1
ATOM 3014 C C . LYS A 1 394 ? 21.770 -21.118 -15.606 1.00 75.38 394 LYS A C 1
ATOM 3016 O O . LYS A 1 394 ? 21.247 -21.591 -16.598 1.00 75.38 394 LYS A O 1
ATOM 3021 N N . LYS A 1 395 ? 21.831 -21.804 -14.463 1.00 83.06 395 LYS A N 1
ATOM 3022 C CA . LYS A 1 395 ? 21.115 -23.040 -14.084 1.00 83.06 395 LYS A CA 1
ATOM 3023 C C . LYS A 1 395 ? 20.669 -23.029 -12.609 1.00 83.06 395 LYS A C 1
ATOM 3025 O O . LYS A 1 395 ? 20.045 -23.978 -12.139 1.00 83.06 395 LYS A O 1
ATOM 3030 N N . TYR A 1 396 ? 21.019 -21.979 -11.867 1.00 90.94 396 TYR A N 1
ATOM 3031 C CA . TYR A 1 396 ? 20.589 -21.727 -10.497 1.00 90.94 396 TYR A CA 1
ATOM 3032 C C . TYR A 1 396 ? 19.130 -21.243 -10.475 1.00 90.94 396 TYR A C 1
ATOM 3034 O O . TYR A 1 396 ? 18.670 -20.616 -11.423 1.00 90.94 396 TYR A O 1
ATOM 3042 N N . ASN A 1 397 ? 18.397 -21.514 -9.394 1.00 94.25 397 ASN A N 1
ATOM 3043 C CA . ASN A 1 397 ? 17.060 -20.958 -9.176 1.00 94.25 397 ASN A CA 1
ATOM 3044 C C . ASN A 1 397 ? 17.118 -19.978 -7.999 1.00 94.25 397 ASN A C 1
ATOM 3046 O O . ASN A 1 397 ? 17.482 -20.417 -6.904 1.00 94.25 397 ASN A O 1
ATOM 3050 N N . PRO A 1 398 ? 16.758 -18.695 -8.198 1.00 94.44 398 PRO A N 1
ATOM 3051 C CA . PRO A 1 398 ? 16.762 -17.689 -7.145 1.00 94.44 398 PRO A CA 1
ATOM 3052 C C . PRO A 1 398 ? 16.045 -18.135 -5.874 1.00 94.44 398 PRO A C 1
ATOM 3054 O O . PRO A 1 398 ? 14.960 -18.712 -5.938 1.00 94.44 398 PRO A O 1
ATOM 3057 N N . GLN A 1 399 ? 16.627 -17.828 -4.724 1.00 95.88 399 GLN A N 1
ATOM 3058 C CA . GLN A 1 399 ? 16.014 -18.075 -3.423 1.00 95.88 399 GLN A CA 1
ATOM 3059 C C . GLN A 1 399 ? 15.590 -16.730 -2.850 1.00 95.88 399 GLN A C 1
ATOM 3061 O O . GLN A 1 399 ? 16.432 -15.933 -2.443 1.00 95.88 399 GLN A O 1
ATOM 3066 N N . PHE A 1 400 ? 14.302 -16.407 -2.891 1.00 94.19 400 PHE A N 1
ATOM 3067 C CA . PHE A 1 400 ? 13.824 -15.082 -2.512 1.00 94.19 400 PHE A CA 1
ATOM 3068 C C . PHE A 1 400 ? 13.542 -14.978 -1.019 1.00 94.19 400 PHE A C 1
ATOM 3070 O O . PHE A 1 400 ? 12.951 -15.862 -0.419 1.00 94.19 400 PHE A O 1
ATOM 3077 N N . VAL A 1 401 ? 13.911 -13.839 -0.436 1.00 92.19 401 VAL A N 1
ATOM 3078 C CA . VAL A 1 401 ? 13.581 -13.485 0.946 1.00 92.19 401 VAL A CA 1
ATOM 3079 C C . VAL A 1 401 ? 12.625 -12.299 0.927 1.00 92.19 401 VAL A C 1
ATOM 3081 O O . VAL A 1 401 ? 12.907 -11.288 0.277 1.00 92.19 401 VAL A O 1
ATOM 3084 N N . TYR A 1 402 ? 11.505 -12.393 1.642 1.00 89.31 402 TYR A N 1
ATOM 3085 C CA . TYR A 1 402 ? 10.483 -11.343 1.686 1.00 89.31 402 TYR A CA 1
ATOM 3086 C C . TYR A 1 402 ? 10.486 -10.573 3.012 1.00 89.31 402 TYR A C 1
ATOM 3088 O O . TYR A 1 402 ? 10.868 -11.117 4.047 1.00 89.31 402 TYR A O 1
ATOM 3096 N N . PRO A 1 403 ? 10.095 -9.285 3.004 1.00 83.69 403 PRO A N 1
ATOM 3097 C CA . PRO A 1 403 ? 9.999 -8.495 4.225 1.00 83.69 403 PRO A CA 1
ATOM 3098 C C . PRO A 1 403 ? 8.764 -8.873 5.053 1.00 83.69 403 PRO A C 1
ATOM 3100 O O . PRO A 1 403 ? 7.701 -9.153 4.498 1.00 83.69 403 PRO A O 1
ATOM 3103 N N . ASP A 1 404 ? 8.868 -8.740 6.378 1.00 78.62 404 ASP A N 1
ATOM 3104 C CA . ASP A 1 404 ? 7.722 -8.880 7.282 1.00 78.62 404 ASP A CA 1
ATOM 3105 C C . ASP A 1 404 ? 6.561 -7.945 6.903 1.00 78.62 404 ASP A C 1
ATOM 3107 O O . ASP A 1 404 ? 6.747 -6.802 6.452 1.00 78.62 404 ASP A O 1
ATOM 3111 N N . LEU A 1 405 ? 5.334 -8.396 7.178 1.00 79.06 405 LEU A N 1
ATOM 3112 C CA . LEU A 1 405 ? 4.147 -7.563 7.026 1.00 79.06 405 LEU A CA 1
ATOM 3113 C C . LEU A 1 405 ? 4.206 -6.364 7.979 1.00 79.06 405 LEU A C 1
ATOM 3115 O O . LEU A 1 405 ? 4.451 -6.487 9.178 1.00 79.06 405 LEU A O 1
ATOM 3119 N N . LYS A 1 406 ? 3.951 -5.171 7.433 1.00 71.62 406 LYS A N 1
ATOM 3120 C CA . LYS A 1 406 ? 3.965 -3.900 8.180 1.00 71.62 406 LYS A CA 1
ATOM 3121 C C . LYS A 1 406 ? 2.598 -3.547 8.786 1.00 71.62 406 LYS A C 1
ATOM 3123 O O . LYS A 1 406 ? 2.409 -2.430 9.258 1.00 71.62 406 LYS A O 1
ATOM 3128 N N . PHE A 1 407 ? 1.640 -4.469 8.742 1.00 76.88 407 PHE A N 1
ATOM 3129 C CA . PHE A 1 407 ? 0.290 -4.322 9.284 1.00 76.88 407 PHE A CA 1
ATOM 3130 C C . PHE A 1 407 ? -0.162 -5.647 9.908 1.00 76.88 407 PHE A C 1
ATOM 3132 O O . PHE A 1 407 ? 0.423 -6.686 9.622 1.00 76.88 407 PHE A O 1
ATOM 3139 N N . ASP A 1 408 ? -1.204 -5.604 10.742 1.00 75.06 408 ASP A N 1
ATOM 3140 C CA . ASP A 1 408 ? -1.825 -6.789 11.346 1.00 75.06 408 ASP A CA 1
ATOM 3141 C C . ASP A 1 408 ? -2.993 -7.291 10.468 1.00 75.06 408 ASP A C 1
ATOM 3143 O O . ASP A 1 408 ? -4.048 -6.637 10.427 1.00 75.06 408 ASP A O 1
ATOM 3147 N N . PRO A 1 409 ? -2.845 -8.434 9.767 1.00 77.19 409 PRO A N 1
ATOM 3148 C CA . PRO A 1 409 ? -3.894 -8.981 8.910 1.00 77.19 409 PRO A CA 1
ATOM 3149 C C . PRO A 1 409 ? -5.170 -9.356 9.673 1.00 77.19 409 PRO A C 1
ATOM 3151 O O . PRO A 1 409 ? -6.273 -9.180 9.147 1.00 77.19 409 PRO A O 1
ATOM 3154 N N . PHE A 1 410 ? -5.050 -9.808 10.928 1.00 74.00 410 PHE A N 1
ATOM 3155 C CA . PHE A 1 410 ? -6.191 -10.205 11.753 1.00 74.00 410 PHE A CA 1
ATOM 3156 C C . PHE A 1 410 ? -7.090 -9.003 12.048 1.00 74.00 410 PHE A C 1
ATOM 3158 O O . PHE A 1 410 ? -8.304 -9.060 11.842 1.00 74.00 410 PHE A O 1
ATOM 3165 N N . ARG A 1 411 ? -6.496 -7.868 12.438 1.00 77.25 411 ARG A N 1
ATOM 3166 C CA . ARG A 1 411 ? -7.239 -6.623 12.687 1.00 77.25 411 ARG A CA 1
ATOM 3167 C C . ARG A 1 411 ? -7.979 -6.133 11.443 1.00 77.25 411 ARG A C 1
ATOM 3169 O O . ARG A 1 411 ? -9.122 -5.685 11.554 1.00 77.25 411 ARG A O 1
ATOM 3176 N N . LEU A 1 412 ? -7.347 -6.189 10.269 1.00 85.00 412 LEU A N 1
ATOM 3177 C CA . LEU A 1 412 ? -7.990 -5.780 9.016 1.00 85.00 412 LEU A CA 1
ATOM 3178 C C . LEU A 1 412 ? -9.136 -6.728 8.642 1.00 85.00 412 LEU A C 1
ATOM 3180 O O . LEU A 1 412 ? -10.210 -6.261 8.264 1.00 85.00 412 LEU A O 1
ATOM 3184 N N . ARG A 1 413 ? -8.957 -8.039 8.836 1.00 86.31 413 ARG A N 1
ATOM 3185 C CA . ARG A 1 413 ? -10.006 -9.046 8.627 1.00 86.31 413 ARG A CA 1
ATOM 3186 C C . ARG A 1 413 ? -11.217 -8.814 9.533 1.00 86.31 413 ARG A C 1
ATOM 3188 O O . ARG A 1 413 ? -12.343 -8.845 9.046 1.00 86.31 413 ARG A O 1
ATOM 3195 N N . GLU A 1 414 ? -11.006 -8.527 10.816 1.00 81.25 414 GLU A N 1
ATOM 3196 C CA . GLU A 1 414 ? -12.099 -8.227 11.751 1.00 81.25 414 GLU A CA 1
ATOM 3197 C C . GLU A 1 414 ? -12.850 -6.943 11.381 1.00 81.25 414 GLU A C 1
ATOM 3199 O O . GLU A 1 414 ? -14.076 -6.906 11.465 1.00 81.25 414 GLU A O 1
ATOM 3204 N N . LYS A 1 415 ? -12.152 -5.909 10.891 1.00 83.31 415 LYS A N 1
ATOM 3205 C CA . LYS A 1 415 ? -12.813 -4.712 10.344 1.00 83.31 415 LYS A CA 1
ATOM 3206 C C . LYS A 1 415 ? -13.677 -5.044 9.123 1.00 83.31 415 LYS A C 1
ATOM 3208 O O . LYS A 1 415 ? -14.816 -4.599 9.063 1.00 83.31 415 LYS A O 1
ATOM 3213 N N . LEU A 1 416 ? -13.174 -5.857 8.189 1.00 89.88 416 LEU A N 1
ATOM 3214 C CA . LEU A 1 416 ? -13.910 -6.261 6.981 1.00 89.88 416 LEU A CA 1
ATOM 3215 C C . LEU A 1 416 ? -15.133 -7.140 7.278 1.00 89.88 416 LEU A C 1
ATOM 3217 O O . LEU A 1 416 ? -16.075 -7.143 6.490 1.00 89.88 416 LEU A O 1
ATOM 3221 N N . LYS A 1 417 ? -15.138 -7.901 8.379 1.00 87.56 417 LYS A N 1
ATOM 3222 C CA . LYS A 1 417 ? -16.297 -8.717 8.785 1.00 87.56 417 LYS A CA 1
ATOM 3223 C C . LYS A 1 417 ? -17.473 -7.889 9.298 1.00 87.56 417 LYS A C 1
ATOM 3225 O O . LYS A 1 417 ? -18.601 -8.340 9.186 1.00 87.56 417 LYS A O 1
ATOM 3230 N N . ARG A 1 418 ? -17.208 -6.705 9.854 1.00 87.31 418 ARG A N 1
ATOM 3231 C CA . ARG A 1 418 ? -18.233 -5.811 10.423 1.00 87.31 418 ARG A CA 1
ATOM 3232 C C . ARG A 1 418 ? -18.952 -4.961 9.374 1.00 87.31 418 ARG A C 1
ATOM 3234 O O . ARG A 1 418 ? -19.862 -4.224 9.725 1.00 87.31 418 ARG A O 1
ATOM 3241 N N . ILE A 1 419 ? -18.503 -5.005 8.121 1.00 90.38 419 ILE A N 1
ATOM 3242 C CA . ILE A 1 419 ? -19.109 -4.245 7.029 1.00 90.38 419 ILE A CA 1
ATOM 3243 C C . ILE A 1 419 ? -20.321 -5.021 6.523 1.00 90.38 419 ILE A C 1
ATOM 3245 O O . ILE A 1 419 ? -20.171 -6.110 5.965 1.00 90.38 419 ILE A O 1
ATOM 3249 N N . GLU A 1 420 ? -21.497 -4.431 6.691 1.00 88.88 420 GLU A N 1
ATOM 3250 C CA . GLU A 1 420 ? -22.757 -4.927 6.150 1.00 88.88 420 GLU A CA 1
ATOM 3251 C C . GLU A 1 420 ? -23.072 -4.209 4.833 1.00 88.88 420 GLU A C 1
ATOM 3253 O O . GLU A 1 420 ? -22.826 -3.012 4.681 1.00 88.88 420 GLU A O 1
ATOM 3258 N N . CYS A 1 421 ? -23.571 -4.952 3.850 1.00 90.50 421 CYS A N 1
ATOM 3259 C CA . CYS A 1 421 ? -23.967 -4.431 2.544 1.00 90.50 421 CYS A CA 1
ATOM 3260 C C . CYS A 1 421 ? -25.335 -5.013 2.185 1.00 90.50 421 CYS A C 1
ATOM 3262 O O . CYS A 1 421 ? -25.598 -6.179 2.482 1.00 90.50 421 CYS A O 1
ATOM 3264 N N . ASP A 1 422 ? -26.180 -4.224 1.529 1.00 90.88 422 ASP A N 1
ATOM 3265 C CA . ASP A 1 422 ? -27.460 -4.685 0.989 1.00 90.88 422 ASP A CA 1
ATOM 3266 C C . ASP A 1 422 ? -27.315 -5.253 -0.435 1.00 90.88 422 ASP A C 1
ATOM 3268 O O . ASP A 1 422 ? -26.220 -5.364 -0.992 1.00 90.88 422 ASP A O 1
ATOM 3272 N N . GLY A 1 423 ? -28.446 -5.659 -1.019 1.00 89.50 423 GLY A N 1
ATOM 3273 C CA . GLY A 1 423 ? -28.525 -6.192 -2.380 1.00 89.50 423 GLY A CA 1
ATOM 3274 C C . GLY A 1 423 ? -28.625 -5.134 -3.482 1.00 89.50 423 GLY A C 1
ATOM 3275 O O . GLY A 1 423 ? -28.758 -5.509 -4.646 1.00 89.50 423 GLY A O 1
ATOM 3276 N N . LEU A 1 424 ? -28.583 -3.838 -3.157 1.00 92.38 424 LEU A N 1
ATOM 3277 C CA . LEU A 1 424 ? -28.618 -2.771 -4.162 1.00 92.38 424 LEU A CA 1
ATOM 3278 C C . LEU A 1 424 ? -27.288 -2.708 -4.926 1.00 92.38 424 LEU A C 1
ATOM 3280 O O . LEU A 1 424 ? -26.287 -3.277 -4.494 1.00 92.38 424 LEU A O 1
ATOM 3284 N N . ALA A 1 425 ? -27.255 -1.984 -6.049 1.00 92.19 425 ALA A N 1
ATOM 3285 C CA . ALA A 1 425 ? -26.076 -1.907 -6.916 1.00 92.19 425 ALA A CA 1
ATOM 3286 C C . ALA A 1 425 ? -24.787 -1.548 -6.151 1.00 92.19 425 ALA A C 1
ATOM 3288 O O . ALA A 1 425 ? -23.779 -2.250 -6.243 1.00 92.19 425 ALA A O 1
ATOM 3289 N N . LEU A 1 426 ? -24.845 -0.507 -5.313 1.00 93.62 426 LEU A N 1
ATOM 3290 C CA . LEU A 1 426 ? -23.725 -0.093 -4.464 1.00 93.62 426 LEU A CA 1
ATOM 3291 C C . LEU A 1 426 ? -23.366 -1.149 -3.412 1.00 93.62 426 LEU A C 1
ATOM 3293 O O . LEU A 1 426 ? -22.185 -1.443 -3.229 1.00 93.62 426 LEU A O 1
ATOM 3297 N N . GLY A 1 427 ? -24.354 -1.766 -2.760 1.00 94.12 427 GLY A N 1
ATOM 3298 C CA . GLY A 1 427 ? -24.124 -2.857 -1.812 1.00 94.12 427 GLY A CA 1
ATOM 3299 C C . GLY A 1 427 ? -23.401 -4.047 -2.447 1.00 94.12 427 GLY A C 1
ATOM 3300 O O . GLY A 1 427 ? -22.429 -4.557 -1.883 1.00 94.12 427 GLY A O 1
ATOM 3301 N N . GLN A 1 428 ? -23.782 -4.428 -3.669 1.00 95.56 428 GLN A N 1
ATOM 3302 C CA . GLN A 1 428 ? -23.104 -5.472 -4.439 1.00 95.56 428 GLN A CA 1
ATOM 3303 C C . GLN A 1 428 ? -21.664 -5.079 -4.802 1.00 95.56 428 GLN A C 1
ATOM 3305 O O . GLN A 1 428 ? -20.744 -5.881 -4.603 1.00 95.56 428 GLN A O 1
ATOM 3310 N N . ILE A 1 429 ? -21.446 -3.842 -5.268 1.00 96.12 429 ILE A N 1
ATOM 3311 C CA . ILE A 1 429 ? -20.117 -3.303 -5.597 1.00 96.12 429 ILE A CA 1
ATOM 3312 C C . ILE A 1 429 ? -19.196 -3.340 -4.370 1.00 96.12 429 ILE A C 1
ATOM 3314 O O . ILE A 1 429 ? -18.099 -3.909 -4.427 1.00 96.12 429 ILE A O 1
ATOM 3318 N N . PHE A 1 430 ? -19.641 -2.790 -3.237 1.00 96.56 430 PHE A N 1
ATOM 3319 C CA . PHE A 1 430 ? -18.834 -2.741 -2.019 1.00 96.56 430 PHE A CA 1
ATOM 3320 C C . PHE A 1 430 ? -18.604 -4.124 -1.417 1.00 96.56 430 PHE A C 1
ATOM 3322 O O . PHE A 1 430 ? -17.491 -4.413 -0.975 1.00 96.56 430 PHE A O 1
ATOM 3329 N N . ASN A 1 431 ? -19.589 -5.025 -1.457 1.00 96.56 431 ASN A N 1
ATOM 3330 C CA . ASN A 1 431 ? -19.394 -6.394 -0.987 1.00 96.56 431 ASN A CA 1
ATOM 3331 C C . ASN A 1 431 ? -18.403 -7.166 -1.875 1.00 96.56 431 ASN A C 1
ATOM 3333 O O . ASN A 1 431 ? -17.561 -7.913 -1.372 1.00 96.56 431 ASN A O 1
ATOM 3337 N N . SER A 1 432 ? -18.442 -6.968 -3.194 1.00 96.94 432 SER A N 1
ATOM 3338 C CA . SER A 1 432 ? -17.436 -7.524 -4.105 1.00 96.94 432 SER A CA 1
ATOM 3339 C C . SER A 1 432 ? -16.048 -6.951 -3.822 1.00 96.94 432 SER A C 1
ATOM 3341 O O . SER A 1 432 ? -15.088 -7.720 -3.723 1.00 96.94 432 SER A O 1
ATOM 3343 N N . LYS A 1 433 ? -15.932 -5.640 -3.572 1.00 96.88 433 LYS A N 1
ATOM 3344 C CA . LYS A 1 433 ? -14.660 -5.008 -3.189 1.00 96.88 433 LYS A CA 1
ATOM 3345 C C . LYS A 1 433 ? -14.133 -5.528 -1.850 1.00 96.88 433 LYS A C 1
ATOM 3347 O O . LYS A 1 433 ? -12.955 -5.854 -1.733 1.00 96.88 433 LYS A O 1
ATOM 3352 N N . ARG A 1 434 ? -15.005 -5.692 -0.855 1.00 96.75 434 ARG A N 1
ATOM 3353 C CA . ARG A 1 434 ? -14.694 -6.293 0.451 1.00 96.75 434 ARG A CA 1
ATOM 3354 C C . ARG A 1 434 ? -14.152 -7.718 0.304 1.00 96.75 434 ARG A C 1
ATOM 3356 O O . ARG A 1 434 ? -13.142 -8.050 0.924 1.00 96.75 434 ARG A O 1
ATOM 3363 N N . ARG A 1 435 ? -14.777 -8.550 -0.542 1.00 96.44 435 ARG A N 1
ATOM 3364 C CA . ARG A 1 435 ? -14.305 -9.914 -0.853 1.00 96.44 435 ARG A CA 1
ATOM 3365 C C . ARG A 1 435 ? -12.948 -9.915 -1.558 1.00 96.44 435 ARG A C 1
ATOM 3367 O O . ARG A 1 435 ? -12.093 -10.718 -1.196 1.00 96.44 435 ARG A O 1
ATOM 3374 N N . GLU A 1 436 ? -12.723 -9.012 -2.512 1.00 96.44 436 GLU A N 1
ATOM 3375 C CA . GLU A 1 436 ? -11.406 -8.837 -3.141 1.00 96.44 436 GLU A CA 1
ATOM 3376 C C . GLU A 1 436 ? -10.337 -8.502 -2.092 1.00 96.44 436 GLU A C 1
ATOM 3378 O O . GLU A 1 436 ? -9.297 -9.151 -2.048 1.00 96.44 436 GLU A O 1
ATOM 3383 N N . ILE A 1 437 ? -10.597 -7.534 -1.208 1.00 95.81 437 ILE A N 1
ATOM 3384 C CA . ILE A 1 437 ? -9.649 -7.129 -0.160 1.00 95.81 437 ILE A CA 1
ATOM 3385 C C . ILE A 1 437 ? -9.327 -8.304 0.781 1.00 95.81 437 ILE A C 1
ATOM 3387 O O . ILE A 1 437 ? -8.167 -8.489 1.145 1.00 95.81 437 ILE A O 1
ATOM 3391 N N . LEU A 1 438 ? -10.310 -9.143 1.130 1.00 95.75 438 LEU A N 1
ATOM 3392 C CA . LEU A 1 438 ? -10.069 -10.369 1.905 1.00 95.75 438 LEU A CA 1
ATOM 3393 C C . LEU A 1 438 ? -9.136 -11.350 1.178 1.00 95.75 438 LEU A C 1
ATOM 3395 O O . LEU A 1 438 ? -8.236 -11.907 1.807 1.00 95.75 438 LEU A O 1
ATOM 3399 N N . LYS A 1 439 ? -9.308 -11.531 -0.136 1.00 95.69 439 LYS A N 1
ATOM 3400 C CA . LYS A 1 439 ? -8.411 -12.357 -0.961 1.00 95.69 439 LYS A CA 1
ATOM 3401 C C . LYS A 1 439 ? -7.000 -11.762 -1.031 1.00 95.69 439 LYS A C 1
ATOM 3403 O O . LYS A 1 439 ? -6.028 -12.495 -0.878 1.00 95.69 439 LYS A O 1
ATOM 3408 N N . LYS A 1 440 ? -6.870 -10.435 -1.159 1.00 95.31 440 LYS A N 1
ATOM 3409 C CA . LYS A 1 440 ? -5.573 -9.731 -1.103 1.00 95.31 440 LYS A CA 1
ATOM 3410 C C . LYS A 1 440 ? -4.862 -9.931 0.238 1.00 95.31 440 LYS A C 1
ATOM 3412 O O . LYS A 1 440 ? -3.661 -10.182 0.242 1.00 95.31 440 LYS A O 1
ATOM 3417 N N . LEU A 1 441 ? -5.588 -9.839 1.360 1.00 93.31 441 LEU A N 1
ATOM 3418 C CA . LEU A 1 441 ? -5.040 -10.138 2.691 1.00 93.31 441 LEU A CA 1
ATOM 3419 C C . LEU A 1 441 ? -4.523 -11.573 2.754 1.00 93.31 441 LEU A C 1
ATOM 3421 O O . LEU A 1 441 ? -3.383 -11.783 3.154 1.00 93.31 441 LEU A O 1
ATOM 3425 N N . SER A 1 442 ? -5.337 -12.530 2.298 1.00 94.25 442 SER A N 1
ATOM 3426 C CA . SER A 1 442 ? -4.948 -13.938 2.278 1.00 94.25 442 SER A CA 1
ATOM 3427 C C . SER A 1 442 ? -3.700 -14.174 1.431 1.00 94.25 442 SER A C 1
ATOM 3429 O O . SER A 1 442 ? -2.832 -14.920 1.855 1.00 94.25 442 SER A O 1
ATOM 3431 N N . LEU A 1 443 ? -3.577 -13.547 0.260 1.00 94.56 443 LEU A N 1
ATOM 3432 C CA . LEU A 1 443 ? -2.385 -13.667 -0.580 1.00 94.56 443 LEU A CA 1
ATOM 3433 C C . LEU A 1 443 ? -1.125 -13.173 0.145 1.00 94.56 443 LEU A C 1
ATOM 3435 O O . LEU A 1 443 ? -0.100 -13.847 0.138 1.00 94.56 443 LEU A O 1
ATOM 3439 N N . VAL A 1 444 ? -1.208 -11.997 0.770 1.00 92.19 444 VAL A N 1
ATOM 3440 C CA . VAL A 1 444 ? -0.065 -11.349 1.428 1.00 92.19 444 VAL A CA 1
ATOM 3441 C C . VAL A 1 444 ? 0.377 -12.098 2.692 1.00 92.19 444 VAL A C 1
ATOM 3443 O O . VAL A 1 444 ? 1.570 -12.163 2.964 1.00 92.19 444 VAL A O 1
ATOM 3446 N N . GLU A 1 445 ? -0.552 -12.709 3.433 1.00 92.38 445 GLU A N 1
ATOM 3447 C CA . GLU A 1 445 ? -0.245 -13.577 4.585 1.00 92.38 445 GLU A CA 1
ATOM 3448 C C . GLU A 1 445 ? 0.532 -14.845 4.213 1.00 92.38 445 GLU A C 1
ATOM 3450 O O . GLU A 1 445 ? 1.226 -15.394 5.062 1.00 92.38 445 GLU A O 1
ATOM 3455 N N . HIS A 1 446 ? 0.399 -15.315 2.972 1.00 93.88 446 HIS A N 1
ATOM 3456 C CA . HIS A 1 446 ? 0.966 -16.587 2.524 1.00 93.88 446 HIS A CA 1
ATOM 3457 C C . HIS A 1 446 ? 2.211 -16.411 1.650 1.00 93.88 446 HIS A C 1
ATOM 3459 O O . HIS A 1 446 ? 2.682 -17.392 1.081 1.00 93.88 446 HIS A O 1
ATOM 3465 N N . ILE A 1 447 ? 2.761 -15.196 1.541 1.00 93.00 447 ILE A N 1
ATOM 3466 C CA . ILE A 1 447 ? 4.042 -14.957 0.861 1.00 93.00 447 ILE A CA 1
ATOM 3467 C C . ILE A 1 447 ? 5.118 -15.851 1.488 1.00 93.00 447 ILE A C 1
ATOM 3469 O O . ILE A 1 447 ? 5.267 -15.884 2.705 1.00 93.00 447 ILE A O 1
ATOM 3473 N N . GLY A 1 448 ? 5.846 -16.572 0.640 1.00 89.12 448 GLY A N 1
ATOM 3474 C CA . GLY A 1 448 ? 6.892 -17.514 1.027 1.00 89.12 448 GLY A CA 1
ATOM 3475 C C . GLY A 1 448 ? 6.398 -18.897 1.449 1.00 89.12 448 GLY A C 1
ATOM 3476 O O . GLY A 1 448 ? 7.213 -19.773 1.702 1.00 89.12 448 GLY A O 1
ATOM 3477 N N . THR A 1 449 ? 5.083 -19.131 1.480 1.00 89.38 449 THR A N 1
ATOM 3478 C CA . THR A 1 449 ? 4.495 -20.426 1.862 1.00 89.38 449 THR A CA 1
ATOM 3479 C C . THR A 1 449 ? 3.966 -21.197 0.651 1.00 89.38 449 THR A C 1
ATOM 3481 O O . THR A 1 449 ? 3.623 -20.599 -0.371 1.00 89.38 449 THR A O 1
ATOM 3484 N N . ASP A 1 450 ? 3.787 -22.513 0.793 1.00 86.25 450 ASP A N 1
ATOM 3485 C CA . ASP A 1 450 ? 3.239 -23.384 -0.263 1.00 86.25 450 ASP A CA 1
ATOM 3486 C C . ASP A 1 450 ? 1.834 -22.967 -0.731 1.00 86.25 450 ASP A C 1
ATOM 3488 O O . ASP A 1 450 ? 1.467 -23.160 -1.888 1.00 86.25 450 ASP A O 1
ATOM 3492 N N . ALA A 1 451 ? 1.050 -22.333 0.148 1.00 92.88 451 ALA A N 1
ATOM 3493 C CA . ALA A 1 451 ? -0.303 -21.878 -0.164 1.00 92.88 451 ALA A CA 1
ATOM 3494 C C . ALA A 1 451 ? -0.341 -20.580 -0.994 1.00 92.88 451 ALA A C 1
ATOM 3496 O O . ALA A 1 451 ? -1.421 -20.168 -1.423 1.00 92.88 451 ALA A O 1
ATOM 3497 N N . PHE A 1 452 ? 0.798 -19.911 -1.224 1.00 95.31 452 PHE A N 1
ATOM 3498 C CA . PHE A 1 452 ? 0.851 -18.640 -1.955 1.00 95.31 452 PHE A CA 1
ATOM 3499 C C . PHE A 1 452 ? 0.185 -18.730 -3.333 1.00 95.31 452 PHE A C 1
ATOM 3501 O O . PHE A 1 452 ? -0.632 -17.878 -3.690 1.00 95.31 452 PHE A O 1
ATOM 3508 N N . SER A 1 453 ? 0.515 -19.777 -4.090 1.00 94.81 453 SER A N 1
ATOM 3509 C CA . SER A 1 453 ? 0.034 -19.970 -5.462 1.00 94.81 453 SER A CA 1
ATOM 3510 C C . SER A 1 453 ? -1.479 -20.153 -5.508 1.00 94.81 453 SER A C 1
ATOM 3512 O O . SER A 1 453 ? -2.146 -19.514 -6.321 1.00 94.81 453 SER A O 1
ATOM 3514 N N . ASP A 1 454 ? -2.036 -20.926 -4.572 1.00 94.94 454 ASP A N 1
ATOM 3515 C CA . ASP A 1 454 ? -3.483 -21.116 -4.444 1.00 94.94 454 ASP A CA 1
ATOM 3516 C C . ASP A 1 454 ? -4.178 -19.794 -4.110 1.00 94.94 454 ASP A C 1
ATOM 3518 O O . ASP A 1 454 ? -5.218 -19.467 -4.678 1.00 94.94 454 ASP A O 1
ATOM 3522 N N . LYS A 1 455 ? -3.578 -18.964 -3.244 1.00 96.12 455 LYS A N 1
ATOM 3523 C CA . LYS A 1 455 ? -4.115 -17.625 -2.946 1.00 96.12 455 LYS A CA 1
ATOM 3524 C C . LYS A 1 455 ? -3.977 -16.656 -4.112 1.00 96.12 455 LYS A C 1
ATOM 3526 O O . LYS A 1 455 ? -4.813 -15.760 -4.253 1.00 96.12 455 LYS A O 1
ATOM 3531 N N . SER A 1 456 ? -2.963 -16.824 -4.959 1.00 95.88 456 SER A N 1
ATOM 3532 C CA . SER A 1 456 ? -2.847 -16.054 -6.197 1.00 95.88 456 SER A CA 1
ATOM 3533 C C . SER A 1 456 ? -3.938 -16.455 -7.182 1.00 95.88 456 SER A C 1
ATOM 3535 O O . SER A 1 456 ? -4.587 -15.577 -7.754 1.00 95.88 456 SER A O 1
ATOM 3537 N N . TYR A 1 457 ? -4.181 -17.758 -7.330 1.00 94.25 457 TYR A N 1
ATOM 3538 C CA . TYR A 1 457 ? -5.286 -18.296 -8.116 1.00 94.25 457 TYR A CA 1
ATOM 3539 C C . TYR A 1 457 ? -6.640 -17.791 -7.603 1.00 94.25 457 TYR A C 1
ATOM 3541 O O . TYR A 1 457 ? -7.418 -17.251 -8.384 1.00 94.25 457 TYR A O 1
ATOM 3549 N N . ASP A 1 458 ? -6.890 -17.846 -6.292 1.00 94.94 458 ASP A N 1
ATOM 3550 C CA . ASP A 1 458 ? -8.135 -17.356 -5.691 1.00 94.94 458 ASP A CA 1
ATOM 3551 C C . ASP A 1 458 ? -8.410 -15.881 -6.042 1.00 94.94 458 ASP A C 1
ATOM 3553 O O . ASP A 1 458 ? -9.572 -15.475 -6.180 1.00 94.94 458 ASP A O 1
ATOM 3557 N N . LEU A 1 459 ? -7.358 -15.057 -6.146 1.00 94.88 459 LEU A N 1
ATOM 3558 C CA . LEU A 1 459 ? -7.461 -13.621 -6.404 1.00 94.88 459 LEU A CA 1
ATOM 3559 C C . LEU A 1 459 ? -7.539 -13.268 -7.896 1.00 94.88 459 LEU A C 1
ATOM 3561 O O . LEU A 1 459 ? -8.404 -12.473 -8.264 1.00 94.88 459 LEU A O 1
ATOM 3565 N N . PHE A 1 460 ? -6.652 -13.813 -8.732 1.00 93.81 460 PHE A N 1
ATOM 3566 C CA . PHE A 1 460 ? -6.524 -13.425 -10.146 1.00 93.81 460 PHE A CA 1
ATOM 3567 C C . PHE A 1 460 ? -7.059 -14.472 -11.128 1.00 93.81 460 PHE A C 1
ATOM 3569 O O . PHE A 1 460 ? -7.368 -14.128 -12.265 1.00 93.81 460 PHE A O 1
ATOM 3576 N N . GLY A 1 461 ? -7.199 -15.726 -10.700 1.00 93.25 461 GLY A N 1
ATOM 3577 C CA . GLY A 1 461 ? -7.502 -16.870 -11.555 1.00 93.25 461 GLY A CA 1
ATOM 3578 C C . GLY A 1 461 ? -6.253 -17.496 -12.181 1.00 93.25 461 GLY A C 1
ATOM 3579 O O . GLY A 1 461 ? -5.122 -17.217 -11.772 1.00 93.25 461 GLY A O 1
ATOM 3580 N N . LEU A 1 462 ? -6.491 -18.365 -13.163 1.00 91.25 462 LEU A N 1
ATOM 3581 C CA . LEU A 1 462 ? -5.501 -19.000 -14.034 1.00 91.25 462 LEU A CA 1
ATOM 3582 C C . LEU A 1 462 ? -5.970 -18.857 -15.491 1.00 91.25 462 LEU A C 1
ATOM 3584 O O . LEU A 1 462 ? -7.175 -18.706 -15.713 1.00 91.25 462 LEU A O 1
ATOM 3588 N N . PRO A 1 463 ? -5.047 -18.877 -16.467 1.00 93.25 463 PRO A N 1
ATOM 3589 C CA . PRO A 1 463 ? -5.419 -18.916 -17.873 1.00 93.25 463 PRO A CA 1
ATOM 3590 C C . PRO A 1 463 ? -6.085 -20.257 -18.210 1.00 93.25 463 PRO A C 1
ATOM 3592 O O . PRO A 1 463 ? -5.596 -21.305 -17.789 1.00 93.25 463 PRO A O 1
ATOM 3595 N N . ASP A 1 464 ? -7.198 -20.206 -18.939 1.00 93.44 464 ASP A N 1
ATOM 3596 C CA . ASP A 1 464 ? -7.856 -21.382 -19.512 1.00 93.44 464 ASP A CA 1
ATOM 3597 C C . ASP A 1 464 ? -7.231 -21.763 -20.865 1.00 93.44 464 ASP A C 1
ATOM 3599 O O . ASP A 1 464 ? -6.387 -21.039 -21.405 1.00 93.44 464 ASP A O 1
ATOM 3603 N N . ASP A 1 465 ? -7.624 -22.923 -21.396 1.00 94.69 465 ASP A N 1
ATOM 3604 C CA . ASP A 1 465 ? -7.073 -23.459 -22.646 1.00 94.69 465 ASP A CA 1
ATOM 3605 C C . ASP A 1 465 ? -7.340 -22.524 -23.838 1.00 94.69 465 ASP A C 1
ATOM 3607 O O . ASP A 1 465 ? -6.447 -22.294 -24.650 1.00 94.69 465 ASP A O 1
ATOM 3611 N N . GLU A 1 466 ? -8.520 -21.893 -23.894 1.00 96.12 466 GLU A N 1
ATOM 3612 C CA . GLU A 1 466 ? -8.869 -20.928 -24.945 1.00 96.12 466 GLU A CA 1
ATOM 3613 C C . GLU A 1 466 ? -7.934 -19.707 -24.923 1.00 96.12 466 GLU A C 1
ATOM 3615 O O . GLU A 1 466 ? -7.414 -19.288 -25.961 1.00 96.12 466 GLU A O 1
ATOM 3620 N N . LEU A 1 467 ? -7.660 -19.146 -23.739 1.00 96.25 467 LEU A N 1
ATOM 3621 C CA . LEU A 1 467 ? -6.735 -18.026 -23.596 1.00 96.25 467 LEU A CA 1
ATOM 3622 C C . LEU A 1 467 ? -5.289 -18.430 -23.907 1.00 96.25 467 LEU A C 1
ATOM 3624 O O . LEU A 1 467 ? -4.537 -17.617 -24.452 1.00 96.25 467 LEU A O 1
ATOM 3628 N N . LEU A 1 468 ? -4.889 -19.657 -23.560 1.00 96.31 468 LEU A N 1
ATOM 3629 C CA . LEU A 1 468 ? -3.563 -20.186 -23.879 1.00 96.31 468 LEU A CA 1
ATOM 3630 C C . LEU A 1 468 ? -3.369 -20.329 -25.384 1.00 96.31 468 LEU A C 1
ATOM 3632 O O . LEU A 1 468 ? -2.350 -19.868 -25.900 1.00 96.31 468 LEU A O 1
ATOM 3636 N N . ASP A 1 469 ? -4.343 -20.897 -26.086 1.00 97.00 469 ASP A N 1
ATOM 3637 C CA . ASP A 1 469 ? -4.295 -21.050 -27.538 1.00 97.00 469 ASP A CA 1
ATOM 3638 C C . ASP A 1 469 ? -4.290 -19.689 -28.239 1.00 97.00 469 ASP A C 1
ATOM 3640 O O . ASP A 1 469 ? -3.464 -19.451 -29.124 1.00 97.00 469 ASP A O 1
ATOM 3644 N N . ALA A 1 470 ? -5.116 -18.745 -27.779 1.00 96.81 470 ALA A N 1
ATOM 3645 C CA . ALA A 1 470 ? -5.102 -17.375 -28.284 1.00 96.81 470 ALA A CA 1
ATOM 3646 C C . ALA A 1 470 ? -3.743 -16.688 -28.060 1.00 96.81 470 ALA A C 1
ATOM 3648 O O . ALA A 1 470 ? -3.254 -15.980 -28.941 1.00 96.81 470 ALA A O 1
ATOM 3649 N N . ALA A 1 471 ? -3.111 -16.894 -26.899 1.00 96.94 471 ALA A N 1
ATOM 3650 C CA . ALA A 1 471 ? -1.800 -16.322 -26.600 1.00 96.94 471 ALA A CA 1
ATOM 3651 C C . ALA A 1 471 ? -0.688 -16.945 -27.455 1.00 96.94 471 ALA A C 1
ATOM 3653 O O . ALA A 1 471 ? 0.189 -16.216 -27.918 1.00 96.94 471 ALA A O 1
ATOM 3654 N N . ARG A 1 472 ? -0.731 -18.264 -27.699 1.00 96.12 472 ARG A N 1
ATOM 3655 C CA . ARG A 1 472 ? 0.203 -18.957 -28.604 1.00 96.12 472 ARG A CA 1
ATOM 3656 C C . ARG A 1 472 ? 0.070 -18.437 -30.024 1.00 96.12 472 ARG A C 1
ATOM 3658 O O . ARG A 1 472 ? 1.051 -17.947 -30.564 1.00 96.12 472 ARG A O 1
ATOM 3665 N N . ALA A 1 473 ? -1.147 -18.421 -30.565 1.00 96.19 473 ALA A N 1
ATOM 3666 C CA . ALA A 1 473 ? -1.406 -17.905 -31.905 1.00 96.19 473 ALA A CA 1
ATOM 3667 C C . ALA A 1 473 ? -0.945 -16.444 -32.061 1.00 96.19 473 ALA A C 1
ATOM 3669 O O . ALA A 1 473 ? -0.372 -16.076 -33.084 1.00 96.19 473 ALA A O 1
ATOM 3670 N N . PHE A 1 474 ? -1.147 -15.614 -31.030 1.00 95.00 474 PHE A N 1
ATOM 3671 C CA . PHE A 1 474 ? -0.680 -14.227 -31.033 1.00 95.00 474 PHE A CA 1
ATOM 3672 C C . PHE A 1 474 ? 0.852 -14.119 -31.023 1.00 95.00 474 PHE A C 1
ATOM 3674 O O . PHE A 1 474 ? 1.407 -13.255 -31.693 1.00 95.00 474 PHE A O 1
ATOM 3681 N N . LEU A 1 475 ? 1.549 -14.984 -30.281 1.00 93.62 475 LEU A N 1
ATOM 3682 C CA . LEU A 1 475 ? 3.015 -15.016 -30.241 1.00 93.62 475 LEU A CA 1
ATOM 3683 C C . LEU A 1 475 ? 3.629 -15.613 -31.510 1.00 93.62 475 LEU A C 1
ATOM 3685 O O . LEU A 1 475 ? 4.677 -15.137 -31.938 1.00 93.62 475 LEU A O 1
ATOM 3689 N N . ASP A 1 476 ? 2.980 -16.600 -32.123 1.00 92.88 476 ASP A N 1
ATOM 3690 C CA . ASP A 1 476 ? 3.415 -17.218 -33.380 1.00 92.88 476 ASP A CA 1
ATOM 3691 C C . ASP A 1 476 ? 3.325 -16.237 -34.557 1.00 92.88 476 ASP A C 1
ATOM 3693 O O . ASP A 1 476 ? 4.109 -16.319 -35.500 1.00 92.88 476 ASP A O 1
ATOM 3697 N N . ALA A 1 477 ? 2.411 -15.264 -34.480 1.00 91.75 477 ALA A N 1
ATOM 3698 C CA . ALA A 1 477 ? 2.276 -14.193 -35.463 1.00 91.75 477 ALA A CA 1
ATOM 3699 C C . ALA A 1 477 ? 3.381 -13.119 -35.376 1.00 91.75 477 ALA A C 1
ATOM 3701 O O . ALA A 1 477 ? 3.420 -12.230 -36.227 1.00 91.75 477 ALA A O 1
ATOM 3702 N N . LYS A 1 478 ? 4.277 -13.173 -34.376 1.00 90.75 478 LYS A N 1
ATOM 3703 C CA . LYS A 1 478 ? 5.327 -12.158 -34.206 1.00 90.75 478 LYS A CA 1
ATOM 3704 C C . LYS A 1 478 ? 6.308 -12.147 -35.388 1.00 90.75 478 LYS A C 1
ATOM 3706 O O . LYS A 1 478 ? 6.672 -13.212 -35.900 1.00 90.75 478 LYS A O 1
ATOM 3711 N N . PRO A 1 479 ? 6.853 -10.979 -35.772 1.00 87.62 479 PRO A N 1
ATOM 3712 C CA . PRO A 1 479 ? 7.911 -10.936 -36.771 1.00 87.62 479 PRO A CA 1
ATOM 3713 C C . PRO A 1 479 ? 9.182 -11.644 -36.268 1.00 87.62 479 PRO A C 1
ATOM 3715 O O . PRO A 1 479 ? 9.463 -11.721 -35.068 1.00 87.62 479 PRO A O 1
ATOM 3718 N N . HIS A 1 480 ? 9.994 -12.147 -37.203 1.00 83.12 480 HIS A N 1
ATOM 3719 C CA . HIS A 1 480 ? 11.279 -12.787 -36.883 1.00 83.12 480 HIS A CA 1
ATOM 3720 C C . HIS A 1 480 ? 12.256 -11.814 -36.202 1.00 83.12 480 HIS A C 1
ATOM 3722 O O . HIS A 1 480 ? 13.048 -12.220 -35.354 1.00 83.12 480 HIS A O 1
ATOM 3728 N N . SER A 1 481 ? 12.169 -10.530 -36.549 1.00 82.19 481 SER A N 1
ATOM 3729 C CA . SER A 1 481 ? 12.918 -9.430 -35.947 1.00 82.19 481 SER A CA 1
ATOM 3730 C C . SER A 1 481 ? 12.030 -8.194 -35.856 1.00 82.19 481 SER A C 1
ATOM 3732 O O . SER A 1 481 ? 11.291 -7.904 -36.797 1.00 82.19 481 SER A O 1
ATOM 3734 N N . PHE A 1 482 ? 12.136 -7.447 -34.760 1.00 83.56 482 PHE A N 1
ATOM 3735 C CA . PHE A 1 482 ? 11.437 -6.173 -34.610 1.00 83.56 482 PHE A CA 1
ATOM 3736 C C . PHE A 1 482 ? 12.183 -5.047 -35.345 1.00 83.56 482 PHE A C 1
ATOM 3738 O O . PHE A 1 482 ? 13.416 -5.099 -35.430 1.00 83.56 482 PHE A O 1
ATOM 3745 N N . PRO A 1 483 ? 11.471 -4.035 -35.872 1.00 83.44 483 PRO A N 1
ATOM 3746 C CA . PRO A 1 483 ? 12.091 -2.842 -36.433 1.00 83.44 483 PRO A CA 1
ATOM 3747 C C . PRO A 1 483 ? 13.007 -2.145 -35.424 1.00 83.44 483 PRO A C 1
ATOM 3749 O O . PRO A 1 483 ? 12.782 -2.192 -34.214 1.00 83.44 483 PRO A O 1
ATOM 3752 N N . TYR A 1 484 ? 14.052 -1.493 -35.932 1.00 82.75 484 TYR A N 1
ATOM 3753 C CA . TYR A 1 484 ? 14.935 -0.684 -35.101 1.00 82.75 484 TYR A CA 1
ATOM 3754 C C . TYR A 1 484 ? 14.171 0.518 -34.533 1.00 82.75 484 TYR A C 1
ATOM 3756 O O . TYR A 1 484 ? 13.579 1.293 -35.284 1.00 82.75 484 TYR A O 1
ATOM 3764 N N . GLU A 1 485 ? 14.222 0.687 -33.214 1.00 83.25 485 GLU A N 1
ATOM 3765 C CA . GLU A 1 485 ? 13.668 1.849 -32.529 1.00 83.25 485 GLU A CA 1
ATOM 3766 C C . GLU A 1 485 ? 14.754 2.921 -32.349 1.00 83.25 485 GLU A C 1
ATOM 3768 O O . GLU A 1 485 ? 15.730 2.706 -31.628 1.00 83.25 485 GLU A O 1
ATOM 3773 N N . ASP A 1 486 ? 14.576 4.089 -32.975 1.00 88.12 486 ASP A N 1
ATOM 3774 C CA . ASP A 1 486 ? 15.436 5.255 -32.741 1.00 88.12 486 ASP A CA 1
ATOM 3775 C C . ASP A 1 486 ? 15.155 5.856 -31.356 1.00 88.12 486 ASP A C 1
ATOM 3777 O O . ASP A 1 486 ? 14.142 6.523 -31.146 1.00 88.12 486 ASP A O 1
ATOM 3781 N N . LEU A 1 487 ? 16.037 5.585 -30.392 1.00 90.88 487 LEU A N 1
ATOM 3782 C CA . LEU A 1 487 ? 15.932 6.056 -29.008 1.00 90.88 487 LEU A CA 1
ATOM 3783 C C . LEU A 1 487 ? 16.504 7.474 -28.858 1.00 90.88 487 LEU A C 1
ATOM 3785 O O . LEU A 1 487 ? 17.496 7.681 -28.159 1.00 90.88 487 LEU A O 1
ATOM 3789 N N . SER A 1 488 ? 15.883 8.443 -29.528 1.00 93.88 488 SER A N 1
ATOM 3790 C CA . SER A 1 488 ? 16.344 9.835 -29.617 1.00 93.88 488 SER A CA 1
ATOM 3791 C C . SER A 1 488 ? 15.686 10.791 -28.614 1.00 93.88 488 SER A C 1
ATOM 3793 O O . SER A 1 488 ? 16.147 11.920 -28.454 1.00 93.88 488 SER A O 1
ATOM 3795 N N . ILE A 1 489 ? 14.645 10.356 -27.899 1.00 96.38 489 ILE A N 1
ATOM 3796 C CA . ILE A 1 489 ? 13.932 11.177 -26.915 1.00 96.38 489 ILE A CA 1
ATOM 3797 C C . ILE A 1 489 ? 14.429 10.813 -25.520 1.00 96.38 489 ILE A C 1
ATOM 3799 O O . ILE A 1 489 ? 14.185 9.705 -25.045 1.00 96.38 489 ILE A O 1
ATOM 3803 N N . ASP A 1 490 ? 15.102 11.735 -24.841 1.00 95.94 490 ASP A N 1
ATOM 3804 C CA . ASP A 1 490 ? 15.501 11.527 -23.452 1.00 95.94 490 ASP A CA 1
ATOM 3805 C C . ASP A 1 490 ? 14.355 11.795 -22.457 1.00 95.94 490 ASP A C 1
ATOM 3807 O O . ASP A 1 490 ? 13.267 12.267 -22.792 1.00 95.94 490 ASP A O 1
ATOM 3811 N N . HIS A 1 491 ? 14.608 11.463 -21.195 1.00 94.50 491 HIS A N 1
ATOM 3812 C CA . HIS A 1 491 ? 13.686 11.684 -20.085 1.00 94.50 491 HIS A CA 1
ATOM 3813 C C . HIS A 1 491 ? 13.230 13.142 -19.872 1.00 94.50 491 HIS A C 1
ATOM 3815 O O . HIS A 1 491 ? 12.133 13.334 -19.345 1.00 94.50 491 HIS A O 1
ATOM 3821 N N . GLU A 1 492 ? 14.020 14.156 -20.244 1.00 96.25 492 GLU A N 1
ATOM 3822 C CA . GLU A 1 492 ? 13.632 15.566 -20.087 1.00 96.25 492 GLU A CA 1
ATOM 3823 C C . GLU A 1 492 ? 12.658 15.985 -21.189 1.00 96.25 492 GLU A C 1
ATOM 3825 O O . GLU A 1 492 ? 11.629 16.608 -20.917 1.00 96.25 492 GLU A O 1
ATOM 3830 N N . GLU A 1 493 ? 12.945 15.604 -22.433 1.00 96.81 493 GLU A N 1
ATOM 3831 C CA . GLU A 1 493 ? 12.050 15.840 -23.563 1.00 96.81 493 GLU A CA 1
ATOM 3832 C C . GLU A 1 493 ? 10.749 15.039 -23.425 1.00 96.81 493 GLU A C 1
ATOM 3834 O O . GLU A 1 493 ? 9.660 15.574 -23.647 1.00 96.81 493 GLU A O 1
ATOM 3839 N N . ALA A 1 494 ? 10.826 13.784 -22.971 1.00 96.31 494 ALA A N 1
ATOM 3840 C CA . ALA A 1 494 ? 9.644 12.990 -22.650 1.00 96.31 494 ALA A CA 1
ATOM 3841 C C . ALA A 1 494 ? 8.768 13.685 -21.593 1.00 96.31 494 ALA A C 1
ATOM 3843 O O . ALA A 1 494 ? 7.551 13.757 -21.765 1.00 96.31 494 ALA A O 1
ATOM 3844 N N . ALA A 1 495 ? 9.373 14.249 -20.539 1.00 95.75 495 ALA A N 1
ATOM 3845 C CA . ALA A 1 495 ? 8.643 14.969 -19.498 1.00 95.75 495 ALA A CA 1
ATOM 3846 C C . ALA A 1 495 ? 7.900 16.198 -20.036 1.00 95.75 495 ALA A C 1
ATOM 3848 O O . ALA A 1 495 ? 6.708 16.349 -19.776 1.00 95.75 495 ALA A O 1
ATOM 3849 N N . LYS A 1 496 ? 8.555 17.014 -20.873 1.00 96.50 496 LYS A N 1
ATOM 3850 C CA . LYS A 1 496 ? 7.907 18.163 -21.532 1.00 96.50 496 LYS A CA 1
ATOM 3851 C C . LYS A 1 496 ? 6.709 17.740 -22.377 1.00 96.50 496 LYS A C 1
ATOM 3853 O O . LYS A 1 496 ? 5.682 18.417 -22.389 1.00 96.50 496 LYS A O 1
ATOM 3858 N N . ARG A 1 497 ? 6.828 16.619 -23.092 1.00 96.56 497 ARG A N 1
ATOM 3859 C CA . ARG A 1 497 ? 5.736 16.083 -23.912 1.00 96.56 497 ARG A CA 1
ATOM 3860 C C . ARG A 1 497 ? 4.582 15.571 -23.058 1.00 96.56 497 ARG A C 1
ATOM 3862 O O . ARG A 1 497 ? 3.439 15.854 -23.398 1.00 96.56 497 ARG A O 1
ATOM 3869 N N . PHE A 1 498 ? 4.851 14.886 -21.948 1.00 96.19 498 PHE A N 1
ATOM 3870 C CA . PHE A 1 498 ? 3.804 14.487 -21.005 1.00 96.19 498 PHE A CA 1
ATOM 3871 C C . PHE A 1 498 ? 3.084 15.698 -20.399 1.00 96.19 498 PHE A C 1
ATOM 3873 O O . PHE A 1 498 ? 1.856 15.724 -20.402 1.00 96.19 498 PHE A O 1
ATOM 3880 N N . ASP A 1 499 ? 3.817 16.734 -19.983 1.00 95.56 499 ASP A N 1
ATOM 3881 C CA . ASP A 1 499 ? 3.227 17.967 -19.442 1.00 95.56 499 ASP A CA 1
ATOM 3882 C C . ASP A 1 499 ? 2.370 18.703 -20.476 1.00 95.56 499 ASP A C 1
ATOM 3884 O O . ASP A 1 499 ? 1.281 19.189 -20.167 1.00 95.56 499 ASP A O 1
ATOM 3888 N N . LYS A 1 500 ? 2.804 18.721 -21.741 1.00 95.81 500 LYS A N 1
ATOM 3889 C CA . LYS A 1 500 ? 1.981 19.237 -22.838 1.00 95.81 500 LYS A CA 1
ATOM 3890 C C . LYS A 1 500 ? 0.670 18.458 -22.973 1.00 95.81 500 LYS A C 1
ATOM 3892 O O . LYS A 1 500 ? -0.376 19.077 -23.137 1.00 95.81 500 LYS A O 1
ATOM 3897 N N . ILE A 1 501 ? 0.713 17.128 -22.877 1.00 95.62 501 ILE A N 1
ATOM 3898 C CA . ILE A 1 501 ? -0.494 16.295 -22.929 1.00 95.62 501 ILE A CA 1
ATOM 3899 C C . ILE A 1 501 ? -1.423 16.589 -21.740 1.00 95.62 501 ILE A C 1
ATOM 3901 O O . ILE A 1 501 ? -2.635 16.649 -21.935 1.00 95.62 501 ILE A O 1
ATOM 3905 N N . PHE A 1 502 ? -0.897 16.823 -20.532 1.00 95.56 502 PHE A N 1
ATOM 3906 C CA . PHE A 1 502 ? -1.730 17.226 -19.391 1.00 95.56 502 PHE A CA 1
ATOM 3907 C C . PHE A 1 502 ? -2.472 18.535 -19.664 1.00 95.56 502 PHE A C 1
ATOM 3909 O O . PHE A 1 502 ? -3.695 18.571 -19.527 1.00 95.56 502 PHE A O 1
ATOM 3916 N N . ASN A 1 503 ? -1.773 19.556 -20.163 1.00 93.75 503 ASN A N 1
ATOM 3917 C CA . ASN A 1 503 ? -2.394 20.824 -20.560 1.00 93.75 503 ASN A CA 1
ATOM 3918 C C . ASN A 1 503 ? -3.461 20.620 -21.648 1.00 93.75 503 ASN A C 1
ATOM 3920 O O . ASN A 1 503 ? -4.557 21.172 -21.572 1.00 93.75 503 ASN A O 1
ATOM 3924 N N . ASP A 1 504 ? -3.173 19.777 -22.642 1.00 94.19 504 ASP A N 1
ATOM 3925 C CA . ASP A 1 504 ? -4.079 19.474 -23.752 1.00 94.19 504 ASP A CA 1
ATOM 3926 C C . ASP A 1 504 ? -5.391 18.801 -23.305 1.00 94.19 504 ASP A C 1
ATOM 3928 O O . ASP A 1 504 ? -6.393 18.903 -24.023 1.00 94.19 504 ASP A O 1
ATOM 3932 N N . TYR A 1 505 ? -5.385 18.105 -22.165 1.00 94.31 505 TYR A N 1
ATOM 3933 C CA . TYR A 1 505 ? -6.555 17.477 -21.541 1.00 94.31 505 TYR A CA 1
ATOM 3934 C C . TYR A 1 505 ? -7.155 18.307 -20.388 1.00 94.31 505 TYR A C 1
ATOM 3936 O O . TYR A 1 505 ? -8.146 17.876 -19.800 1.00 94.31 505 TYR A O 1
ATOM 3944 N N . GLY A 1 506 ? -6.603 19.487 -20.076 1.00 93.12 506 GLY A N 1
ATOM 3945 C CA . GLY A 1 506 ? -7.050 20.327 -18.956 1.00 93.12 506 GLY A CA 1
ATOM 3946 C C . GLY A 1 506 ? -6.750 19.722 -17.581 1.00 93.12 506 GLY A C 1
ATOM 3947 O O . GLY A 1 506 ? -7.522 19.895 -16.640 1.00 93.12 506 GLY A O 1
ATOM 3948 N N . LEU A 1 507 ? -5.664 18.954 -17.475 1.00 92.62 507 LEU A N 1
ATOM 3949 C CA . LEU A 1 507 ? -5.207 18.308 -16.246 1.00 92.62 507 LEU A CA 1
ATOM 3950 C C . LEU A 1 507 ? -4.194 19.198 -15.516 1.00 92.62 507 LEU A C 1
ATOM 3952 O O . LEU A 1 507 ? -3.049 18.803 -15.320 1.00 92.62 507 LEU A O 1
ATOM 3956 N N . ASP A 1 508 ? -4.622 20.390 -15.102 1.00 87.56 508 ASP A N 1
ATOM 3957 C CA . ASP A 1 508 ? -3.742 21.421 -14.519 1.00 87.56 508 ASP A CA 1
ATOM 3958 C C . ASP A 1 508 ? -3.074 20.986 -13.198 1.00 87.56 508 ASP A C 1
ATOM 3960 O O . ASP A 1 508 ? -2.032 21.510 -12.807 1.00 87.56 508 ASP A O 1
ATOM 3964 N N . GLU A 1 509 ? -3.663 20.012 -12.497 1.00 88.50 509 GLU A N 1
ATOM 3965 C CA . GLU A 1 509 ? -3.088 19.428 -11.279 1.00 88.50 509 GLU A CA 1
ATOM 3966 C C . GLU A 1 509 ? -2.011 18.369 -11.566 1.00 88.50 509 GLU A C 1
ATOM 3968 O O . GLU A 1 509 ? -1.317 17.936 -10.641 1.00 88.50 509 GLU A O 1
ATOM 3973 N N . TRP A 1 510 ? -1.866 17.933 -12.824 1.00 93.62 510 TRP A N 1
ATOM 3974 C CA . TRP A 1 510 ? -0.888 16.931 -13.231 1.00 93.62 510 TRP A CA 1
ATOM 3975 C C . TRP A 1 510 ? 0.426 17.557 -13.694 1.00 93.62 510 TRP A C 1
ATOM 3977 O O . TRP A 1 510 ? 0.459 18.482 -14.496 1.00 93.62 510 TRP A O 1
ATOM 3987 N N . SER A 1 511 ? 1.538 17.006 -13.209 1.00 93.50 511 SER A N 1
ATOM 3988 C CA . SER A 1 511 ? 2.885 17.396 -13.633 1.00 93.50 511 SER A CA 1
ATOM 3989 C C . SER A 1 511 ? 3.831 16.205 -13.694 1.00 93.50 511 SER A C 1
ATOM 3991 O O . SER A 1 511 ? 3.662 15.197 -12.995 1.00 93.50 511 SER A O 1
ATOM 3993 N N . THR A 1 512 ? 4.864 16.318 -14.515 1.00 94.69 512 THR A N 1
ATOM 3994 C CA . THR A 1 512 ? 5.892 15.296 -14.635 1.00 94.69 512 THR A CA 1
ATOM 3995 C C . THR A 1 512 ? 7.040 15.562 -13.666 1.00 94.69 512 THR A C 1
ATOM 3997 O O . THR A 1 512 ? 7.537 16.678 -13.544 1.00 94.69 512 THR A O 1
ATOM 4000 N N . LYS A 1 513 ? 7.500 14.519 -12.966 1.00 94.06 513 LYS A N 1
ATOM 4001 C CA . LYS A 1 513 ? 8.672 14.587 -12.080 1.00 94.06 513 LYS A CA 1
ATOM 4002 C C . LYS A 1 513 ? 9.712 13.540 -12.447 1.00 94.06 513 LYS A C 1
ATOM 4004 O O . LYS A 1 513 ? 9.403 12.354 -12.577 1.00 94.06 513 LYS A O 1
ATOM 4009 N N . ILE A 1 514 ? 10.966 13.971 -12.536 1.00 93.44 514 ILE A N 1
ATOM 4010 C CA . ILE A 1 514 ? 12.100 13.085 -12.801 1.00 93.44 514 ILE A CA 1
ATOM 4011 C C . ILE A 1 514 ? 12.516 12.387 -11.501 1.00 93.44 514 ILE A C 1
ATOM 4013 O O . ILE A 1 514 ? 12.634 13.014 -10.450 1.00 93.44 514 ILE A O 1
ATOM 4017 N N . LYS A 1 515 ? 12.746 11.072 -11.566 1.00 86.44 515 LYS A N 1
ATOM 4018 C CA . LYS A 1 515 ? 13.246 10.256 -10.451 1.00 86.44 515 LYS A CA 1
ATOM 4019 C C . LYS A 1 515 ? 14.544 9.549 -10.810 1.00 86.44 515 LYS A C 1
ATOM 4021 O O . LYS A 1 515 ? 14.633 8.912 -11.853 1.00 86.44 515 LYS A O 1
ATOM 4026 N N . GLU A 1 516 ? 15.504 9.571 -9.888 1.00 79.19 516 GLU A N 1
ATOM 4027 C CA . GLU A 1 516 ? 16.823 8.935 -10.046 1.00 79.19 516 GLU A CA 1
ATOM 4028 C C . GLU A 1 516 ? 16.747 7.407 -10.226 1.00 79.19 516 GLU A C 1
ATOM 4030 O O . GLU A 1 516 ? 17.515 6.830 -10.988 1.00 79.19 516 GLU A O 1
ATOM 4035 N N . SER A 1 517 ? 15.817 6.721 -9.545 1.00 68.38 517 SER A N 1
ATOM 4036 C CA . SER A 1 517 ? 15.720 5.256 -9.596 1.00 68.38 517 SER A CA 1
ATOM 4037 C C . SER A 1 517 ? 14.276 4.765 -9.639 1.00 68.38 517 SER A C 1
ATOM 4039 O O . SER A 1 517 ? 13.494 4.989 -8.712 1.00 68.38 517 SER A O 1
ATOM 4041 N N . MET A 1 518 ? 13.931 4.063 -10.723 1.00 72.94 518 MET A N 1
ATOM 4042 C CA . MET A 1 518 ? 12.643 3.399 -10.940 1.00 72.94 518 MET A CA 1
ATOM 4043 C C . MET A 1 518 ? 12.816 2.101 -11.743 1.00 72.94 518 MET A C 1
ATOM 4045 O O . MET A 1 518 ? 13.778 1.930 -12.495 1.00 72.94 518 MET A O 1
ATOM 4049 N N . VAL A 1 519 ? 11.870 1.171 -11.574 1.00 60.53 519 VAL A N 1
ATOM 4050 C CA . VAL A 1 519 ? 11.848 -0.100 -12.323 1.00 60.53 519 VAL A CA 1
ATOM 4051 C C . VAL A 1 519 ? 11.282 0.100 -13.729 1.00 60.53 519 VAL A C 1
ATOM 4053 O O . VAL A 1 519 ? 11.835 -0.435 -14.684 1.00 60.53 519 VAL A O 1
ATOM 4056 N N . SER A 1 520 ? 10.195 0.863 -13.858 1.00 68.31 520 SER A N 1
ATOM 4057 C CA . SER A 1 520 ? 9.632 1.278 -15.143 1.00 68.31 520 SER A CA 1
ATOM 4058 C C . SER A 1 520 ? 10.219 2.616 -15.593 1.00 68.31 520 SER A C 1
ATOM 4060 O O . SER A 1 520 ? 10.680 3.407 -14.768 1.00 68.31 520 SER A O 1
ATOM 4062 N N . ASP A 1 521 ? 10.186 2.870 -16.901 1.00 76.19 521 ASP A N 1
ATOM 4063 C CA . ASP A 1 521 ? 10.626 4.149 -17.473 1.00 76.19 521 ASP A CA 1
ATOM 4064 C C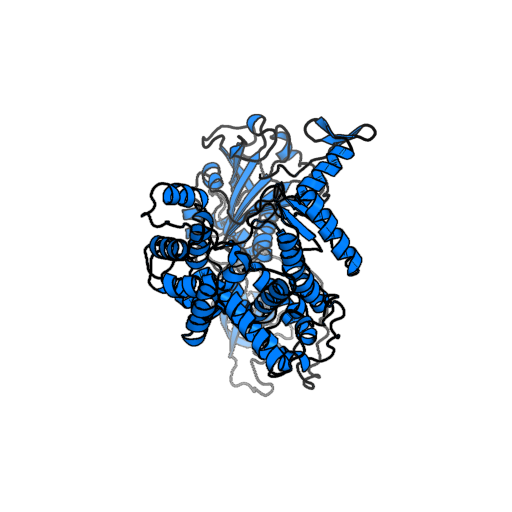 . ASP A 1 521 ? 9.682 5.300 -17.108 1.00 76.19 521 ASP A C 1
ATOM 4066 O O . ASP A 1 521 ? 10.120 6.432 -16.919 1.00 76.19 521 ASP A O 1
ATOM 4070 N N . CYS A 1 522 ? 8.393 4.991 -16.964 1.00 83.81 522 CYS A N 1
ATOM 4071 C CA . CYS A 1 522 ? 7.347 5.920 -16.568 1.00 83.81 522 CYS A CA 1
ATOM 4072 C C . CYS A 1 522 ? 6.328 5.216 -15.652 1.00 83.81 522 CYS A C 1
ATOM 4074 O O . CYS A 1 522 ? 6.203 3.987 -15.701 1.00 83.81 522 CYS A O 1
ATOM 4076 N N . MET A 1 523 ? 5.657 5.960 -14.770 1.00 81.06 523 MET A N 1
ATOM 4077 C CA . MET A 1 523 ? 4.568 5.448 -13.928 1.00 81.06 523 MET A CA 1
ATOM 4078 C C . MET A 1 523 ? 3.711 6.588 -13.373 1.00 81.06 523 MET A C 1
ATOM 4080 O O . MET A 1 523 ? 4.249 7.534 -12.786 1.00 81.06 523 MET A O 1
ATOM 4084 N N . ALA A 1 524 ? 2.386 6.454 -13.453 1.00 80.00 524 ALA A N 1
ATOM 4085 C CA . ALA A 1 524 ? 1.465 7.353 -12.756 1.00 80.00 524 ALA A CA 1
ATOM 4086 C C . ALA A 1 524 ? 1.610 7.246 -11.220 1.00 80.00 524 ALA A C 1
ATOM 4088 O O . ALA A 1 524 ? 1.537 6.173 -10.615 1.00 80.00 524 ALA A O 1
ATOM 4089 N N . GLY A 1 525 ? 1.857 8.385 -10.578 1.00 73.94 525 GLY A N 1
ATOM 4090 C CA . GLY A 1 525 ? 2.002 8.569 -9.139 1.00 73.94 525 GLY A CA 1
ATOM 4091 C C . GLY A 1 525 ? 0.711 9.012 -8.445 1.00 73.94 525 GLY A C 1
ATOM 4092 O O . GLY A 1 525 ? -0.387 8.897 -8.976 1.00 73.94 525 GLY A O 1
ATOM 4093 N N . LYS A 1 526 ? 0.841 9.511 -7.209 1.00 71.62 526 LYS A N 1
ATOM 4094 C CA . LYS A 1 526 ? -0.266 10.126 -6.452 1.00 71.62 526 LYS A CA 1
ATOM 4095 C C . LYS A 1 526 ? -0.156 11.649 -6.507 1.00 71.62 526 LYS A C 1
ATOM 4097 O O . LYS A 1 526 ? 0.963 12.139 -6.607 1.00 71.62 526 LYS A O 1
ATOM 4102 N N . LYS A 1 527 ? -1.284 12.348 -6.303 1.00 71.00 527 LYS A N 1
ATOM 4103 C CA . LYS A 1 527 ? -1.396 13.823 -6.299 1.00 71.00 527 LYS A CA 1
ATOM 4104 C C . LYS A 1 527 ? -0.991 14.451 -7.641 1.00 71.00 527 LYS A C 1
ATOM 4106 O O . LYS A 1 527 ? -0.114 15.304 -7.663 1.00 71.00 527 LYS A O 1
ATOM 4111 N N . GLY A 1 528 ? -1.557 13.952 -8.740 1.00 85.44 528 GLY A N 1
ATOM 4112 C CA . GLY A 1 528 ? -1.313 14.539 -10.057 1.00 85.44 528 GLY A CA 1
ATOM 4113 C C . GLY A 1 528 ? 0.163 14.525 -10.459 1.00 85.44 528 GLY A C 1
ATOM 4114 O O . GLY A 1 528 ? 0.747 15.547 -10.796 1.00 85.44 528 GLY A O 1
ATOM 4115 N N . THR A 1 529 ? 0.848 13.390 -10.328 1.00 91.56 529 THR A N 1
ATOM 4116 C CA . THR A 1 529 ? 2.263 13.317 -10.719 1.00 91.56 529 THR A CA 1
ATOM 4117 C C . THR A 1 529 ? 2.513 12.116 -11.601 1.00 91.56 529 THR A C 1
ATOM 4119 O O . THR A 1 529 ? 2.222 10.996 -11.191 1.00 91.56 529 THR A O 1
ATOM 4122 N N . LEU A 1 530 ? 3.123 12.323 -12.763 1.00 91.81 530 LEU A N 1
ATOM 4123 C CA . LEU A 1 530 ? 3.688 11.258 -13.585 1.00 91.81 530 LEU A CA 1
ATOM 4124 C C . LEU A 1 530 ? 5.195 11.205 -13.345 1.00 91.81 530 LEU A C 1
ATOM 4126 O O . LEU A 1 530 ? 5.890 12.206 -13.486 1.00 91.81 530 LEU A O 1
ATOM 4130 N N . PHE A 1 531 ? 5.720 10.055 -12.933 1.00 91.38 531 PHE A N 1
ATOM 4131 C CA . PHE A 1 531 ? 7.157 9.921 -12.717 1.00 91.38 531 PHE A CA 1
ATOM 4132 C C . PHE A 1 531 ? 7.848 9.402 -13.971 1.00 91.38 531 PHE A C 1
ATOM 4134 O O . PHE A 1 531 ? 7.385 8.421 -14.549 1.00 91.38 531 PHE A O 1
ATOM 4141 N N . VAL A 1 532 ? 8.981 10.007 -14.331 1.00 91.94 532 VAL A N 1
ATOM 4142 C CA . VAL A 1 532 ? 9.860 9.556 -15.421 1.00 91.94 532 VAL A CA 1
ATOM 4143 C C . VAL A 1 532 ? 11.236 9.229 -14.852 1.00 91.94 532 VAL A C 1
ATOM 4145 O O . VAL A 1 532 ? 11.784 9.969 -14.032 1.00 91.94 532 VAL A O 1
ATOM 4148 N N . ARG A 1 533 ? 11.803 8.092 -15.254 1.00 88.75 533 ARG A N 1
ATOM 4149 C CA . ARG A 1 533 ? 13.115 7.648 -14.781 1.00 88.75 533 ARG A CA 1
ATOM 4150 C C . ARG A 1 533 ? 14.232 8.454 -15.439 1.00 88.75 533 ARG A C 1
ATOM 4152 O O . ARG A 1 533 ? 14.320 8.499 -16.665 1.00 88.75 533 ARG A O 1
ATOM 4159 N N . LYS A 1 534 ? 15.130 9.018 -14.635 1.00 92.12 534 LYS A N 1
ATOM 4160 C CA . LYS A 1 534 ? 16.328 9.703 -15.125 1.00 92.12 534 LYS A CA 1
ATOM 4161 C C . LYS A 1 534 ? 17.171 8.765 -15.991 1.00 92.12 534 LYS A C 1
ATOM 4163 O O . LYS A 1 534 ? 17.396 7.614 -15.619 1.00 92.12 534 LYS A O 1
ATOM 4168 N N . GLY A 1 535 ? 17.611 9.254 -17.148 1.00 88.56 535 GLY A N 1
ATOM 4169 C CA . GLY A 1 535 ? 18.403 8.477 -18.107 1.00 88.56 535 GLY A CA 1
ATOM 4170 C C . GLY A 1 535 ? 17.612 7.456 -18.933 1.00 88.56 535 GLY A C 1
ATOM 4171 O O . GLY A 1 535 ? 18.224 6.669 -19.651 1.00 88.56 535 GLY A O 1
ATOM 4172 N N . SER A 1 536 ? 16.276 7.440 -18.849 1.00 89.88 536 SER A N 1
ATOM 4173 C CA . SER A 1 536 ? 15.461 6.696 -19.817 1.00 89.88 536 SER A CA 1
ATOM 4174 C C . SER A 1 536 ? 15.503 7.367 -21.193 1.00 89.88 536 SER A C 1
ATOM 4176 O O . SER A 1 536 ? 15.572 8.594 -21.289 1.00 89.88 536 SER A O 1
ATOM 4178 N N . MET A 1 537 ? 15.484 6.537 -22.237 1.00 92.31 537 MET A N 1
ATOM 4179 C CA . MET A 1 537 ? 15.468 6.945 -23.640 1.00 92.31 537 MET A CA 1
ATOM 4180 C C . MET A 1 537 ? 14.278 6.277 -24.329 1.00 92.31 537 MET A C 1
ATOM 4182 O O . MET A 1 537 ? 13.980 5.108 -24.061 1.00 92.31 537 MET A O 1
ATOM 4186 N N . PHE A 1 538 ? 13.607 7.005 -25.213 1.00 93.25 538 PHE A N 1
ATOM 4187 C CA . PHE A 1 538 ? 12.374 6.590 -25.866 1.00 93.25 538 PHE A CA 1
ATOM 4188 C C . PHE A 1 538 ? 12.456 6.824 -27.372 1.00 93.25 538 PHE A C 1
ATOM 4190 O O . PHE A 1 538 ? 13.050 7.798 -27.832 1.00 93.25 538 PHE A O 1
ATOM 4197 N N . SER A 1 539 ? 11.807 5.943 -28.127 1.00 92.88 539 SER A N 1
ATOM 4198 C CA . SER A 1 539 ? 11.425 6.212 -29.509 1.00 92.88 539 SER A CA 1
ATOM 4199 C C . SER A 1 539 ? 10.099 6.967 -29.560 1.00 92.88 539 SER A C 1
ATOM 4201 O O . SER A 1 539 ? 9.332 6.979 -28.590 1.00 92.88 539 SER A O 1
ATOM 4203 N N . GLU A 1 540 ? 9.790 7.564 -30.711 1.00 93.06 540 GLU A N 1
ATOM 4204 C CA . GLU A 1 540 ? 8.509 8.244 -30.930 1.00 93.06 540 GLU A CA 1
ATOM 4205 C C . GLU A 1 540 ? 7.320 7.290 -30.722 1.00 93.06 540 GLU A C 1
ATOM 4207 O O . GLU A 1 540 ? 6.357 7.616 -30.025 1.00 93.06 540 GLU A O 1
ATOM 4212 N N . VAL A 1 541 ? 7.411 6.071 -31.264 1.00 91.81 541 VAL A N 1
ATOM 4213 C CA . VAL A 1 541 ? 6.382 5.033 -31.096 1.00 91.81 541 VAL A CA 1
ATOM 4214 C C . VAL A 1 541 ? 6.265 4.626 -29.633 1.00 91.81 541 VAL A C 1
ATOM 4216 O O . VAL A 1 541 ? 5.160 4.563 -29.087 1.00 91.81 541 VAL A O 1
ATOM 4219 N N . ARG A 1 542 ? 7.396 4.428 -28.947 1.00 90.94 542 ARG A N 1
ATOM 4220 C CA . ARG A 1 542 ? 7.394 4.056 -27.533 1.00 90.94 542 ARG A CA 1
ATOM 4221 C C . ARG A 1 542 ? 6.758 5.122 -26.652 1.00 90.94 542 ARG A C 1
ATOM 4223 O O . ARG A 1 542 ? 6.028 4.771 -25.722 1.00 90.94 542 ARG A O 1
ATOM 4230 N N . LEU A 1 543 ? 7.017 6.397 -26.932 1.00 93.44 543 LEU A N 1
ATOM 4231 C CA . LEU A 1 543 ? 6.431 7.501 -26.185 1.00 93.44 543 LEU A CA 1
ATOM 4232 C C . LEU A 1 543 ? 4.914 7.574 -26.404 1.00 93.44 543 LEU A C 1
ATOM 4234 O O . LEU A 1 543 ? 4.173 7.659 -25.426 1.00 93.44 543 LEU A O 1
ATOM 4238 N N . LYS A 1 544 ? 4.433 7.428 -27.648 1.00 93.50 544 LYS A N 1
ATOM 4239 C CA . LYS A 1 544 ? 2.991 7.346 -27.953 1.00 93.50 544 LYS A CA 1
ATOM 4240 C C . LYS A 1 544 ? 2.309 6.195 -27.213 1.00 93.50 544 LYS A C 1
ATOM 4242 O O . LYS A 1 544 ? 1.273 6.397 -26.585 1.00 93.50 544 LYS A O 1
ATOM 4247 N N . MET A 1 545 ? 2.923 5.010 -27.190 1.00 92.31 545 MET A N 1
ATOM 4248 C CA . MET A 1 545 ? 2.414 3.868 -26.419 1.00 92.31 545 MET A CA 1
ATOM 4249 C C . MET A 1 545 ? 2.361 4.132 -24.908 1.00 92.31 545 MET A C 1
ATOM 4251 O O . MET A 1 545 ? 1.533 3.545 -24.208 1.00 92.31 545 MET A O 1
ATOM 4255 N N . LEU A 1 546 ? 3.285 4.931 -24.369 1.00 92.38 546 LEU A N 1
ATOM 4256 C CA . LEU A 1 546 ? 3.278 5.309 -22.954 1.00 92.38 546 LEU A CA 1
ATOM 4257 C C . LEU A 1 546 ? 2.189 6.340 -22.662 1.00 92.38 546 LEU A C 1
ATOM 4259 O O . LEU A 1 546 ? 1.482 6.172 -21.675 1.00 92.38 546 LEU A O 1
ATOM 4263 N N . ILE A 1 547 ? 1.998 7.330 -23.539 1.00 94.69 547 ILE A N 1
ATOM 4264 C CA . ILE A 1 547 ? 0.895 8.298 -23.449 1.00 94.69 547 ILE A CA 1
ATOM 4265 C C . ILE A 1 547 ? -0.448 7.560 -23.459 1.00 94.69 547 ILE A C 1
ATOM 4267 O O . ILE A 1 547 ? -1.239 7.735 -22.534 1.00 94.69 547 ILE A O 1
ATOM 4271 N N . ALA A 1 548 ? -0.663 6.665 -24.428 1.00 95.00 548 ALA A N 1
ATOM 4272 C CA . ALA A 1 548 ? -1.901 5.897 -24.552 1.00 95.00 548 ALA A CA 1
ATOM 4273 C C . ALA A 1 548 ? -2.204 5.038 -23.305 1.00 95.00 548 ALA A C 1
ATOM 4275 O O . ALA A 1 548 ? -3.353 4.893 -22.885 1.00 95.00 548 ALA A O 1
ATOM 4276 N N . HIS A 1 549 ? -1.165 4.461 -22.698 1.00 93.44 549 HIS A N 1
ATOM 4277 C CA . HIS A 1 549 ? -1.290 3.531 -21.574 1.00 93.44 549 HIS A CA 1
ATOM 4278 C C . HIS A 1 549 ? -1.398 4.237 -20.224 1.00 93.44 549 HIS A C 1
ATOM 4280 O O . HIS A 1 549 ? -2.345 4.010 -19.479 1.00 93.44 549 HIS A O 1
ATOM 4286 N N . GLU A 1 550 ? -0.430 5.087 -19.892 1.00 92.44 550 GLU A N 1
ATOM 4287 C CA . GLU A 1 550 ? -0.373 5.744 -18.587 1.00 92.44 550 GLU A CA 1
ATOM 4288 C C . GLU A 1 550 ? -1.366 6.906 -18.523 1.00 92.44 550 GLU A C 1
ATOM 4290 O O . GLU A 1 550 ? -2.154 6.982 -17.583 1.00 92.44 550 GLU A O 1
ATOM 4295 N N . ILE A 1 551 ? 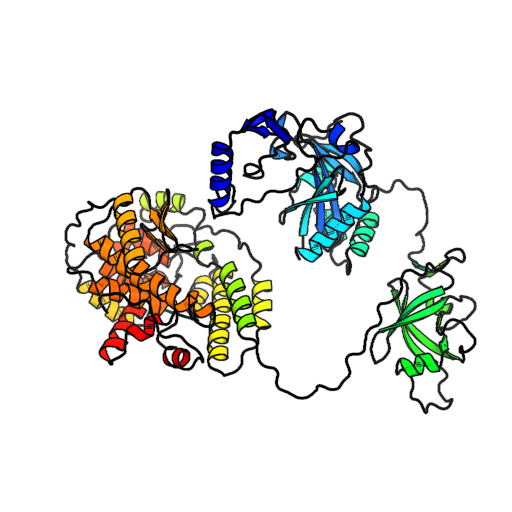-1.377 7.786 -19.531 1.00 94.56 551 ILE A N 1
ATOM 4296 C CA . ILE A 1 551 ? -2.201 8.999 -19.502 1.00 94.56 551 ILE A CA 1
ATOM 4297 C C . ILE A 1 551 ? -3.616 8.696 -19.984 1.00 94.56 551 ILE A C 1
ATOM 4299 O O . ILE A 1 551 ? -4.566 8.738 -19.205 1.00 94.56 551 ILE A O 1
ATOM 4303 N N . GLU A 1 552 ? -3.755 8.328 -21.255 1.00 96.00 552 GLU A N 1
ATOM 4304 C CA . GLU A 1 552 ? -5.049 8.215 -21.936 1.00 96.00 552 GLU A CA 1
ATOM 4305 C C . GLU A 1 552 ? -5.871 6.996 -21.498 1.00 96.00 552 GLU A C 1
ATOM 4307 O O . GLU A 1 552 ? -7.017 6.842 -21.914 1.00 96.00 552 GLU A O 1
ATOM 4312 N N . THR A 1 553 ? -5.321 6.139 -20.634 1.00 95.44 553 THR A N 1
ATOM 4313 C CA . THR A 1 553 ? -6.069 5.065 -19.974 1.00 95.44 553 THR A CA 1
ATOM 4314 C C . THR A 1 553 ? -6.084 5.258 -18.462 1.00 95.44 553 THR A C 1
ATOM 4316 O O . THR A 1 553 ? -7.128 5.602 -17.907 1.00 95.44 553 THR A O 1
ATOM 4319 N N . HIS A 1 554 ? -4.954 5.069 -17.769 1.00 94.19 554 HIS A N 1
ATOM 4320 C CA . HIS A 1 554 ? -4.952 5.003 -16.299 1.00 94.19 554 HIS A CA 1
ATOM 4321 C C . HIS A 1 554 ? -5.252 6.337 -15.610 1.00 94.19 554 HIS A C 1
ATOM 4323 O O . HIS A 1 554 ? -5.902 6.324 -14.559 1.00 94.19 554 HIS A O 1
ATOM 4329 N N . ILE A 1 555 ? -4.779 7.460 -16.163 1.00 95.19 555 ILE A N 1
ATOM 4330 C CA . ILE A 1 555 ? -5.022 8.800 -15.607 1.00 95.19 555 ILE A CA 1
ATOM 4331 C C . ILE A 1 555 ? -6.431 9.273 -15.956 1.00 95.19 555 ILE A C 1
ATOM 4333 O O . ILE A 1 555 ? -7.191 9.564 -15.038 1.00 95.19 555 ILE A O 1
ATOM 4337 N N . LEU A 1 556 ? -6.840 9.267 -17.233 1.00 96.06 556 LEU A N 1
ATOM 4338 C CA . LEU A 1 556 ? -8.180 9.757 -17.605 1.00 96.06 556 LEU A CA 1
ATOM 4339 C C . LEU A 1 556 ? -9.307 8.986 -16.894 1.00 96.06 556 LEU A C 1
ATOM 4341 O O . LEU A 1 556 ? -10.266 9.588 -16.416 1.00 96.06 556 LEU A O 1
ATOM 4345 N N . THR A 1 557 ? -9.180 7.662 -16.753 1.00 96.06 557 THR A N 1
ATOM 4346 C CA . THR A 1 557 ? -10.156 6.851 -15.998 1.00 96.06 557 THR A CA 1
ATOM 4347 C C . THR A 1 557 ? -10.125 7.137 -14.494 1.00 96.06 557 THR A C 1
ATOM 4349 O O . THR A 1 557 ? -11.168 7.073 -13.844 1.00 96.06 557 THR A O 1
ATOM 4352 N N . ALA A 1 558 ? -8.960 7.460 -13.917 1.00 94.75 558 ALA A N 1
ATOM 4353 C CA . ALA A 1 558 ? -8.853 7.862 -12.515 1.00 94.75 558 ALA A CA 1
ATOM 4354 C C . ALA A 1 558 ? -9.544 9.206 -12.272 1.00 94.75 558 ALA A C 1
ATOM 4356 O O . ALA A 1 558 ? -10.312 9.321 -11.321 1.00 94.75 558 ALA A O 1
ATOM 4357 N N . GLU A 1 559 ? -9.309 10.184 -13.142 1.00 94.94 559 GLU A N 1
ATOM 4358 C CA . GLU A 1 559 ? -9.880 11.530 -13.047 1.00 94.94 559 GLU A CA 1
ATOM 4359 C C . GLU A 1 559 ? -11.396 11.521 -13.272 1.00 94.94 559 GLU A C 1
ATOM 4361 O O . GLU A 1 559 ? -12.150 12.106 -12.494 1.00 94.94 559 GLU A O 1
ATOM 4366 N N . ASN A 1 560 ? -11.892 10.770 -14.261 1.00 96.19 560 ASN A N 1
ATOM 4367 C CA . ASN A 1 560 ? -13.335 10.537 -14.383 1.00 96.19 560 ASN A CA 1
ATOM 4368 C C . ASN A 1 560 ? -13.896 9.840 -13.136 1.00 96.19 560 ASN A C 1
ATOM 4370 O O . ASN A 1 560 ? -14.972 10.205 -12.673 1.00 96.19 560 ASN A O 1
ATOM 4374 N N . GLY A 1 561 ? -13.157 8.882 -12.566 1.00 95.50 561 GLY A N 1
ATOM 4375 C CA . GLY A 1 561 ? -13.528 8.180 -11.340 1.00 95.50 561 GLY A CA 1
ATOM 4376 C C . GLY A 1 561 ? -13.548 9.062 -10.084 1.00 95.50 561 GLY A C 1
ATOM 4377 O O . GLY A 1 561 ? -14.342 8.798 -9.185 1.00 95.50 561 GLY A O 1
ATOM 4378 N N . GLU A 1 562 ? -12.707 10.098 -10.010 1.00 93.12 562 GLU A N 1
ATOM 4379 C CA . GLU A 1 562 ? -12.687 11.078 -8.908 1.00 93.12 562 GLU A CA 1
ATOM 4380 C C . GLU A 1 562 ? -13.928 11.981 -8.949 1.00 93.12 562 GLU A C 1
ATOM 4382 O O . GLU A 1 562 ? -14.436 12.398 -7.914 1.00 93.12 562 GLU A O 1
ATOM 4387 N N . ASN A 1 563 ? -14.474 12.203 -10.149 1.00 92.50 563 ASN A N 1
ATOM 4388 C CA . ASN A 1 563 ? -15.722 12.933 -10.364 1.00 92.50 563 ASN A CA 1
ATOM 4389 C C . ASN A 1 563 ? -16.988 12.097 -10.083 1.00 92.50 563 ASN A C 1
ATOM 4391 O O . ASN A 1 563 ? -18.100 12.598 -10.265 1.00 92.50 563 ASN A O 1
ATOM 4395 N N . GLN A 1 564 ? -16.852 10.835 -9.658 1.00 94.94 564 GLN A N 1
ATOM 4396 C CA . GLN A 1 564 ? -17.986 9.979 -9.298 1.00 94.94 564 GLN A CA 1
ATOM 4397 C C . GLN A 1 564 ? -18.346 10.093 -7.805 1.00 94.94 564 GLN A C 1
ATOM 4399 O O . GLN A 1 564 ? -17.510 10.484 -6.991 1.00 94.94 564 GLN A O 1
ATOM 4404 N N . PRO A 1 565 ? -19.562 9.682 -7.387 1.00 91.75 565 PRO A N 1
ATOM 4405 C CA . PRO A 1 565 ? -20.028 9.848 -6.004 1.00 91.75 565 PRO A CA 1
ATOM 4406 C C . PRO A 1 565 ? -19.212 9.116 -4.921 1.00 91.75 565 PRO A C 1
ATOM 4408 O O . PRO A 1 565 ? -19.365 9.418 -3.737 1.00 91.75 565 PRO A O 1
ATOM 4411 N N . TYR A 1 566 ? -18.377 8.139 -5.296 1.00 94.56 566 TYR A N 1
ATOM 4412 C CA . TYR A 1 566 ? -17.614 7.301 -4.365 1.00 94.56 566 TYR A CA 1
ATOM 4413 C C . TYR A 1 566 ? -16.171 7.103 -4.837 1.00 94.56 566 TYR A C 1
ATOM 4415 O O . TYR A 1 566 ? -15.911 6.833 -6.010 1.00 94.56 566 TYR A O 1
ATOM 4423 N N . LYS A 1 567 ? -15.224 7.117 -3.894 1.00 93.12 567 LYS A N 1
ATOM 4424 C CA . LYS A 1 567 ? -13.776 7.002 -4.141 1.00 93.12 567 LYS A CA 1
ATOM 4425 C C . LYS A 1 567 ? -13.395 5.663 -4.766 1.00 93.12 567 LYS A C 1
ATOM 4427 O O . LYS A 1 567 ? -12.341 5.555 -5.395 1.00 93.12 567 LYS A O 1
ATOM 4432 N N . VAL A 1 568 ? -14.217 4.625 -4.594 1.00 94.38 568 VAL A N 1
ATOM 4433 C CA . VAL A 1 568 ? -14.010 3.318 -5.231 1.00 94.38 568 VAL A CA 1
ATOM 4434 C C . VAL A 1 568 ? -13.929 3.414 -6.760 1.00 94.38 568 VAL A C 1
ATOM 4436 O O . VAL A 1 568 ? -13.189 2.633 -7.349 1.00 94.38 568 VAL A O 1
ATOM 4439 N N . PHE A 1 569 ? -14.585 4.385 -7.408 1.00 95.69 569 PHE A N 1
ATOM 4440 C CA . PHE A 1 569 ? -14.500 4.573 -8.863 1.00 95.69 569 PHE A CA 1
ATOM 4441 C C . PHE A 1 569 ? -13.139 5.116 -9.318 1.00 95.69 569 PHE A C 1
ATOM 4443 O O . PHE A 1 569 ? -12.634 4.680 -10.349 1.00 95.69 569 PHE A O 1
ATOM 4450 N N . ASN A 1 570 ? -12.501 5.990 -8.536 1.00 93.75 570 ASN A N 1
ATOM 4451 C CA . ASN A 1 570 ? -11.114 6.414 -8.759 1.00 93.75 570 ASN A CA 1
ATOM 4452 C C . ASN A 1 570 ? -10.111 5.291 -8.432 1.00 93.75 570 ASN A C 1
ATOM 4454 O O . ASN A 1 570 ? -9.149 5.056 -9.167 1.00 93.75 570 ASN A O 1
ATOM 4458 N N . ARG A 1 571 ? -10.329 4.576 -7.318 1.00 89.50 571 ARG A N 1
ATOM 4459 C CA . ARG A 1 571 ? -9.377 3.580 -6.789 1.00 89.50 571 ARG A CA 1
ATOM 4460 C C . ARG A 1 571 ? -9.475 2.193 -7.420 1.00 89.50 571 ARG A C 1
ATOM 4462 O O . ARG A 1 571 ? -8.508 1.435 -7.339 1.00 89.50 571 ARG A O 1
ATOM 4469 N N . GLY A 1 572 ? -10.621 1.849 -7.994 1.00 94.62 572 GLY A N 1
ATOM 4470 C CA . GLY A 1 572 ? -10.904 0.544 -8.580 1.00 94.62 572 GLY A CA 1
ATOM 4471 C C . GLY A 1 572 ? -11.906 -0.301 -7.792 1.00 94.62 572 GLY A C 1
ATOM 4472 O O . GLY A 1 572 ? -11.630 -0.717 -6.656 1.00 94.62 572 GLY A O 1
ATOM 4473 N N . LEU A 1 573 ? -13.023 -0.636 -8.445 1.00 96.88 573 LEU A N 1
ATOM 4474 C CA . LEU A 1 573 ? -13.973 -1.680 -8.046 1.00 96.88 573 LEU A CA 1
ATOM 4475 C C . LEU A 1 573 ? -13.313 -3.070 -8.081 1.00 96.88 573 LEU A C 1
ATOM 4477 O O . LEU A 1 573 ? -12.185 -3.233 -8.531 1.00 96.88 573 LEU A O 1
ATOM 4481 N N . ALA A 1 574 ? -13.995 -4.101 -7.584 1.00 96.50 574 ALA A N 1
ATOM 4482 C CA . ALA A 1 574 ? -13.436 -5.452 -7.584 1.00 96.50 574 ALA A CA 1
ATOM 4483 C C . ALA A 1 574 ? -13.106 -5.946 -9.005 1.00 96.50 574 ALA A C 1
ATOM 4485 O O . ALA A 1 574 ? -13.944 -5.895 -9.897 1.00 96.50 574 ALA A O 1
ATOM 4486 N N . GLY A 1 575 ? -11.895 -6.459 -9.215 1.00 95.00 575 GLY A N 1
ATOM 4487 C CA . GLY A 1 575 ? -11.457 -7.006 -10.501 1.00 95.00 575 GLY A CA 1
ATOM 4488 C C . GLY A 1 575 ? -11.198 -5.962 -11.591 1.00 95.00 575 GLY A C 1
ATOM 4489 O O . GLY A 1 575 ? -10.987 -6.348 -12.739 1.00 95.00 575 GLY A O 1
ATOM 4490 N N . TYR A 1 576 ? -11.189 -4.664 -11.263 1.00 96.44 576 TYR A N 1
ATOM 4491 C CA . TYR A 1 576 ? -11.028 -3.574 -12.236 1.00 96.44 576 TYR A CA 1
ATOM 4492 C C . TYR A 1 576 ? -9.768 -3.668 -13.107 1.00 96.44 576 TYR A C 1
ATOM 4494 O O . TYR A 1 576 ? -9.726 -3.127 -14.209 1.00 96.44 576 TYR A O 1
ATOM 4502 N N . LEU A 1 577 ? -8.734 -4.339 -12.596 1.00 94.25 577 LEU A N 1
ATOM 4503 C CA . LEU A 1 577 ? -7.429 -4.421 -13.234 1.00 94.25 577 LEU A CA 1
ATOM 4504 C C . LEU A 1 577 ? -7.492 -5.120 -14.602 1.00 94.25 577 LEU A C 1
ATOM 4506 O O . LEU A 1 577 ? -6.764 -4.728 -15.500 1.00 94.25 577 LEU A O 1
ATOM 4510 N N . GLU A 1 578 ? -8.385 -6.098 -14.782 1.00 95.81 578 GLU A N 1
ATOM 4511 C CA . GLU A 1 578 ? -8.567 -6.789 -16.069 1.00 95.81 578 GLU A CA 1
ATOM 4512 C C . GLU A 1 578 ? -8.993 -5.810 -17.176 1.00 95.81 578 GLU A C 1
ATOM 4514 O O . GLU A 1 578 ? -8.344 -5.735 -18.215 1.00 95.81 578 GLU A O 1
ATOM 4519 N N . THR A 1 579 ? -10.017 -4.987 -16.928 1.00 97.50 579 THR A N 1
ATOM 4520 C CA . THR A 1 579 ? -10.478 -3.970 -17.889 1.00 97.50 579 THR A CA 1
ATOM 4521 C C . THR A 1 579 ? -9.448 -2.880 -18.103 1.00 97.50 579 THR A C 1
ATOM 4523 O O . THR A 1 579 ? -9.213 -2.497 -19.240 1.00 97.50 579 THR A O 1
ATOM 4526 N N . GLN A 1 580 ? -8.842 -2.361 -17.030 1.00 96.00 580 GLN A N 1
ATOM 4527 C CA . GLN A 1 580 ? -7.892 -1.251 -17.137 1.00 96.00 580 GLN A CA 1
ATOM 4528 C C . GLN A 1 580 ? -6.661 -1.643 -17.950 1.00 96.00 580 GLN A C 1
ATOM 4530 O O . GLN A 1 580 ? -6.280 -0.926 -18.869 1.00 96.00 580 GLN A O 1
ATOM 4535 N N . GLU A 1 581 ? -6.067 -2.797 -17.653 1.00 94.50 581 GLU A N 1
ATOM 4536 C CA . GLU A 1 581 ? -4.894 -3.268 -18.386 1.00 94.50 581 GLU A CA 1
ATOM 4537 C C . GLU A 1 581 ? -5.263 -3.708 -19.806 1.00 94.50 581 GLU A C 1
ATOM 4539 O O . GLU A 1 581 ? -4.523 -3.427 -20.745 1.00 94.50 581 GLU A O 1
ATOM 4544 N N . GLY A 1 582 ? -6.433 -4.327 -19.991 1.00 96.75 582 GLY A N 1
ATOM 4545 C CA . GLY A 1 582 ? -6.943 -4.687 -21.312 1.00 96.75 582 GLY A CA 1
ATOM 4546 C C . GLY A 1 582 ? -7.179 -3.479 -22.218 1.00 96.75 582 GLY A C 1
ATOM 4547 O O . GLY A 1 582 ? -6.731 -3.470 -23.365 1.00 96.75 582 GLY A O 1
ATOM 4548 N N . LEU A 1 583 ? -7.824 -2.438 -21.686 1.00 97.19 583 LEU A N 1
ATOM 4549 C CA . LEU A 1 583 ? -8.049 -1.168 -22.373 1.00 97.19 583 LEU A CA 1
ATOM 4550 C C . LEU A 1 583 ? -6.719 -0.470 -22.677 1.00 97.19 583 LEU A C 1
ATOM 4552 O O . LEU A 1 583 ? -6.533 0.024 -23.784 1.00 97.19 583 LEU A O 1
ATOM 4556 N N . ALA A 1 584 ? -5.761 -0.501 -21.748 1.00 94.94 584 ALA A N 1
ATOM 4557 C CA . ALA A 1 584 ? -4.452 0.111 -21.948 1.00 94.94 584 ALA A CA 1
ATOM 4558 C C . ALA A 1 584 ? -3.637 -0.604 -23.041 1.00 94.94 584 ALA A C 1
ATOM 4560 O O . ALA A 1 584 ? -2.988 0.055 -23.853 1.00 94.94 584 ALA A O 1
ATOM 4561 N N . VAL A 1 585 ? -3.690 -1.942 -23.100 1.00 95.00 585 VAL A N 1
ATOM 4562 C CA . VAL A 1 585 ? -3.069 -2.734 -24.178 1.00 95.00 585 VAL A CA 1
ATOM 4563 C C . VAL A 1 585 ? -3.768 -2.475 -25.512 1.00 95.00 585 VAL A C 1
ATOM 4565 O O . VAL A 1 585 ? -3.091 -2.257 -26.512 1.00 95.00 585 VAL A O 1
ATOM 4568 N N . ARG A 1 586 ? -5.106 -2.424 -25.545 1.00 95.06 586 ARG A N 1
ATOM 4569 C CA . ARG A 1 586 ? -5.865 -2.058 -26.753 1.00 95.06 586 ARG A CA 1
ATOM 4570 C C . ARG A 1 586 ? -5.456 -0.679 -27.271 1.00 95.06 586 ARG A C 1
ATOM 4572 O O . ARG A 1 586 ? -5.126 -0.543 -28.443 1.00 95.06 586 ARG A O 1
ATOM 4579 N N . ASN A 1 587 ? -5.440 0.326 -26.403 1.00 95.31 587 ASN A N 1
ATOM 4580 C CA . ASN A 1 587 ? -5.099 1.696 -26.776 1.00 95.31 587 ASN A CA 1
ATOM 4581 C C . ASN A 1 587 ? -3.654 1.792 -27.284 1.00 95.31 587 ASN A C 1
ATOM 4583 O O . ASN A 1 587 ? -3.398 2.477 -28.267 1.00 95.31 587 ASN A O 1
ATOM 4587 N N . GLN A 1 588 ? -2.727 1.036 -26.682 1.00 92.62 588 GLN A N 1
ATOM 4588 C CA . GLN A 1 588 ? -1.363 0.894 -27.196 1.00 92.62 588 GLN A CA 1
ATOM 4589 C C . GLN A 1 588 ? -1.324 0.345 -28.620 1.00 92.62 588 GLN A C 1
ATOM 4591 O O . GLN A 1 588 ? -0.607 0.898 -29.443 1.00 92.62 588 GLN A O 1
ATOM 4596 N N . MET A 1 589 ? -2.095 -0.705 -28.909 1.00 91.62 589 MET A N 1
ATOM 4597 C CA . MET A 1 589 ? -2.135 -1.331 -30.236 1.00 91.62 589 MET A CA 1
ATOM 4598 C C . MET A 1 589 ? -2.681 -0.387 -31.316 1.00 91.62 589 MET A C 1
ATOM 4600 O O . MET A 1 589 ? -2.273 -0.482 -32.466 1.00 91.62 589 MET A O 1
ATOM 4604 N N . LEU A 1 590 ? -3.587 0.528 -30.958 1.00 91.94 590 LEU A N 1
ATOM 4605 C CA . LEU A 1 590 ? -4.178 1.482 -31.905 1.00 91.94 590 LEU A CA 1
ATOM 4606 C C . LEU A 1 590 ? -3.238 2.626 -32.290 1.00 91.94 590 LEU A C 1
ATOM 4608 O O . LEU A 1 590 ? -3.375 3.186 -33.374 1.00 91.94 590 LEU A O 1
ATOM 4612 N N . VAL A 1 591 ? -2.301 2.987 -31.410 1.00 90.38 591 VAL A N 1
ATOM 4613 C CA . VAL A 1 591 ? -1.338 4.075 -31.658 1.00 90.38 591 VAL A CA 1
ATOM 4614 C C . VAL A 1 591 ? -0.003 3.578 -32.222 1.00 90.38 591 VAL A C 1
ATOM 4616 O O . VAL A 1 591 ? 0.883 4.393 -32.489 1.00 90.38 591 VAL A O 1
ATOM 4619 N N . THR A 1 592 ? 0.155 2.262 -32.390 1.00 86.94 592 THR A N 1
ATOM 4620 C CA . THR A 1 592 ? 1.309 1.628 -33.043 1.00 86.94 592 THR A CA 1
ATOM 4621 C C . THR A 1 592 ? 0.999 1.326 -34.504 1.00 86.94 592 THR A C 1
ATOM 4623 O O . THR A 1 592 ? 0.024 0.644 -34.800 1.00 86.94 592 THR A O 1
ATOM 4626 N N . ASP A 1 593 ? 1.848 1.802 -35.411 1.00 86.06 593 ASP A N 1
ATOM 4627 C CA . ASP A 1 593 ? 1.751 1.602 -36.864 1.00 86.06 593 ASP A CA 1
ATOM 4628 C C . ASP A 1 593 ? 2.543 0.382 -37.374 1.00 86.06 593 ASP A C 1
ATOM 4630 O O . ASP A 1 593 ? 2.402 -0.010 -38.531 1.00 86.06 593 ASP A O 1
ATOM 4634 N N . HIS A 1 594 ? 3.355 -0.234 -36.515 1.00 86.50 594 HIS A N 1
ATOM 4635 C CA . HIS A 1 594 ? 4.113 -1.454 -36.782 1.00 86.50 594 HIS A CA 1
ATOM 4636 C C . HIS A 1 594 ? 4.299 -2.286 -35.504 1.00 86.50 594 HIS A C 1
ATOM 4638 O O . HIS A 1 594 ? 4.090 -1.799 -34.391 1.00 86.50 594 HIS A O 1
ATOM 4644 N N . ASP A 1 595 ? 4.717 -3.542 -35.665 1.00 86.19 595 ASP A N 1
ATOM 4645 C CA . ASP A 1 595 ? 4.995 -4.451 -34.554 1.00 86.19 595 ASP A CA 1
ATOM 4646 C C . ASP A 1 595 ? 6.233 -4.037 -33.755 1.00 86.19 595 ASP A C 1
ATOM 4648 O O . ASP A 1 595 ? 7.343 -4.004 -34.289 1.00 86.19 595 ASP A O 1
ATOM 4652 N N . VAL A 1 596 ? 6.070 -3.832 -32.447 1.00 86.94 596 VAL A N 1
ATOM 4653 C CA . VAL A 1 596 ? 7.181 -3.713 -31.495 1.00 86.94 596 VAL A CA 1
ATOM 4654 C C . VAL A 1 596 ? 7.133 -4.835 -30.460 1.00 86.94 596 VAL A C 1
ATOM 4656 O O . VAL A 1 596 ? 6.080 -5.402 -30.163 1.00 86.94 596 VAL A O 1
ATOM 4659 N N . GLU A 1 597 ? 8.275 -5.144 -29.838 1.00 83.19 597 GLU A N 1
ATOM 4660 C CA . GLU A 1 597 ? 8.385 -6.252 -28.872 1.00 83.19 597 GLU A CA 1
ATOM 4661 C C . GLU A 1 597 ? 7.324 -6.158 -27.756 1.00 83.19 597 GLU A C 1
ATOM 4663 O O . GLU A 1 597 ? 6.769 -7.165 -27.307 1.00 83.19 597 GLU A O 1
ATOM 4668 N N . LYS A 1 598 ? 6.978 -4.929 -27.342 1.00 84.50 598 LYS A N 1
ATOM 4669 C CA . LYS A 1 598 ? 5.986 -4.673 -26.290 1.00 84.50 598 LYS A CA 1
ATOM 4670 C C . LYS A 1 598 ? 4.566 -5.116 -26.644 1.00 84.50 598 LYS A C 1
ATOM 4672 O O . LYS A 1 598 ? 3.839 -5.456 -25.711 1.00 84.50 598 LYS A O 1
ATOM 4677 N N . ASN A 1 599 ? 4.175 -5.168 -27.919 1.00 88.38 599 ASN A N 1
ATOM 4678 C CA . ASN A 1 599 ? 2.846 -5.654 -28.316 1.00 88.38 599 ASN A CA 1
ATOM 4679 C C . ASN A 1 599 ? 2.624 -7.108 -27.857 1.00 88.38 599 ASN A C 1
ATOM 4681 O O . ASN A 1 599 ? 1.529 -7.479 -27.446 1.00 88.38 599 ASN A O 1
ATOM 4685 N N . TYR A 1 600 ? 3.687 -7.908 -27.821 1.00 90.75 600 TYR A N 1
ATOM 4686 C CA . TYR A 1 600 ? 3.637 -9.343 -27.530 1.00 90.75 600 TYR A CA 1
ATOM 4687 C C . TYR A 1 600 ? 3.805 -9.678 -26.043 1.00 90.75 600 TYR A C 1
ATOM 4689 O O . TYR A 1 600 ? 3.633 -10.822 -25.618 1.00 90.75 600 TYR A O 1
ATOM 4697 N N . TRP A 1 601 ? 4.129 -8.682 -25.214 1.00 89.56 601 TRP A N 1
ATOM 4698 C CA . TRP A 1 601 ? 4.436 -8.889 -23.800 1.00 89.56 601 TRP A CA 1
ATOM 4699 C C . TRP A 1 601 ? 3.259 -9.430 -22.988 1.00 89.56 601 TRP A C 1
ATOM 4701 O O . TRP A 1 601 ? 3.487 -10.215 -22.070 1.00 89.56 601 TRP A O 1
ATOM 4711 N N . SER A 1 602 ? 2.032 -9.007 -23.296 1.00 91.75 602 SER A N 1
ATOM 4712 C CA . SER A 1 602 ? 0.831 -9.460 -22.589 1.00 91.75 602 SER A CA 1
ATOM 4713 C C . SER A 1 602 ? 0.549 -10.940 -22.871 1.00 91.75 602 SER A C 1
ATOM 4715 O O . SER A 1 602 ? 0.315 -11.694 -21.928 1.00 91.75 602 SER A O 1
ATOM 4717 N N . ALA A 1 603 ? 0.651 -11.375 -24.131 1.00 95.12 603 ALA A N 1
ATOM 4718 C CA . ALA A 1 603 ? 0.504 -12.778 -24.526 1.00 95.12 603 ALA A CA 1
ATOM 4719 C C . ALA A 1 603 ? 1.607 -13.661 -23.913 1.00 95.12 603 ALA A C 1
ATOM 4721 O O . ALA A 1 603 ? 1.319 -14.719 -23.352 1.00 95.12 603 ALA A O 1
ATOM 4722 N N . LEU A 1 604 ? 2.860 -13.186 -23.906 1.00 94.56 604 LEU A N 1
ATOM 4723 C CA . LEU A 1 604 ? 3.978 -13.873 -23.246 1.00 94.56 604 LEU A CA 1
ATOM 4724 C C . LEU A 1 604 ? 3.704 -14.130 -21.757 1.00 94.56 604 LEU A C 1
ATOM 4726 O O . LEU A 1 604 ? 4.045 -15.191 -21.236 1.00 94.56 604 LEU A O 1
ATOM 4730 N N . SER A 1 605 ? 3.078 -13.178 -21.059 1.00 92.94 605 SER A N 1
ATOM 4731 C CA . SER A 1 605 ? 2.724 -13.343 -19.647 1.00 92.94 605 SER A CA 1
ATOM 4732 C C . SER A 1 605 ? 1.720 -14.472 -19.404 1.00 92.94 605 SER A C 1
ATOM 4734 O O . SER A 1 605 ? 1.803 -15.111 -18.358 1.00 92.94 605 SER A O 1
ATOM 4736 N N . VAL A 1 606 ? 0.824 -14.768 -20.353 1.00 96.12 606 VAL A N 1
ATOM 4737 C CA . VAL A 1 606 ? -0.106 -15.909 -20.259 1.00 96.12 606 VAL A CA 1
ATOM 4738 C C . VAL A 1 606 ? 0.665 -17.228 -20.259 1.00 96.12 606 VAL A C 1
ATOM 4740 O O . VAL A 1 606 ? 0.504 -18.034 -19.339 1.00 96.12 606 VAL A O 1
ATOM 4743 N N . LEU A 1 607 ? 1.564 -17.416 -21.233 1.00 95.62 607 LEU A N 1
ATOM 4744 C CA . LEU A 1 607 ? 2.408 -18.611 -21.303 1.00 95.62 607 LEU A CA 1
ATOM 4745 C C . LEU A 1 607 ? 3.318 -18.734 -20.085 1.00 95.62 607 LEU A C 1
ATOM 4747 O O . LEU A 1 607 ? 3.423 -19.810 -19.504 1.00 95.62 607 LEU A O 1
ATOM 4751 N N . ALA A 1 608 ? 3.933 -17.632 -19.656 1.00 95.06 608 ALA A N 1
ATOM 4752 C CA . ALA A 1 608 ? 4.800 -17.629 -18.487 1.00 95.06 608 ALA A CA 1
ATOM 4753 C C . ALA A 1 608 ? 4.058 -18.036 -17.208 1.00 95.06 608 ALA A C 1
ATOM 4755 O O . ALA A 1 608 ? 4.612 -18.788 -16.414 1.00 95.06 608 ALA A O 1
ATOM 4756 N N . VAL A 1 609 ? 2.814 -17.581 -17.008 1.00 95.44 609 VAL A N 1
ATOM 4757 C CA . VAL A 1 609 ? 1.990 -17.985 -15.858 1.00 95.44 609 VAL A CA 1
ATOM 4758 C C . VAL A 1 609 ? 1.642 -19.475 -15.922 1.00 95.44 609 VAL A C 1
ATOM 4760 O O . VAL A 1 609 ? 1.786 -20.166 -14.915 1.00 95.44 609 VAL A O 1
ATOM 4763 N N . SER A 1 610 ? 1.238 -19.980 -17.091 1.00 94.06 610 SER A N 1
ATOM 4764 C CA . SER A 1 610 ? 0.927 -21.404 -17.278 1.00 94.06 610 SER A CA 1
ATOM 4765 C C . SER A 1 610 ? 2.147 -22.296 -17.025 1.00 94.06 610 SER A C 1
ATOM 4767 O O . SER A 1 610 ? 2.076 -23.241 -16.244 1.00 94.06 610 SER A O 1
ATOM 4769 N N . VAL A 1 611 ? 3.302 -21.945 -17.597 1.00 94.06 611 VAL A N 1
ATOM 4770 C CA . VAL A 1 611 ? 4.551 -22.700 -17.424 1.00 94.06 611 VAL A CA 1
ATOM 4771 C C . VAL A 1 611 ? 5.049 -22.619 -15.979 1.00 94.06 611 VAL A C 1
ATOM 4773 O O . VAL A 1 611 ? 5.415 -23.639 -15.400 1.00 94.06 611 VAL A O 1
ATOM 4776 N N . ALA A 1 612 ? 5.027 -21.436 -15.358 1.00 93.81 612 ALA A N 1
ATOM 4777 C CA . ALA A 1 612 ? 5.498 -21.250 -13.984 1.00 93.81 612 ALA A CA 1
ATOM 4778 C C . ALA A 1 612 ? 4.696 -22.048 -12.951 1.00 93.81 612 ALA A C 1
ATOM 4780 O O . ALA A 1 612 ? 5.236 -22.338 -11.882 1.00 93.81 612 ALA A O 1
ATOM 4781 N N . TYR A 1 613 ? 3.446 -22.416 -13.258 1.00 88.88 613 TYR A N 1
ATOM 4782 C CA . TYR A 1 613 ? 2.628 -23.235 -12.369 1.00 88.88 613 TYR A CA 1
ATOM 4783 C C . TYR A 1 613 ? 3.337 -24.548 -12.009 1.00 88.88 613 TYR A C 1
ATOM 4785 O O . TYR A 1 613 ? 3.392 -24.882 -10.831 1.00 88.88 613 TYR A O 1
ATOM 4793 N N . GLU A 1 614 ? 3.982 -25.210 -12.979 1.00 89.88 614 GLU A N 1
ATOM 4794 C CA . GLU A 1 614 ? 4.676 -26.497 -12.786 1.00 89.88 614 GLU A CA 1
ATOM 4795 C C . GLU A 1 614 ? 6.208 -26.407 -12.855 1.00 89.88 614 GLU A C 1
ATOM 4797 O O . GLU A 1 614 ? 6.906 -27.288 -12.353 1.00 89.88 614 GLU A O 1
ATOM 4802 N N . LYS A 1 615 ? 6.757 -25.374 -13.498 1.00 95.38 615 LYS A N 1
ATOM 4803 C CA . LYS A 1 615 ? 8.188 -25.292 -13.822 1.00 95.38 615 LYS A CA 1
ATOM 4804 C C . LYS A 1 615 ? 8.967 -24.371 -12.902 1.00 95.38 615 LYS A C 1
ATOM 4806 O O . LYS A 1 615 ? 8.403 -23.449 -12.326 1.00 95.38 615 LYS A O 1
ATOM 4811 N N . SER A 1 616 ? 10.271 -24.592 -12.788 1.00 95.88 616 SER A N 1
ATOM 4812 C CA . SER A 1 616 ? 11.189 -23.763 -11.996 1.00 95.88 616 SER A CA 1
ATOM 4813 C C . SER A 1 616 ? 11.435 -22.376 -12.618 1.00 95.88 616 SER A C 1
ATOM 4815 O O . SER A 1 616 ? 11.111 -22.132 -13.781 1.00 95.88 616 SER A O 1
ATOM 4817 N N . PHE A 1 617 ? 12.019 -21.441 -11.859 1.00 96.25 617 PHE A N 1
ATOM 4818 C CA . PHE A 1 617 ? 12.405 -20.114 -12.367 1.00 96.25 617 PHE A CA 1
ATOM 4819 C C . PHE A 1 617 ? 13.289 -20.200 -13.612 1.00 96.25 617 PHE A C 1
ATOM 4821 O O . PHE A 1 617 ? 13.051 -19.484 -14.585 1.00 96.25 617 PHE A O 1
ATOM 4828 N N . TYR A 1 618 ? 14.295 -21.075 -13.586 1.00 95.81 618 TYR A N 1
ATOM 4829 C CA . TYR A 1 618 ? 15.204 -21.274 -14.710 1.00 95.81 618 TYR A CA 1
ATOM 4830 C C . TYR A 1 618 ? 14.470 -21.793 -15.954 1.00 95.81 618 TYR A C 1
ATOM 4832 O O . TYR A 1 618 ? 14.676 -21.271 -17.041 1.00 95.81 618 TYR A O 1
ATOM 4840 N N . GLU A 1 619 ? 13.558 -22.754 -15.807 1.00 96.19 619 GLU A N 1
ATOM 4841 C CA . GLU A 1 619 ? 12.785 -23.274 -16.944 1.00 96.19 619 GLU A CA 1
ATOM 4842 C C . GLU A 1 619 ? 11.855 -22.215 -17.558 1.00 96.19 619 GLU A C 1
ATOM 4844 O O . GLU A 1 619 ? 11.714 -22.155 -18.777 1.00 96.19 619 GLU A O 1
ATOM 4849 N N . VAL A 1 620 ? 11.251 -21.341 -16.742 1.00 95.81 620 VAL A N 1
ATOM 4850 C CA . VAL A 1 620 ? 10.479 -20.194 -17.258 1.00 95.81 620 VAL A CA 1
ATOM 4851 C C . VAL A 1 620 ? 11.395 -19.227 -18.009 1.00 95.81 620 VAL A C 1
ATOM 4853 O O . VAL A 1 620 ? 11.027 -18.733 -19.072 1.00 95.81 620 VAL A O 1
ATOM 4856 N N . PHE A 1 621 ? 12.584 -18.954 -17.468 1.00 95.69 621 PHE A N 1
ATOM 4857 C CA . PHE A 1 621 ? 13.582 -18.106 -18.113 1.00 95.69 621 PHE A CA 1
ATOM 4858 C C . PHE A 1 621 ? 14.008 -18.666 -19.479 1.00 95.69 621 PHE A C 1
ATOM 4860 O O . PHE A 1 621 ? 13.985 -17.924 -20.460 1.00 95.69 621 PHE A O 1
ATOM 4867 N N . GLU A 1 622 ? 14.332 -19.956 -19.568 1.00 95.50 622 GLU A N 1
ATOM 4868 C CA . GLU A 1 622 ? 14.721 -20.594 -20.833 1.00 95.50 622 GLU A CA 1
ATOM 4869 C C . GLU A 1 622 ? 13.567 -20.599 -21.836 1.00 95.50 622 GLU A C 1
ATOM 4871 O O . GLU A 1 622 ? 13.772 -20.204 -22.976 1.00 95.50 622 GLU A O 1
ATOM 4876 N N . MET A 1 623 ? 12.335 -20.901 -21.410 1.00 95.38 623 MET A N 1
ATOM 4877 C CA . MET A 1 623 ? 11.165 -20.842 -22.295 1.00 95.38 623 MET A CA 1
ATOM 4878 C C . MET A 1 623 ? 11.003 -19.459 -22.943 1.00 95.38 623 MET A C 1
ATOM 4880 O O . MET A 1 623 ? 10.762 -19.350 -24.143 1.00 95.38 623 MET A O 1
ATOM 4884 N N . VAL A 1 624 ? 11.188 -18.379 -22.175 1.00 93.25 624 VAL A N 1
ATOM 4885 C CA . VAL A 1 624 ? 11.098 -17.014 -22.717 1.00 93.25 624 VAL A CA 1
ATOM 4886 C C . VAL A 1 624 ? 12.242 -16.724 -23.699 1.00 93.25 624 VAL A C 1
ATOM 4888 O O . VAL A 1 624 ? 12.038 -16.010 -24.682 1.00 93.25 624 VAL A O 1
ATOM 4891 N N . ARG A 1 625 ? 13.435 -17.281 -23.471 1.00 92.06 625 ARG A N 1
ATOM 4892 C CA . ARG A 1 625 ? 14.561 -17.167 -24.409 1.00 92.06 625 ARG A CA 1
ATOM 4893 C C . ARG A 1 625 ? 14.340 -17.952 -25.692 1.00 92.06 625 ARG A C 1
ATOM 4895 O O . ARG A 1 625 ? 14.662 -17.434 -26.756 1.00 92.06 625 ARG A O 1
ATOM 4902 N N . ASP A 1 626 ? 13.779 -19.152 -25.596 1.00 92.81 626 ASP A N 1
ATOM 4903 C CA . ASP A 1 626 ? 13.470 -20.008 -26.745 1.00 92.81 626 ASP A CA 1
ATOM 4904 C C . ASP A 1 626 ? 12.427 -19.351 -27.661 1.00 92.81 626 ASP A C 1
ATOM 4906 O O . ASP A 1 626 ? 12.471 -19.506 -28.879 1.00 92.81 626 ASP A O 1
ATOM 4910 N N . LEU A 1 627 ? 11.550 -18.512 -27.095 1.00 89.75 627 LEU A N 1
ATOM 4911 C CA . LEU A 1 627 ? 10.634 -17.646 -27.845 1.00 89.75 627 LEU A CA 1
ATOM 4912 C C . LEU A 1 627 ? 11.317 -16.426 -28.503 1.00 89.75 627 LEU A C 1
ATOM 4914 O O . LEU A 1 627 ? 10.657 -15.641 -29.186 1.00 89.75 627 LEU A O 1
ATOM 4918 N N . GLY A 1 628 ? 12.629 -16.249 -28.333 1.00 86.62 628 GLY A N 1
ATOM 4919 C CA . GLY A 1 628 ? 13.427 -15.205 -28.981 1.00 86.62 628 GLY A CA 1
ATOM 4920 C C . GLY A 1 628 ? 13.512 -13.874 -28.226 1.00 86.62 628 GLY A C 1
ATOM 4921 O O . GLY A 1 628 ? 13.926 -12.876 -28.814 1.00 86.62 628 GLY A O 1
ATOM 4922 N N . PHE A 1 629 ? 13.133 -13.824 -26.945 1.00 85.94 629 PHE A N 1
ATOM 4923 C CA . PHE A 1 629 ? 13.257 -12.614 -26.122 1.00 85.94 629 PHE A CA 1
ATOM 4924 C C . PHE A 1 629 ? 14.638 -12.506 -25.448 1.00 85.94 629 PHE A C 1
ATOM 4926 O O . PHE A 1 629 ? 15.320 -13.499 -25.193 1.00 85.94 629 PHE A O 1
ATOM 4933 N N . SER A 1 630 ? 15.050 -11.277 -25.113 1.00 84.75 630 SER A N 1
ATOM 4934 C CA . SER A 1 630 ? 16.350 -11.010 -24.473 1.00 84.75 630 SER A CA 1
ATOM 4935 C C . SER A 1 630 ? 16.490 -11.648 -23.080 1.00 84.75 630 SER A C 1
ATOM 4937 O O . SER A 1 630 ? 15.505 -11.815 -22.360 1.00 84.75 630 SER A O 1
ATOM 4939 N N . GLU A 1 631 ? 17.726 -11.923 -22.635 1.00 87.88 631 GLU A N 1
ATOM 4940 C CA . GLU A 1 631 ? 17.990 -12.456 -21.281 1.00 87.88 631 GLU A CA 1
ATOM 4941 C C . GLU A 1 631 ? 17.424 -11.540 -20.181 1.00 87.88 631 GLU A C 1
ATOM 4943 O O . GLU A 1 631 ? 16.824 -12.008 -19.212 1.00 87.88 631 GLU A O 1
ATOM 4948 N N . THR A 1 632 ? 17.552 -10.220 -20.350 1.00 84.19 632 THR A N 1
ATOM 4949 C CA . THR A 1 632 ? 16.970 -9.232 -19.431 1.00 84.19 632 THR A CA 1
ATOM 4950 C C . THR A 1 632 ? 15.458 -9.402 -19.329 1.00 84.19 632 THR A C 1
ATOM 4952 O O . THR A 1 632 ? 14.902 -9.377 -18.227 1.00 84.19 632 THR A O 1
ATOM 4955 N N . ARG A 1 633 ? 14.781 -9.604 -20.466 1.00 84.94 633 ARG A N 1
ATOM 4956 C CA . ARG A 1 633 ? 13.332 -9.793 -20.499 1.00 84.94 633 ARG A CA 1
ATOM 4957 C C . ARG A 1 633 ? 12.925 -11.128 -19.888 1.00 84.94 633 ARG A C 1
ATOM 4959 O O . ARG A 1 633 ? 12.016 -11.149 -19.059 1.00 84.94 633 ARG A O 1
ATOM 4966 N N . ALA A 1 634 ? 13.616 -12.206 -20.243 1.00 91.00 634 ALA A N 1
ATOM 4967 C CA . ALA A 1 634 ? 13.395 -13.534 -19.687 1.00 91.00 634 ALA A CA 1
ATOM 4968 C C . ALA A 1 634 ? 13.486 -13.530 -18.156 1.00 91.00 634 ALA A C 1
ATOM 4970 O O . ALA A 1 634 ? 12.578 -14.014 -17.480 1.00 91.00 634 ALA A O 1
ATOM 4971 N N . PHE A 1 635 ? 14.514 -12.881 -17.595 1.00 91.12 635 PHE A N 1
ATOM 4972 C CA . PHE A 1 635 ? 14.665 -12.754 -16.145 1.00 91.12 635 PHE A CA 1
ATOM 4973 C C . PHE A 1 635 ? 13.510 -11.967 -15.515 1.00 91.12 635 PHE A C 1
ATOM 4975 O O . PHE A 1 635 ? 12.963 -12.376 -14.493 1.00 91.12 635 PHE A O 1
ATOM 4982 N N . GLN A 1 636 ? 13.110 -10.843 -16.120 1.00 89.44 636 GLN A N 1
ATOM 4983 C CA . GLN A 1 636 ? 11.995 -10.033 -15.619 1.00 89.44 636 GLN A CA 1
ATOM 4984 C C . GLN A 1 636 ? 10.667 -10.794 -15.627 1.00 89.44 636 GLN A C 1
ATOM 4986 O O . GLN A 1 636 ? 9.886 -10.656 -14.685 1.00 89.44 636 GLN A O 1
ATOM 4991 N N . VAL A 1 637 ? 10.396 -11.576 -16.676 1.00 90.94 637 VAL A N 1
ATOM 4992 C CA . VAL A 1 637 ? 9.183 -12.395 -16.782 1.00 90.94 637 VAL A CA 1
ATOM 4993 C C . VAL A 1 637 ? 9.200 -13.498 -15.727 1.00 90.94 637 VAL A C 1
ATOM 4995 O O . VAL A 1 637 ? 8.249 -13.579 -14.950 1.00 90.94 637 VAL A O 1
ATOM 4998 N N . ALA A 1 638 ? 10.295 -14.259 -15.621 1.00 94.31 638 ALA A N 1
ATOM 4999 C CA . ALA A 1 638 ? 10.464 -15.292 -14.599 1.00 94.31 638 ALA A CA 1
ATOM 5000 C C . ALA A 1 638 ? 10.297 -14.722 -13.178 1.00 94.31 638 ALA A C 1
ATOM 5002 O O . ALA A 1 638 ? 9.510 -15.239 -12.389 1.00 94.31 638 ALA A O 1
ATOM 5003 N N . LEU A 1 639 ? 10.925 -13.578 -12.877 1.00 93.00 639 LEU A N 1
ATOM 5004 C CA . LEU A 1 639 ? 10.756 -12.863 -11.608 1.00 93.00 639 LEU A CA 1
ATOM 5005 C C . LEU A 1 639 ? 9.303 -12.473 -11.339 1.00 93.00 639 LEU A C 1
ATOM 5007 O O . LEU A 1 639 ? 8.814 -12.646 -10.224 1.00 93.00 639 LEU A O 1
ATOM 5011 N N . LYS A 1 640 ? 8.603 -11.924 -12.333 1.00 91.38 640 LYS A N 1
ATOM 5012 C CA . LYS A 1 640 ? 7.219 -11.465 -12.167 1.00 91.38 640 LYS A CA 1
ATOM 5013 C C . LYS A 1 640 ? 6.260 -12.599 -11.834 1.00 91.38 640 LYS A C 1
ATOM 5015 O O . LYS A 1 640 ? 5.373 -12.366 -11.015 1.00 91.38 640 LYS A O 1
ATOM 5020 N N . VAL A 1 641 ? 6.448 -13.776 -12.432 1.00 94.38 641 VAL A N 1
ATOM 5021 C CA . VAL A 1 641 ? 5.577 -14.941 -12.218 1.00 94.38 641 VAL A CA 1
ATOM 5022 C C . VAL A 1 641 ? 6.025 -15.819 -11.047 1.00 94.38 641 VAL A C 1
ATOM 5024 O O . VAL A 1 641 ? 5.195 -16.528 -10.500 1.00 94.38 641 VAL A O 1
ATOM 5027 N N . LYS A 1 642 ? 7.291 -15.758 -10.610 1.00 94.62 642 LYS A N 1
ATOM 5028 C CA . LYS A 1 642 ? 7.798 -16.531 -9.456 1.00 94.62 642 LYS A CA 1
ATOM 5029 C C . LYS A 1 642 ? 7.889 -15.755 -8.142 1.00 94.62 642 LYS A C 1
ATOM 5031 O O . LYS A 1 642 ? 8.067 -16.367 -7.093 1.00 94.62 642 LYS A O 1
ATOM 5036 N N . ARG A 1 643 ? 7.765 -14.423 -8.154 1.00 92.31 643 ARG A N 1
ATOM 5037 C CA . ARG A 1 643 ? 7.757 -13.639 -6.908 1.00 92.31 643 ARG A CA 1
ATOM 5038 C C . ARG A 1 643 ? 6.569 -14.018 -6.017 1.00 92.31 643 ARG A C 1
ATOM 5040 O O . ARG A 1 643 ? 5.454 -14.168 -6.494 1.00 92.31 643 ARG A O 1
ATOM 5047 N N . GLY A 1 644 ? 6.810 -14.087 -4.718 1.00 91.25 644 GLY A N 1
ATOM 5048 C CA . GLY A 1 644 ? 5.899 -14.587 -3.698 1.00 91.25 644 GLY A CA 1
ATOM 5049 C C . GLY A 1 644 ? 6.275 -15.977 -3.189 1.00 91.25 644 GLY A C 1
ATOM 5050 O O . GLY A 1 644 ? 5.772 -16.368 -2.144 1.00 91.25 644 GLY A O 1
ATOM 5051 N N . LEU A 1 645 ? 7.185 -16.682 -3.871 1.00 94.56 645 LEU A N 1
ATOM 5052 C CA . LEU A 1 645 ? 7.760 -17.961 -3.446 1.00 94.56 645 LEU A CA 1
ATOM 5053 C C . LEU A 1 645 ? 9.172 -17.752 -2.899 1.00 94.56 645 LEU A C 1
ATOM 5055 O O . LEU A 1 645 ? 9.930 -16.985 -3.491 1.00 94.56 645 LEU A O 1
ATOM 5059 N N . GLU A 1 646 ? 9.534 -18.443 -1.817 1.00 94.50 646 GLU A N 1
ATOM 5060 C CA . GLU A 1 646 ? 10.911 -18.439 -1.296 1.00 94.50 646 GLU A CA 1
ATOM 5061 C C . GLU A 1 646 ? 11.827 -19.311 -2.161 1.00 94.50 646 GLU A C 1
ATOM 5063 O O . GLU A 1 646 ? 12.798 -18.808 -2.725 1.00 94.50 646 GLU A O 1
ATOM 5068 N N . ASP A 1 647 ? 11.472 -20.585 -2.351 1.00 94.44 647 ASP A N 1
ATOM 5069 C CA . ASP A 1 647 ? 12.199 -21.486 -3.245 1.00 94.44 647 ASP A CA 1
ATOM 5070 C C . ASP A 1 647 ? 11.578 -21.490 -4.648 1.00 94.44 647 ASP A C 1
ATOM 5072 O O . ASP A 1 647 ? 10.564 -22.139 -4.916 1.00 94.44 647 ASP A O 1
ATOM 5076 N N . THR A 1 648 ? 12.213 -20.777 -5.581 1.00 94.62 648 THR A N 1
ATOM 5077 C CA . THR A 1 648 ? 11.718 -20.683 -6.963 1.00 94.62 648 THR A CA 1
ATOM 5078 C C . THR A 1 648 ? 12.057 -21.897 -7.834 1.00 94.62 648 THR A C 1
ATOM 5080 O O . THR A 1 648 ? 11.656 -21.948 -9.003 1.00 94.62 648 THR A O 1
ATOM 5083 N N . LYS A 1 649 ? 12.762 -22.896 -7.285 1.00 93.75 649 LYS A N 1
ATOM 5084 C CA . LYS A 1 649 ? 12.907 -24.215 -7.912 1.00 93.75 649 LYS A CA 1
ATOM 5085 C C . LYS A 1 649 ? 11.591 -24.988 -7.872 1.00 93.75 649 LYS A C 1
ATOM 5087 O O . LYS A 1 649 ? 11.337 -25.798 -8.762 1.00 93.75 649 LYS A O 1
ATOM 5092 N N . LEU A 1 650 ? 10.778 -24.755 -6.843 1.00 90.25 650 LEU A N 1
ATOM 5093 C CA . LEU A 1 650 ? 9.508 -25.438 -6.655 1.00 90.25 650 LEU A CA 1
ATOM 5094 C C . LEU A 1 650 ? 8.434 -24.904 -7.611 1.00 90.25 650 LEU A C 1
ATOM 5096 O O . LEU A 1 650 ? 8.496 -23.787 -8.149 1.00 90.25 650 LEU A O 1
ATOM 5100 N N . ARG A 1 651 ? 7.419 -25.745 -7.812 1.00 88.62 651 ARG A N 1
ATOM 5101 C CA . ARG A 1 651 ? 6.194 -25.375 -8.518 1.00 88.62 651 ARG A CA 1
ATOM 5102 C C . ARG A 1 651 ? 5.479 -24.244 -7.775 1.00 88.62 651 ARG A C 1
ATOM 5104 O O . ARG A 1 651 ? 5.559 -24.152 -6.551 1.00 88.62 651 ARG A O 1
ATOM 5111 N N . GLY A 1 652 ? 4.780 -23.394 -8.514 1.00 90.50 652 GLY A N 1
ATOM 5112 C CA . GLY A 1 652 ? 4.055 -22.265 -7.943 1.00 90.50 652 GLY A CA 1
ATOM 5113 C C . GLY A 1 652 ? 4.199 -20.985 -8.750 1.00 90.50 652 GLY A C 1
ATOM 5114 O O . GLY A 1 652 ? 5.173 -20.791 -9.479 1.00 90.50 652 GLY A O 1
ATOM 5115 N N . VAL A 1 653 ? 3.224 -20.091 -8.614 1.00 94.69 653 VAL A N 1
ATOM 5116 C CA . VAL A 1 653 ? 3.099 -18.939 -9.504 1.00 94.69 653 VAL A CA 1
ATOM 5117 C C . VAL A 1 653 ? 2.326 -17.783 -8.874 1.00 94.69 653 VAL A C 1
ATOM 5119 O O . VAL A 1 653 ? 1.336 -17.960 -8.167 1.00 94.69 653 VAL A O 1
ATOM 5122 N N . PHE A 1 654 ? 2.761 -16.571 -9.203 1.00 95.00 654 PHE A N 1
ATOM 5123 C CA . PHE A 1 654 ? 2.004 -15.342 -9.056 1.00 95.00 654 PHE A CA 1
ATOM 5124 C C . PHE A 1 654 ? 1.270 -15.027 -10.358 1.00 95.00 654 PHE A C 1
ATOM 5126 O O . PHE A 1 654 ? 1.838 -14.531 -11.331 1.00 95.00 654 PHE A O 1
ATOM 5133 N N . THR A 1 655 ? -0.025 -15.302 -10.365 1.00 94.50 655 THR A N 1
ATOM 5134 C CA . THR A 1 655 ? -0.893 -15.292 -11.546 1.00 94.50 655 THR A CA 1
ATOM 5135 C C . THR A 1 655 ? -1.389 -13.898 -11.944 1.00 94.50 655 THR A C 1
ATOM 5137 O O . THR A 1 655 ? -2.305 -13.773 -12.740 1.00 94.50 655 THR A O 1
ATOM 5140 N N . LYS A 1 656 ? -0.824 -12.802 -11.430 1.00 92.62 656 LYS A N 1
ATOM 5141 C CA . LYS A 1 656 ? -1.345 -11.459 -11.743 1.00 92.62 656 LYS A CA 1
ATOM 5142 C C . LYS A 1 656 ? -1.253 -11.113 -13.234 1.00 92.62 656 LYS A C 1
ATOM 5144 O O . LYS A 1 656 ? -2.161 -10.491 -13.764 1.00 92.62 656 LYS A O 1
ATOM 5149 N N . ASP A 1 657 ? -0.148 -11.431 -13.904 1.00 88.94 657 ASP A N 1
ATOM 5150 C CA . ASP A 1 657 ? 0.188 -10.769 -15.174 1.00 88.94 657 ASP A CA 1
ATOM 5151 C C . ASP A 1 657 ? -0.502 -11.373 -16.423 1.00 88.94 657 ASP A C 1
ATOM 5153 O O . ASP A 1 657 ? -0.451 -10.753 -17.482 1.00 88.94 657 ASP A O 1
ATOM 5157 N N . PHE A 1 658 ? -1.226 -12.502 -16.335 1.00 93.50 658 PHE A N 1
ATOM 5158 C CA . PHE A 1 658 ? -2.009 -13.010 -17.486 1.00 93.50 658 PHE A CA 1
ATOM 5159 C C . PHE A 1 658 ? -3.268 -12.166 -17.771 1.00 93.50 658 PHE A C 1
ATOM 5161 O O . PHE A 1 658 ? -3.789 -12.180 -18.888 1.00 93.50 658 PHE A O 1
ATOM 5168 N N . ILE A 1 659 ? -3.733 -11.382 -16.788 1.00 93.06 659 ILE A N 1
ATOM 5169 C CA . ILE A 1 659 ? -4.945 -10.555 -16.912 1.00 93.06 659 ILE A CA 1
ATOM 5170 C C . ILE A 1 659 ? -4.830 -9.477 -17.998 1.00 93.06 659 ILE A C 1
ATOM 5172 O O . ILE A 1 659 ? -5.851 -8.999 -18.474 1.00 93.06 659 ILE A O 1
ATOM 5176 N N . TYR A 1 660 ? -3.610 -9.096 -18.395 1.00 93.12 660 TYR A N 1
ATOM 5177 C CA . TYR A 1 660 ? -3.372 -8.074 -19.418 1.00 93.12 660 TYR A CA 1
ATOM 5178 C C . TYR A 1 660 ? -3.901 -8.544 -20.777 1.00 93.12 660 TYR A C 1
ATOM 5180 O O . TYR A 1 660 ? -4.650 -7.830 -21.439 1.00 93.12 660 TYR A O 1
ATOM 5188 N N . PHE A 1 661 ? -3.546 -9.769 -21.179 1.00 96.25 661 PHE A N 1
ATOM 5189 C CA . PHE A 1 661 ? -4.000 -10.340 -22.448 1.00 96.25 661 PHE A CA 1
ATOM 5190 C C . PHE A 1 661 ? -5.456 -10.798 -22.378 1.00 96.25 661 PHE A C 1
ATOM 5192 O O . PHE A 1 661 ? -6.219 -10.572 -23.313 1.00 96.25 661 PHE A O 1
ATOM 5199 N N . LYS A 1 662 ? -5.871 -11.359 -21.233 1.00 96.81 662 LYS A N 1
ATOM 5200 C CA . LYS A 1 662 ? -7.279 -11.688 -20.982 1.00 96.81 662 LYS A CA 1
ATOM 5201 C C . LYS A 1 662 ? -8.177 -10.460 -21.143 1.00 96.81 662 LYS A C 1
ATOM 5203 O O . LYS A 1 662 ? -9.156 -10.502 -21.881 1.00 96.81 662 LYS A O 1
ATOM 5208 N N . GLY A 1 663 ? -7.812 -9.361 -20.482 1.00 96.94 663 GLY A N 1
ATOM 5209 C CA . GLY A 1 663 ? -8.514 -8.090 -20.577 1.00 96.94 663 GLY A CA 1
ATOM 5210 C C . GLY A 1 663 ? -8.538 -7.565 -22.006 1.00 96.94 663 GLY A C 1
ATOM 5211 O O . GLY A 1 663 ? -9.594 -7.182 -22.489 1.00 96.94 663 GLY A O 1
ATOM 5212 N N . PHE A 1 664 ? -7.404 -7.599 -22.711 1.00 96.94 664 PHE A N 1
ATOM 5213 C CA . PHE A 1 664 ? -7.324 -7.167 -24.108 1.00 96.94 664 PHE A CA 1
ATOM 5214 C C . PHE A 1 664 ? -8.308 -7.928 -25.009 1.00 96.94 664 PHE A C 1
ATOM 5216 O O . PHE A 1 664 ? -9.065 -7.301 -25.751 1.00 96.94 664 PHE A O 1
ATOM 5223 N N . ASN A 1 665 ? -8.369 -9.258 -24.891 1.00 97.00 665 ASN A N 1
ATOM 5224 C CA . ASN A 1 665 ? -9.325 -10.075 -25.640 1.00 97.00 665 ASN A CA 1
ATOM 5225 C C . ASN A 1 665 ? -10.777 -9.761 -25.255 1.00 97.00 665 ASN A C 1
ATOM 5227 O O . ASN A 1 665 ? -11.633 -9.673 -26.135 1.00 97.00 665 ASN A O 1
ATOM 5231 N N . ALA A 1 666 ? -11.052 -9.530 -23.968 1.00 97.31 666 ALA A N 1
ATOM 5232 C CA . ALA A 1 666 ? -12.379 -9.139 -23.498 1.00 97.31 666 ALA A CA 1
ATOM 5233 C C . ALA A 1 666 ? -12.821 -7.778 -24.065 1.00 97.31 666 ALA A C 1
ATOM 5235 O O . ALA A 1 666 ? -13.962 -7.650 -24.506 1.00 97.31 666 ALA A O 1
ATOM 5236 N N . ILE A 1 667 ? -11.924 -6.784 -24.122 1.00 97.81 667 ILE A N 1
ATOM 5237 C CA . ILE A 1 667 ? -12.233 -5.479 -24.724 1.00 97.81 667 ILE A CA 1
ATOM 5238 C C . ILE A 1 667 ? -12.462 -5.614 -26.234 1.00 97.81 667 ILE A C 1
ATOM 5240 O O . ILE A 1 667 ? -13.456 -5.098 -26.738 1.00 97.81 667 ILE A O 1
ATOM 5244 N N . LYS A 1 668 ? -11.610 -6.362 -26.950 1.00 96.44 668 LYS A N 1
ATOM 5245 C CA . LYS A 1 668 ? -11.812 -6.619 -28.386 1.00 96.44 668 LYS A CA 1
ATOM 5246 C C . LYS A 1 668 ? -13.159 -7.277 -28.669 1.00 96.44 668 LYS A C 1
ATOM 5248 O O . LYS A 1 668 ? -13.843 -6.887 -29.613 1.00 96.44 668 LYS A O 1
ATOM 5253 N N . LYS A 1 669 ? -13.535 -8.268 -27.856 1.00 97.12 669 LYS A N 1
ATOM 5254 C CA . LYS A 1 669 ? -14.826 -8.946 -27.969 1.00 97.12 669 LYS A CA 1
ATOM 5255 C C . LYS A 1 669 ? -15.977 -7.964 -27.746 1.00 97.12 669 LYS A C 1
ATOM 5257 O O . LYS A 1 669 ? -16.854 -7.872 -28.599 1.00 97.12 669 LYS A O 1
ATOM 5262 N N . PHE A 1 670 ? -15.914 -7.173 -26.675 1.00 97.81 670 PHE A N 1
ATOM 5263 C CA . PHE A 1 670 ? -16.906 -6.140 -26.373 1.00 97.81 670 PHE A CA 1
ATOM 5264 C C . PHE A 1 670 ? -17.100 -5.148 -27.526 1.00 97.81 670 PHE A C 1
ATOM 5266 O O . PHE A 1 670 ? -18.234 -4.857 -27.889 1.00 97.81 670 PHE A O 1
ATOM 5273 N N . GLU A 1 671 ? -16.021 -4.678 -28.155 1.00 95.56 671 GLU A N 1
ATOM 5274 C CA . GLU A 1 671 ? -16.113 -3.806 -29.334 1.00 95.56 671 GLU A CA 1
ATOM 5275 C C . GLU A 1 671 ? -16.736 -4.506 -30.540 1.00 95.56 671 GLU A C 1
ATOM 5277 O O . GLU A 1 671 ? -17.596 -3.934 -31.208 1.00 95.56 671 GLU A O 1
ATOM 5282 N N . SER A 1 672 ? -16.330 -5.751 -30.812 1.00 96.50 672 SER A N 1
ATOM 5283 C CA . SER A 1 672 ? -16.865 -6.525 -31.939 1.00 96.50 672 SER A CA 1
ATOM 5284 C C . SER A 1 672 ? -18.360 -6.830 -31.801 1.00 96.50 672 SER A C 1
ATOM 5286 O O . SER A 1 672 ? -19.055 -6.972 -32.803 1.00 96.50 672 SER A O 1
ATOM 5288 N N . GLU A 1 673 ? -18.861 -6.873 -30.566 1.00 96.94 673 GLU A N 1
ATOM 5289 C CA . GLU A 1 673 ? -20.274 -7.061 -30.229 1.00 96.94 673 GLU A CA 1
ATOM 5290 C C . GLU A 1 673 ? -21.058 -5.729 -30.189 1.00 96.94 673 GLU A C 1
ATOM 5292 O O . GLU A 1 673 ? -22.242 -5.717 -29.858 1.00 96.94 673 GLU A O 1
ATOM 5297 N N . GLY A 1 674 ? -20.430 -4.603 -30.558 1.00 95.81 674 GLY A N 1
ATOM 5298 C CA . GLY A 1 674 ? -21.066 -3.281 -30.635 1.00 95.81 674 GLY A CA 1
ATOM 5299 C C . GLY A 1 674 ? -21.028 -2.470 -29.334 1.00 95.81 674 GLY A C 1
ATOM 5300 O O . GLY A 1 674 ? -21.746 -1.478 -29.202 1.00 95.81 674 GLY A O 1
ATOM 5301 N N . GLY A 1 675 ? -20.208 -2.876 -28.365 1.00 96.38 675 GLY A N 1
ATOM 5302 C CA . GLY A 1 675 ? -20.006 -2.168 -27.107 1.00 96.38 675 GLY A CA 1
ATOM 5303 C C . GLY A 1 675 ? -19.351 -0.794 -27.281 1.00 96.38 675 GLY A C 1
ATOM 5304 O O . GLY A 1 675 ? -18.441 -0.606 -28.088 1.00 96.38 675 GLY A O 1
ATOM 5305 N N . ASN A 1 676 ? -19.786 0.187 -26.487 1.00 95.69 676 ASN A N 1
ATOM 5306 C CA . ASN A 1 676 ? -19.239 1.541 -26.523 1.00 95.69 676 ASN A CA 1
ATOM 5307 C C . ASN A 1 676 ? -18.031 1.686 -25.582 1.00 95.69 676 ASN A C 1
ATOM 5309 O O . ASN A 1 676 ? -18.189 1.738 -24.361 1.00 95.69 676 ASN A O 1
ATOM 5313 N N . ILE A 1 677 ? -16.823 1.831 -26.140 1.00 96.38 677 ILE A N 1
ATOM 5314 C CA . ILE A 1 677 ? -15.581 2.026 -25.366 1.00 96.38 677 ILE A CA 1
ATOM 5315 C C . ILE A 1 677 ? -15.646 3.234 -24.429 1.00 96.38 677 ILE A C 1
ATOM 5317 O O . ILE A 1 677 ? -15.052 3.195 -23.350 1.00 96.38 677 ILE A O 1
ATOM 5321 N N . LYS A 1 678 ? -16.395 4.285 -24.786 1.00 96.00 678 LYS A N 1
ATOM 5322 C CA . LYS A 1 678 ? -16.527 5.489 -23.949 1.00 96.00 678 LYS A CA 1
ATOM 5323 C C . LYS A 1 678 ? -17.115 5.156 -22.578 1.00 96.00 678 LYS A C 1
ATOM 5325 O O . LYS A 1 678 ? -16.741 5.784 -21.595 1.00 96.00 678 LYS A O 1
ATOM 5330 N N . ASP A 1 679 ? -17.936 4.112 -22.472 1.00 95.69 679 ASP A N 1
ATOM 5331 C CA . ASP A 1 679 ? -18.518 3.694 -21.196 1.00 95.69 679 ASP A CA 1
ATOM 5332 C C . ASP A 1 679 ? -17.470 3.122 -20.222 1.00 95.69 679 ASP A C 1
ATOM 5334 O O . ASP A 1 679 ? -17.641 3.198 -19.006 1.00 95.69 679 ASP A O 1
ATOM 5338 N N . LEU A 1 680 ? -16.343 2.607 -20.727 1.00 97.06 680 LEU A N 1
ATOM 5339 C CA . LEU A 1 680 ? -15.249 2.081 -19.899 1.00 97.06 680 LEU A CA 1
ATOM 5340 C C . LEU A 1 680 ? -14.421 3.187 -19.229 1.00 97.06 680 LEU A C 1
ATOM 5342 O O . LEU A 1 680 ? -13.587 2.898 -18.372 1.00 97.06 680 LEU A O 1
ATOM 5346 N N . TYR A 1 681 ? -14.678 4.450 -19.582 1.00 97.62 681 TYR A N 1
ATOM 5347 C CA . TYR A 1 681 ? -14.023 5.621 -19.006 1.00 97.62 681 TYR A CA 1
ATOM 5348 C C . TYR A 1 681 ? -14.754 6.219 -17.801 1.00 97.62 681 TYR A C 1
ATOM 5350 O O . TYR A 1 681 ? -14.214 7.143 -17.199 1.00 97.62 681 TYR A O 1
ATOM 5358 N N . ILE A 1 682 ? -15.933 5.708 -17.407 1.00 96.12 682 ILE A N 1
ATOM 5359 C CA . ILE A 1 682 ? -16.700 6.198 -16.235 1.00 96.12 682 ILE A CA 1
ATOM 5360 C C . ILE A 1 682 ? -15.846 6.192 -14.954 1.00 96.12 682 ILE A C 1
ATOM 5362 O O . ILE A 1 682 ? -15.967 7.074 -14.104 1.00 96.12 682 ILE A O 1
ATOM 5366 N N . GLY A 1 683 ? -14.978 5.192 -14.821 1.00 96.12 683 GLY A N 1
ATOM 5367 C CA . GLY A 1 683 ? -14.073 5.000 -13.699 1.00 96.12 683 GLY A CA 1
ATOM 5368 C C . GLY A 1 683 ? -13.371 3.651 -13.817 1.00 96.12 683 GLY A C 1
ATOM 5369 O O . GLY A 1 683 ? -13.349 3.030 -14.878 1.00 96.12 683 GLY A O 1
ATOM 5370 N N . LYS A 1 684 ? -12.824 3.149 -12.714 1.00 97.25 684 LYS A N 1
ATOM 5371 C CA . LYS A 1 684 ? -12.084 1.884 -12.684 1.00 97.25 684 LYS A CA 1
ATOM 5372 C C . LYS A 1 684 ? -12.972 0.731 -12.225 1.00 97.25 684 LYS A C 1
ATOM 5374 O O . LYS A 1 684 ? -13.192 0.549 -11.029 1.00 97.25 684 LYS A O 1
ATOM 5379 N N . PHE A 1 685 ? -13.449 -0.084 -13.162 1.00 97.50 685 PHE A N 1
ATOM 5380 C CA . PHE A 1 685 ? -14.301 -1.247 -12.888 1.00 97.50 685 PHE A CA 1
ATOM 5381 C C . PHE A 1 685 ? -14.025 -2.413 -13.845 1.00 97.50 685 PHE A C 1
ATOM 5383 O O . PHE A 1 685 ? -13.342 -2.243 -14.852 1.00 97.50 685 PHE A O 1
ATOM 5390 N N . ASN A 1 686 ? -14.497 -3.618 -13.504 1.00 97.50 686 ASN A N 1
ATOM 5391 C CA . ASN A 1 686 ? -14.392 -4.775 -14.393 1.00 97.50 686 ASN A CA 1
ATOM 5392 C C . ASN A 1 686 ? -15.510 -4.727 -15.448 1.00 97.50 686 ASN A C 1
ATOM 5394 O O . ASN A 1 686 ? -16.640 -4.407 -15.106 1.00 97.50 686 ASN A O 1
ATOM 5398 N N . LEU A 1 687 ? -15.230 -5.078 -16.704 1.00 97.31 687 LEU A N 1
ATOM 5399 C CA . LEU A 1 687 ? -16.166 -4.987 -17.826 1.00 97.31 687 LEU A CA 1
ATOM 5400 C C . LEU A 1 687 ? -17.470 -5.746 -17.546 1.00 97.31 687 LEU A C 1
ATOM 5402 O O . LEU A 1 687 ? -18.544 -5.265 -17.887 1.00 97.31 687 LEU A O 1
ATOM 5406 N N . ARG A 1 688 ? -17.388 -6.885 -16.847 1.00 95.88 688 ARG A N 1
ATOM 5407 C CA . ARG A 1 688 ? -18.564 -7.672 -16.442 1.00 95.88 688 ARG A CA 1
ATOM 5408 C C . ARG A 1 688 ? -19.530 -6.915 -15.522 1.00 95.88 688 ARG A C 1
ATOM 5410 O O . ARG A 1 688 ? -20.682 -7.304 -15.397 1.00 95.88 688 ARG A O 1
ATOM 5417 N N . ASP A 1 689 ? -19.042 -5.873 -14.852 1.00 96.56 689 ASP A N 1
ATOM 5418 C CA . ASP A 1 689 ? -19.802 -5.049 -13.917 1.00 96.56 689 ASP A CA 1
ATOM 5419 C C . ASP A 1 689 ? -20.343 -3.776 -14.599 1.00 96.56 689 ASP A C 1
ATOM 5421 O O . ASP A 1 689 ? -20.875 -2.912 -13.911 1.00 96.56 689 ASP A O 1
ATOM 5425 N N . LEU A 1 690 ? -20.223 -3.626 -15.929 1.00 96.31 690 LEU A N 1
ATOM 5426 C CA . LEU A 1 690 ? -20.645 -2.420 -16.655 1.00 96.31 690 LEU A CA 1
ATOM 5427 C C . LEU A 1 690 ? -22.120 -2.067 -16.417 1.00 96.31 690 LEU A C 1
ATOM 5429 O O . LEU A 1 690 ? -22.432 -0.926 -16.076 1.00 96.31 690 LEU A O 1
ATOM 5433 N N . ASP A 1 691 ? -23.021 -3.040 -16.550 1.00 95.06 691 ASP A N 1
ATOM 5434 C CA . ASP A 1 691 ? -24.457 -2.821 -16.336 1.00 95.06 691 ASP A CA 1
ATOM 5435 C C . ASP A 1 691 ? -24.763 -2.488 -14.872 1.00 95.06 691 ASP A C 1
ATOM 5437 O O . ASP A 1 691 ? -25.566 -1.602 -14.571 1.00 95.06 691 ASP A O 1
ATOM 5441 N N . LEU A 1 692 ? -24.055 -3.145 -13.946 1.00 94.94 692 LEU A N 1
ATOM 5442 C CA . LEU A 1 692 ? -24.159 -2.865 -12.517 1.00 94.94 692 LEU A CA 1
ATOM 5443 C C . LEU A 1 692 ? -23.696 -1.438 -12.203 1.00 94.94 692 LEU A C 1
ATOM 5445 O O . LEU A 1 692 ? -24.373 -0.728 -11.464 1.00 94.94 692 LEU A O 1
ATOM 5449 N N . VAL A 1 693 ? -22.584 -0.996 -12.793 1.00 95.50 693 VAL A N 1
ATOM 5450 C CA . VAL A 1 693 ? -22.085 0.376 -12.675 1.00 95.50 693 VAL A CA 1
ATOM 5451 C C . VAL A 1 693 ? -23.120 1.352 -13.219 1.00 95.50 693 VAL A C 1
ATOM 5453 O O . VAL A 1 693 ? -23.513 2.251 -12.488 1.00 95.50 693 VAL A O 1
ATOM 5456 N N . LYS A 1 694 ? -23.650 1.143 -14.429 1.00 93.88 694 LYS A N 1
ATOM 5457 C CA . LYS A 1 694 ? -24.681 2.019 -15.018 1.00 93.88 694 LYS A CA 1
ATOM 5458 C C . LYS A 1 694 ? -25.961 2.119 -14.181 1.00 93.88 694 LYS A C 1
ATOM 5460 O O . LYS A 1 694 ? -26.666 3.118 -14.279 1.00 93.88 694 LYS A O 1
ATOM 5465 N N . SER A 1 695 ? -26.252 1.122 -13.344 1.00 92.69 695 SER A N 1
ATOM 5466 C CA . SER A 1 695 ? -27.395 1.147 -12.421 1.00 92.69 695 SER A CA 1
ATOM 5467 C C . SER A 1 695 ? -27.168 1.968 -11.139 1.00 9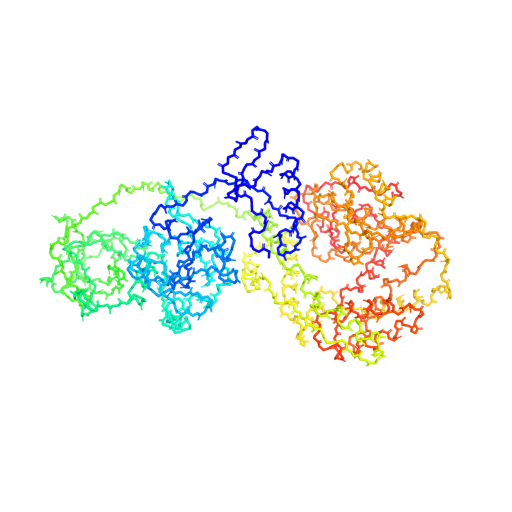2.69 695 SER A C 1
ATOM 5469 O O . SER A 1 695 ? -28.108 2.178 -10.369 1.00 92.69 695 SER A O 1
ATOM 5471 N N . VAL A 1 696 ? -25.942 2.443 -10.881 1.00 92.56 696 VAL A N 1
ATOM 5472 C CA . VAL A 1 696 ? -25.628 3.284 -9.717 1.00 92.56 696 VAL A CA 1
ATOM 5473 C C . VAL A 1 696 ? -26.238 4.683 -9.898 1.00 92.56 696 VAL A C 1
ATOM 5475 O O . VAL A 1 696 ? -26.027 5.318 -10.932 1.00 92.56 696 VAL A O 1
ATOM 5478 N N . PRO A 1 697 ? -26.975 5.209 -8.901 1.00 86.50 697 PRO A N 1
ATOM 5479 C CA . PRO A 1 697 ? -27.583 6.530 -9.006 1.00 86.50 697 PRO A CA 1
ATOM 5480 C C . PRO A 1 697 ? -26.528 7.644 -9.009 1.00 86.50 697 PRO A C 1
ATOM 5482 O O . PRO A 1 697 ? -25.511 7.553 -8.321 1.00 86.50 697 PRO A O 1
ATOM 5485 N N . ASN A 1 698 ? -26.829 8.740 -9.712 1.00 88.56 698 ASN A N 1
ATOM 5486 C CA . ASN A 1 698 ? -26.021 9.966 -9.758 1.00 88.56 698 ASN A CA 1
ATOM 5487 C C . ASN A 1 698 ? -24.603 9.800 -10.338 1.00 88.56 698 ASN A C 1
ATOM 5489 O O . ASN A 1 698 ? -23.708 10.562 -9.975 1.00 88.56 698 ASN A O 1
ATOM 5493 N N . LEU A 1 699 ? -24.381 8.831 -11.234 1.00 92.25 699 LEU A N 1
ATOM 5494 C CA . LEU A 1 699 ? -23.130 8.776 -11.990 1.00 92.25 699 LEU A CA 1
ATOM 5495 C C . LEU A 1 699 ? -23.026 9.937 -12.979 1.00 92.25 699 LEU A C 1
ATOM 5497 O O . LEU A 1 699 ? -23.979 10.262 -13.691 1.00 92.25 699 LEU A O 1
ATOM 5501 N N . ALA A 1 700 ? -21.837 10.527 -13.047 1.00 92.50 700 ALA A N 1
ATOM 5502 C CA . ALA A 1 700 ? -21.500 11.508 -14.062 1.00 92.50 700 ALA A CA 1
ATOM 5503 C C . ALA A 1 700 ? -21.012 10.796 -15.338 1.00 92.50 700 ALA A C 1
ATOM 5505 O O . ALA A 1 700 ? -20.264 9.816 -15.237 1.00 92.50 700 ALA A O 1
ATOM 5506 N N . PRO A 1 701 ? -21.379 11.276 -16.542 1.00 91.88 701 PRO A N 1
ATOM 5507 C CA . PRO A 1 701 ? -20.793 10.766 -17.776 1.00 91.88 701 PRO A CA 1
ATOM 5508 C C . PRO A 1 701 ? -19.280 11.052 -17.808 1.00 91.88 701 PRO A C 1
ATOM 5510 O O . PRO A 1 701 ? -18.841 12.070 -17.261 1.00 91.88 701 PRO A O 1
ATOM 5513 N N . PRO A 1 702 ? -18.474 10.193 -18.458 1.00 93.69 702 PRO A N 1
ATOM 5514 C CA . PRO A 1 702 ? -17.038 10.412 -18.570 1.00 93.69 702 PRO A CA 1
ATOM 5515 C C . PRO A 1 702 ? -16.772 11.668 -19.405 1.00 93.69 702 PRO A C 1
ATOM 5517 O O . PRO A 1 702 ? -17.210 11.765 -20.551 1.00 93.69 702 PRO A O 1
ATOM 5520 N N . LYS A 1 703 ? -16.067 12.641 -18.819 1.00 93.12 703 LYS A N 1
ATOM 5521 C CA . LYS A 1 703 ? -15.724 13.908 -19.487 1.00 93.12 703 LYS A CA 1
ATOM 5522 C C . LYS A 1 703 ? -14.381 13.823 -20.197 1.00 93.12 703 LYS A C 1
ATOM 5524 O O . LYS A 1 703 ? -14.215 14.382 -21.276 1.00 93.12 703 LYS A O 1
ATOM 5529 N N . LEU A 1 704 ? -13.431 13.130 -19.579 1.00 94.75 704 LEU A N 1
ATOM 5530 C CA . LEU A 1 704 ? -12.082 12.964 -20.088 1.00 94.75 704 LEU A CA 1
ATOM 5531 C C . LEU A 1 704 ? -12.013 11.686 -20.921 1.00 94.75 704 LEU A C 1
ATOM 5533 O O . LEU A 1 704 ? -12.050 10.579 -20.384 1.00 94.75 704 LEU A O 1
ATOM 5537 N N . LEU A 1 705 ? -11.935 11.848 -22.237 1.00 95.44 705 LEU A N 1
ATOM 5538 C CA . LEU A 1 705 ? -11.805 10.764 -23.206 1.00 95.44 705 LEU A CA 1
ATOM 5539 C C . LEU A 1 705 ? -10.589 11.035 -24.093 1.00 95.44 705 LEU A C 1
ATOM 5541 O O . LEU A 1 705 ? -10.322 12.205 -24.378 1.00 95.44 705 LEU A O 1
ATOM 5545 N N . PRO A 1 706 ? -9.870 10.001 -24.559 1.00 93.44 706 PRO A N 1
ATOM 5546 C CA . PRO A 1 706 ? -8.793 10.196 -25.517 1.00 93.44 706 PRO A CA 1
ATOM 5547 C C . PRO A 1 706 ? -9.302 10.902 -26.773 1.00 93.44 706 PRO A C 1
ATOM 5549 O O . PRO A 1 706 ? -10.364 10.561 -27.284 1.00 93.44 706 PRO A O 1
ATOM 5552 N N . LYS A 1 707 ? -8.551 11.874 -27.298 1.00 88.06 707 LYS A N 1
ATOM 5553 C CA . LYS A 1 707 ? -9.007 12.717 -28.425 1.00 88.06 707 LYS A CA 1
ATOM 5554 C C . LYS A 1 707 ? -9.260 11.947 -29.726 1.00 88.06 707 LYS A C 1
ATOM 5556 O O . LYS A 1 707 ? -9.913 12.465 -30.625 1.00 88.06 707 LYS A O 1
ATOM 5561 N N . TRP A 1 708 ? -8.714 10.742 -29.839 1.00 84.62 708 TRP A N 1
ATOM 5562 C CA . TRP A 1 708 ? -8.835 9.862 -31.001 1.00 84.62 708 TRP A CA 1
ATOM 5563 C C . TRP A 1 708 ? -10.014 8.865 -30.904 1.00 84.62 708 TRP A C 1
ATOM 5565 O O . TRP A 1 708 ? -10.193 8.068 -31.823 1.00 84.62 708 TRP A O 1
ATOM 5575 N N . LEU A 1 709 ? -10.808 8.907 -29.819 1.00 83.25 709 LEU A N 1
ATOM 5576 C CA . LEU A 1 709 ? -12.031 8.114 -29.562 1.00 83.25 709 LEU A CA 1
ATOM 5577 C C . LEU A 1 709 ? -13.314 8.913 -29.847 1.00 83.25 709 LEU A C 1
ATOM 5579 O O . LEU A 1 709 ? -14.305 8.320 -30.333 1.00 83.25 709 LEU A O 1
#